Protein AF-0000000078198467 (afdb_homodimer)

Radius of gyration: 21.29 Å; Cα contacts (8 Å, |Δi|>4): 948; chains: 2; bounding box: 44×60×52 Å

Solvent-accessible surface area (backbone atoms only — not comparable to full-atom values): 23115 Å² total; per-residue (Å²): 120,88,77,57,50,67,60,78,66,50,74,60,48,67,69,56,53,51,51,35,52,56,50,33,72,65,34,78,62,33,45,62,72,46,50,35,41,56,38,36,34,56,34,20,38,34,47,38,70,85,50,61,41,67,35,28,30,43,27,22,66,78,26,64,33,30,34,46,24,44,22,19,69,40,67,47,53,85,39,48,81,24,33,37,34,39,35,29,30,51,74,58,55,71,70,50,56,75,89,51,36,32,57,23,21,57,31,30,42,26,38,40,50,24,55,41,43,42,68,81,50,57,67,78,64,44,48,65,55,41,51,57,49,14,30,22,33,35,37,34,40,36,40,37,52,51,85,78,45,46,45,54,67,59,74,72,60,34,52,37,33,54,53,74,57,87,84,64,72,57,63,67,61,51,52,50,51,25,64,76,69,71,51,53,40,70,60,39,21,62,74,32,65,81,58,62,55,43,93,81,49,83,59,76,45,30,53,37,50,80,44,6,42,39,61,43,78,40,81,42,81,114,122,89,79,58,50,68,62,77,64,49,74,60,48,66,69,56,53,51,49,33,51,56,48,33,71,63,33,78,60,32,45,65,73,46,51,34,40,56,36,36,34,56,33,20,38,35,48,40,70,85,50,60,41,68,35,29,30,43,28,22,67,80,26,64,36,30,33,46,23,43,22,19,67,41,65,47,53,84,39,49,82,26,33,38,34,40,36,30,2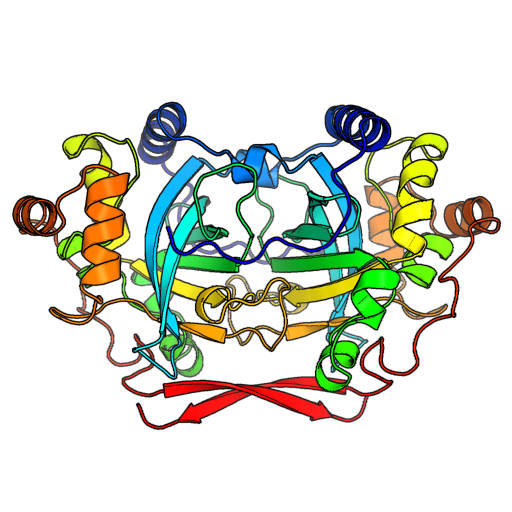9,51,74,58,55,71,70,51,56,76,90,50,36,33,56,23,20,56,31,30,44,26,36,39,51,24,55,40,44,42,69,81,50,58,67,79,65,43,48,64,56,42,50,57,48,13,29,22,34,33,37,32,40,36,41,37,51,50,84,78,46,45,46,55,65,58,73,73,61,33,50,36,34,51,50,75,59,87,85,63,71,56,63,68,60,51,53,51,50,26,64,77,69,72,50,52,40,69,58,38,20,61,74,31,64,81,56,63,55,41,93,81,49,84,58,76,46,30,54,35,49,80,44,6,42,40,61,43,79,41,81,43,80,114

pLDDT: mean 95.46, std 6.76, range [38.12, 98.94]

Secondary structure (DSSP, 8-state):
---PPPPSSPPPPHHHHHHHHHHHHHS--GGGGGEEEEEEEEEEETTEEEEEEEEEEEEEEEETTEEEEEEESSSSTT--EEEEEEEEEHHHHHHS-TTTGGG-EE-HHHHHTT-SB-TT--HHHHHHHHHHHTTEEEEEEE---GGGT-SS--S--EEEEE--STT-S-HHHHHHHHHHHT--HHHHHHHTTT----TT-S-TTSGGGGSEEEEEEEEE--/---PPPPSSPPPPHHHHHHHHHHHHHS--GGGGGEEEEEEEEEEETTEEEEEEEEEEEEEEEETTEEEEEEESSSSTT--EEEEEEEEEHHHHHHS-TTTGGG-EE-HHHHHTT-SB-TT--HHHHHHHHHHHTTEEEEEEE---GGGT-SS--S--EEEEE--STT-S-HHHHHHHHHHHT--HHHHHHHTTT----TT-S-TTSGGGGSEEEEEEEEE--

Nearest PDB structures (foldseek):
  6czg-assembly2_B  TM=5.996E-01  e=1.872E+00  synthetic construct
  6blo-assembly1_H  TM=1.787E-01  e=6.983E+00  Saccharomyces cerevisiae S288C
  6czg-assembly2_B  TM=5.997E-01  e=1.872E+00  synthetic construct
  6blo-assembly1_H  TM=1.749E-01  e=6.195E+00  Saccharomyces cerevisiae S288C

Organism: Punica granatum (NCBI:txid22663)

Foldseek 3Di:
DPPQDAQDDDPDDPVNVVVVVVVVVVDDPVVLVQFDAWKWAKKDFLQDLVQMAIWIWGWGDPDPFKIKTFTWSDDDPSTDRWKIKMKGFPVVLVVDDLVCQAQKAACQCCLLLQRMFGFPDDLVVGLVVSLRSLRMIMHMKTQARSSVSDSDRDDDITRIYHDDDPPSDDPVVQVVVCVVRVDDSNVSNVVRVPRDHHPVPDDCSHSNNPHGDGDDDDDDDD/DPPQDAQDDDPDDPVNVVVVVVVVVVDDPVVLVQFDAWKWAKKDFLQDLVQMAIWIWGWGDPDPFKIKTFTWSDDDPSTDRWKIKMKGFPVVLVPDDLVCQAQKAACQCCLLLQRMFGFPDDLVVGLVVSLRSLRMIMHMKTQARSSVSDSDRDDDITRIYHDDDPPSDDPVVQVVVCVVRVDDSNVSNVVRVVRDHHPVPDDCSHSNNPHGDGDDDDDDDD

InterPro domains:
  IPR010686 Oil body-associated protein-like [PF06884] (29-195)
  IPR010686 Oil body-associated protein-like [PTHR31360] (3-220)

Structure (mmCIF, N/CA/C/O backbone):
data_AF-0000000078198467-model_v1
#
loop_
_entity.id
_entity.type
_entity.pdbx_description
1 polymer 'Oil body-associated protein 1A-like'
#
loop_
_atom_site.group_PDB
_atom_site.id
_atom_site.type_symbol
_atom_site.label_atom_id
_atom_site.label_alt_id
_atom_site.label_comp_id
_atom_site.label_asym_id
_atom_site.label_entity_id
_atom_site.label_seq_id
_atom_site.pdbx_PDB_ins_code
_atom_site.Cartn_x
_atom_site.Cartn_y
_atom_site.Cartn_z
_atom_site.occupancy
_atom_site.B_iso_or_equiv
_atom_site.auth_seq_id
_atom_site.auth_comp_id
_atom_site.auth_asym_id
_atom_site.auth_atom_id
_atom_site.pdbx_PDB_model_num
ATOM 1 N N . MET A 1 1 ? 23.609 -7.867 -3.771 1 38.16 1 MET A N 1
ATOM 2 C CA . MET A 1 1 ? 22.281 -7.309 -3.512 1 38.16 1 MET A CA 1
ATOM 3 C C . MET A 1 1 ? 22.172 -5.887 -4.055 1 38.16 1 MET A C 1
ATOM 5 O O . MET A 1 1 ? 23.062 -5.066 -3.83 1 38.16 1 MET A O 1
ATOM 9 N N . ALA A 1 2 ? 21.625 -5.738 -5.188 1 45.41 2 ALA A N 1
ATOM 10 C CA . ALA A 1 2 ? 21.688 -4.418 -5.812 1 45.41 2 ALA A CA 1
ATOM 11 C C . ALA A 1 2 ? 21.453 -3.314 -4.785 1 45.41 2 ALA A C 1
ATOM 13 O O . ALA A 1 2 ? 20.438 -3.311 -4.094 1 45.41 2 ALA A O 1
ATOM 14 N N . THR A 1 3 ? 22.516 -2.711 -4.277 1 58.88 3 THR A N 1
ATOM 15 C CA . THR A 1 3 ? 22.531 -1.666 -3.26 1 58.88 3 THR A CA 1
ATOM 16 C C . THR A 1 3 ? 21.625 -0.508 -3.648 1 58.88 3 THR A C 1
ATOM 18 O O . THR A 1 3 ? 21.844 0.15 -4.668 1 58.88 3 THR A O 1
ATOM 21 N N . HIS A 1 4 ? 20.328 -0.622 -3.305 1 73.44 4 HIS A N 1
ATOM 22 C CA . HIS A 1 4 ? 19.531 0.572 -3.539 1 73.44 4 HIS A CA 1
ATOM 23 C C . HIS A 1 4 ? 20.062 1.759 -2.74 1 73.44 4 HIS A C 1
ATOM 25 O O . HIS A 1 4 ? 20.562 1.587 -1.631 1 73.44 4 HIS A O 1
ATOM 31 N N . PRO A 1 5 ? 20.094 2.85 -3.441 1 84.44 5 PRO A N 1
ATOM 32 C CA . PRO A 1 5 ? 20.516 4.031 -2.689 1 84.44 5 PRO A CA 1
ATOM 33 C C . PRO A 1 5 ? 19.75 4.207 -1.381 1 84.44 5 PRO A C 1
ATOM 35 O O . PRO A 1 5 ? 18.578 3.828 -1.293 1 84.44 5 PRO A O 1
ATOM 38 N N . GLU A 1 6 ? 20.469 4.68 -0.502 1 91.25 6 GLU A N 1
ATOM 39 C CA . GLU A 1 6 ? 19.875 4.918 0.809 1 91.25 6 GLU A CA 1
ATOM 40 C C . GLU A 1 6 ? 18.859 6.059 0.754 1 91.25 6 GLU A C 1
ATOM 42 O O . GLU A 1 6 ? 19.047 7.027 0.014 1 91.25 6 GLU A O 1
ATOM 47 N N . VAL A 1 7 ? 17.828 5.895 1.479 1 93.88 7 VAL A N 1
ATOM 48 C CA . VAL A 1 7 ? 16.859 6.984 1.638 1 93.88 7 VAL A CA 1
ATOM 49 C C . VAL A 1 7 ? 17.531 8.156 2.355 1 93.88 7 VAL A C 1
ATOM 51 O O . VAL A 1 7 ? 18.094 7.992 3.439 1 93.88 7 VAL A O 1
ATOM 54 N N . PRO A 1 8 ? 17.516 9.328 1.777 1 95.38 8 PRO A N 1
ATOM 55 C CA . PRO A 1 8 ? 18.172 10.469 2.432 1 95.38 8 PRO A CA 1
ATOM 56 C C . PRO A 1 8 ? 17.531 10.82 3.775 1 95.38 8 PRO A C 1
ATOM 58 O O . PRO A 1 8 ? 16.312 10.656 3.949 1 95.38 8 PRO A O 1
ATOM 61 N N . GLY A 1 9 ? 18.391 11.297 4.715 1 94.38 9 GLY A N 1
ATOM 62 C CA . GLY A 1 9 ? 17.906 11.727 6.02 1 94.38 9 GLY A CA 1
ATOM 63 C C . GLY A 1 9 ? 18.797 11.273 7.164 1 94.38 9 GLY A C 1
ATOM 64 O O . GLY A 1 9 ? 19.734 10.5 6.957 1 94.38 9 GLY A O 1
ATOM 65 N N . GLU A 1 10 ? 18.469 11.734 8.367 1 94.75 10 GLU A N 1
ATOM 66 C CA . GLU A 1 10 ? 19.188 11.344 9.57 1 94.75 10 GLU A CA 1
ATOM 67 C C . GLU A 1 10 ? 18.578 10.086 10.195 1 94.75 10 GLU A C 1
ATOM 69 O O . GLU A 1 10 ? 17.375 9.875 10.125 1 94.75 10 GLU A O 1
ATOM 74 N N . PRO A 1 11 ? 19.438 9.297 10.781 1 93.56 11 PRO A N 1
ATOM 75 C CA . PRO A 1 11 ? 18.875 8.156 11.516 1 93.56 11 PRO A CA 1
ATOM 76 C C . PRO A 1 11 ? 17.812 8.586 12.531 1 93.56 11 PRO A C 1
ATOM 78 O O . PRO A 1 11 ? 17.922 9.664 13.117 1 93.56 11 PRO A O 1
ATOM 81 N N . THR A 1 12 ? 16.891 7.746 12.734 1 91.56 12 THR A N 1
ATOM 82 C CA . THR A 1 12 ? 15.852 8.031 13.711 1 91.56 12 THR A CA 1
ATOM 83 C C . THR A 1 12 ? 16.453 8.305 15.086 1 91.56 12 THR A C 1
ATOM 85 O O . THR A 1 12 ? 17.234 7.496 15.594 1 91.56 12 THR A O 1
ATOM 88 N N . GLN A 1 13 ? 16.031 9.398 15.617 1 91.69 13 GLN A N 1
ATOM 89 C CA . GLN A 1 13 ? 16.547 9.773 16.922 1 91.69 13 GLN A CA 1
ATOM 90 C C . GLN A 1 13 ? 15.953 8.898 18.031 1 91.69 13 GLN A C 1
ATOM 92 O O . GLN A 1 13 ? 14.781 8.516 17.953 1 91.69 13 GLN A O 1
ATOM 97 N N . THR A 1 14 ? 16.719 8.75 19.062 1 88.94 14 THR A N 1
ATOM 98 C CA . THR A 1 14 ? 16.281 7.91 20.172 1 88.94 14 THR A CA 1
ATOM 99 C C . THR A 1 14 ? 15.016 8.453 20.812 1 88.94 14 THR A C 1
ATOM 101 O O . THR A 1 14 ? 14.109 7.691 21.156 1 88.94 14 THR A O 1
ATOM 104 N N . GLY A 1 15 ? 14.977 9.742 20.969 1 89.56 15 GLY A N 1
ATOM 105 C CA . GLY A 1 15 ? 13.789 10.359 21.547 1 89.56 15 GLY A CA 1
ATOM 106 C C . GLY A 1 15 ? 12.531 10.094 20.75 1 89.56 15 GLY A C 1
ATOM 107 O O . GLY A 1 15 ? 11.469 9.836 21.312 1 89.56 15 GLY A O 1
ATOM 108 N N . THR A 1 16 ? 12.695 10.156 19.5 1 90.31 16 THR A N 1
ATOM 109 C CA . THR A 1 16 ? 11.57 9.867 18.609 1 90.31 16 THR A CA 1
ATOM 110 C C . THR A 1 16 ? 11.133 8.414 18.75 1 90.31 16 THR A C 1
ATOM 112 O O . THR A 1 16 ? 9.945 8.133 18.906 1 90.31 16 THR A O 1
ATOM 115 N N . ALA A 1 17 ? 12.07 7.547 18.734 1 87.06 17 ALA A N 1
ATOM 116 C CA . ALA A 1 17 ? 11.781 6.121 18.828 1 87.06 17 ALA A CA 1
ATOM 117 C C . ALA A 1 17 ? 11.086 5.785 20.141 1 87.06 17 ALA A C 1
ATOM 119 O O . ALA A 1 17 ? 10.125 5.016 20.156 1 87.06 17 ALA A O 1
ATOM 120 N N . LEU A 1 18 ? 11.57 6.414 21.203 1 85.81 18 LEU A N 1
ATOM 121 C CA . LEU A 1 18 ? 10.984 6.164 22.516 1 85.81 18 LEU A CA 1
ATOM 122 C C . LEU A 1 18 ? 9.562 6.695 22.578 1 85.81 18 LEU A C 1
ATOM 124 O O . LEU A 1 18 ? 8.664 6.02 23.094 1 85.81 18 LEU A O 1
ATOM 128 N N . LEU A 1 19 ? 9.398 7.793 22.078 1 87.62 19 LEU A N 1
ATOM 129 C CA . LEU A 1 19 ? 8.062 8.391 22.078 1 87.62 19 LEU A CA 1
ATOM 130 C C . LEU A 1 19 ? 7.094 7.543 21.266 1 87.62 19 LEU A C 1
ATOM 132 O O . LEU A 1 19 ? 5.984 7.254 21.719 1 87.62 19 LEU A O 1
ATOM 136 N N . GLU A 1 20 ? 7.512 7.09 20.125 1 88.56 20 GLU A N 1
ATOM 137 C CA . GLU A 1 20 ? 6.648 6.312 19.234 1 88.56 20 GLU A CA 1
ATOM 138 C C . GLU A 1 20 ? 6.352 4.938 19.828 1 88.56 20 GLU A C 1
ATOM 140 O O . GLU A 1 20 ? 5.234 4.434 19.719 1 88.56 20 GLU A O 1
ATOM 145 N N . THR A 1 21 ? 7.344 4.406 20.438 1 85.06 21 THR A N 1
ATOM 146 C CA . THR A 1 21 ? 7.121 3.127 21.094 1 85.06 21 THR A CA 1
ATOM 147 C C . THR A 1 21 ? 6.102 3.275 22.234 1 85.06 21 THR A C 1
ATOM 149 O O . THR A 1 21 ? 5.207 2.441 22.375 1 85.06 21 THR A O 1
ATOM 152 N N . ALA A 1 22 ? 6.215 4.348 22.984 1 86.75 22 ALA A N 1
ATOM 153 C CA . ALA A 1 22 ? 5.289 4.598 24.078 1 86.75 22 ALA A CA 1
ATOM 154 C C . ALA A 1 22 ? 3.875 4.844 23.562 1 86.75 22 ALA A C 1
ATOM 156 O O . ALA A 1 22 ? 2.904 4.32 24.125 1 86.75 22 ALA A O 1
ATOM 157 N N . THR A 1 23 ? 3.744 5.547 22.578 1 88.31 23 THR A N 1
ATOM 158 C CA . THR A 1 23 ? 2.42 5.836 22.031 1 88.31 23 THR A CA 1
ATOM 159 C C . THR A 1 23 ? 1.823 4.598 21.375 1 88.31 23 THR A C 1
ATOM 161 O O . THR A 1 23 ? 0.612 4.375 21.438 1 88.31 23 THR A O 1
ATOM 164 N N . ALA A 1 24 ? 2.727 3.809 20.797 1 87.56 24 ALA A N 1
ATOM 165 C CA . ALA A 1 24 ? 2.277 2.576 20.156 1 87.56 24 ALA A CA 1
ATOM 166 C C . ALA A 1 24 ? 1.678 1.611 21.172 1 87.56 24 ALA A C 1
ATOM 168 O O . ALA A 1 24 ? 0.751 0.862 20.859 1 87.56 24 ALA A O 1
ATOM 169 N N . ALA A 1 25 ? 2.207 1.671 22.344 1 85.31 25 ALA A N 1
ATOM 170 C CA . ALA A 1 25 ? 1.718 0.773 23.391 1 85.31 25 ALA A CA 1
ATOM 171 C C . ALA A 1 25 ? 0.281 1.112 23.781 1 85.31 25 ALA A C 1
ATOM 173 O O . ALA A 1 25 ? -0.462 0.248 24.25 1 85.31 25 ALA A O 1
ATOM 174 N N . ILE A 1 26 ? -0.101 2.316 23.531 1 86.88 26 ILE A N 1
ATOM 175 C CA . ILE A 1 26 ? -1.439 2.746 23.906 1 86.88 26 ILE A CA 1
ATOM 176 C C . ILE A 1 26 ? -2.391 2.611 22.719 1 86.88 26 ILE A C 1
ATOM 178 O O . ILE A 1 26 ? -3.609 2.564 22.906 1 86.88 26 ILE A O 1
ATOM 182 N N . GLN A 1 27 ? -1.767 2.58 21.578 1 89.56 27 GLN A N 1
ATOM 183 C CA . GLN A 1 27 ? -2.59 2.557 20.375 1 89.56 27 GLN A CA 1
ATOM 184 C C . GLN A 1 27 ? -2.852 1.124 19.906 1 89.56 27 GLN A C 1
ATOM 186 O O . GLN A 1 27 ? -2.137 0.201 20.312 1 89.56 27 GLN A O 1
ATOM 191 N N . GLY A 1 28 ? -3.908 0.829 19.297 1 85.62 28 GLY A N 1
ATOM 192 C CA . GLY A 1 28 ? -4.188 -0.459 18.672 1 85.62 28 GLY A CA 1
ATOM 193 C C . GLY A 1 28 ? -3.693 -0.557 17.25 1 85.62 28 GLY A C 1
ATOM 194 O O . GLY A 1 28 ? -3.693 0.436 16.516 1 85.62 28 GLY A O 1
ATOM 195 N N . PHE A 1 29 ? -3.16 -1.763 16.891 1 92.75 29 PHE A N 1
ATOM 196 C CA . PHE A 1 29 ? -2.674 -2.031 15.539 1 92.75 29 PHE A CA 1
ATOM 197 C C . PHE A 1 29 ? -3.393 -3.23 14.93 1 92.75 29 PHE A C 1
ATOM 199 O O . PHE A 1 29 ? -2.76 -4.094 14.32 1 92.75 29 PHE A O 1
ATOM 206 N N . GLY A 1 30 ? -4.645 -3.232 15.148 1 90.81 30 GLY A N 1
ATOM 207 C CA . GLY A 1 30 ? -5.531 -4.32 14.758 1 90.81 30 GLY A CA 1
ATOM 208 C C . GLY A 1 30 ? -5.277 -4.824 13.352 1 90.81 30 GLY A C 1
ATOM 209 O O . GLY A 1 30 ? -5.062 -6.023 13.148 1 90.81 30 GLY A O 1
ATOM 210 N N . PRO A 1 31 ? -5.281 -3.934 12.344 1 92.88 31 PRO A N 1
ATOM 211 C CA . PRO A 1 31 ? -5.102 -4.383 10.961 1 92.88 31 PRO A CA 1
ATOM 212 C C . PRO A 1 31 ? -3.77 -5.098 10.742 1 92.88 31 PRO A C 1
ATOM 214 O O . PRO A 1 31 ? -3.693 -6.043 9.953 1 92.88 31 PRO A O 1
ATOM 217 N N . LEU A 1 32 ? -2.699 -4.734 11.453 1 94.75 32 LEU A N 1
ATOM 218 C CA . LEU A 1 32 ? -1.365 -5.293 11.258 1 94.75 32 LEU A CA 1
ATOM 219 C C . LEU A 1 32 ? -1.267 -6.684 11.883 1 94.75 32 LEU A C 1
ATOM 221 O O . LEU A 1 32 ? -0.489 -7.52 11.414 1 94.75 32 LEU A O 1
ATOM 225 N N . ASN A 1 33 ? -2.107 -6.914 12.914 1 91 33 ASN A N 1
ATOM 226 C CA . ASN A 1 33 ? -2.066 -8.188 13.625 1 91 33 ASN A CA 1
ATOM 227 C C . ASN A 1 33 ? -2.613 -9.328 12.773 1 91 33 ASN A C 1
ATOM 229 O O . ASN A 1 33 ? -2.438 -10.5 13.109 1 91 33 ASN A O 1
ATOM 233 N N . LYS A 1 34 ? -3.139 -8.984 11.641 1 92.19 34 LYS A N 1
ATOM 234 C CA . LYS A 1 34 ? -3.713 -9.984 10.758 1 92.19 34 LYS A CA 1
ATOM 235 C C . LYS A 1 34 ? -2.693 -10.453 9.719 1 92.19 34 LYS A C 1
ATOM 237 O O . LYS A 1 34 ? -2.934 -11.422 9 1 92.19 34 LYS A O 1
ATOM 242 N N . ILE A 1 35 ? -1.584 -9.797 9.633 1 94.75 35 ILE A N 1
ATOM 243 C CA . ILE A 1 35 ? -0.577 -10.156 8.641 1 94.75 35 ILE A CA 1
ATOM 244 C C . ILE A 1 35 ? 0.237 -11.344 9.133 1 94.75 35 ILE A C 1
ATOM 246 O O . ILE A 1 35 ? 0.97 -11.242 10.117 1 94.75 35 ILE A O 1
ATOM 250 N N . HIS A 1 36 ? 0.106 -12.516 8.359 1 93.06 36 HIS A N 1
ATOM 251 C CA . HIS A 1 36 ? 0.696 -13.742 8.883 1 93.06 36 HIS A CA 1
ATOM 252 C C . HIS A 1 36 ? 1.355 -14.555 7.777 1 93.06 36 HIS A C 1
ATOM 254 O O . HIS A 1 36 ? 1.625 -15.742 7.953 1 93.06 36 HIS A O 1
ATOM 260 N N . GLN A 1 37 ? 1.52 -13.969 6.719 1 95 37 GLN A N 1
ATOM 261 C CA . GLN A 1 37 ? 2.127 -14.711 5.617 1 95 37 GLN A CA 1
ATOM 262 C C . GLN A 1 37 ? 3.18 -13.867 4.902 1 95 37 GLN A C 1
ATOM 264 O O . GLN A 1 37 ? 2.938 -12.703 4.586 1 95 37 GLN A O 1
ATOM 269 N N . HIS A 1 38 ? 4.34 -14.453 4.723 1 97.19 38 HIS A N 1
ATOM 270 C CA . HIS A 1 38 ? 5.406 -13.844 3.938 1 97.19 38 HIS A CA 1
ATOM 271 C C . HIS A 1 38 ? 5.691 -14.656 2.678 1 97.19 38 HIS A C 1
ATOM 273 O O . HIS A 1 38 ? 6.129 -15.805 2.76 1 97.19 38 HIS A O 1
ATOM 279 N N . LEU A 1 39 ? 5.418 -14.102 1.511 1 97.88 39 LEU A N 1
ATOM 280 C CA . LEU A 1 39 ? 5.703 -14.688 0.206 1 97.88 39 LEU A CA 1
ATOM 281 C C . LEU A 1 39 ? 6.762 -13.875 -0.537 1 97.88 39 LEU A C 1
ATOM 283 O O . LEU A 1 39 ? 6.852 -12.656 -0.361 1 97.88 39 LEU A O 1
ATOM 287 N N . CYS A 1 40 ? 7.559 -14.539 -1.28 1 98.25 40 CYS A N 1
ATOM 288 C CA . CYS A 1 40 ? 8.492 -13.883 -2.188 1 98.25 40 CYS A CA 1
ATOM 289 C C . CYS A 1 40 ? 8.219 -14.273 -3.633 1 98.25 40 CYS A C 1
ATOM 291 O O . CYS A 1 40 ? 8.031 -15.453 -3.934 1 98.25 40 CYS A O 1
ATOM 293 N N . ALA A 1 41 ? 8.148 -13.312 -4.496 1 98.69 41 ALA A N 1
ATOM 294 C CA . ALA A 1 41 ? 7.926 -13.492 -5.926 1 98.69 41 ALA A CA 1
ATOM 295 C C . ALA A 1 41 ? 8.562 -12.359 -6.727 1 98.69 41 ALA A C 1
ATOM 297 O O . ALA A 1 41 ? 9.492 -11.703 -6.254 1 98.69 41 ALA A O 1
ATOM 298 N N . PHE A 1 42 ? 8.164 -12.305 -8.023 1 98.81 42 PHE A N 1
ATOM 299 C CA . PHE A 1 42 ? 8.75 -11.328 -8.938 1 98.81 42 PHE A CA 1
ATOM 300 C C . PHE A 1 42 ? 7.672 -10.602 -9.727 1 98.81 42 PHE A C 1
ATOM 302 O O . PHE A 1 42 ? 6.703 -11.219 -10.172 1 98.81 42 PHE A O 1
ATOM 309 N N . HIS A 1 43 ? 7.855 -9.328 -9.812 1 98.81 43 HIS A N 1
ATOM 310 C CA . HIS A 1 43 ? 6.98 -8.508 -10.641 1 98.81 43 HIS A CA 1
ATOM 311 C C . HIS A 1 43 ? 7.762 -7.801 -11.734 1 98.81 43 HIS A C 1
ATOM 313 O O . HIS A 1 43 ? 8.969 -7.582 -11.602 1 98.81 43 HIS A O 1
ATOM 319 N N . PHE A 1 44 ? 7.148 -7.523 -12.781 1 98.31 44 PHE A N 1
ATOM 320 C CA . PHE A 1 44 ? 7.676 -6.598 -13.781 1 98.31 44 PHE A CA 1
ATOM 321 C C . PHE A 1 44 ? 6.625 -5.566 -14.172 1 98.31 44 PHE A C 1
ATOM 323 O O . PHE A 1 44 ? 5.434 -5.758 -13.914 1 98.31 44 PHE A O 1
ATOM 330 N N . TYR A 1 45 ? 7.09 -4.465 -14.672 1 98.12 45 TYR A N 1
ATOM 331 C CA . TYR A 1 45 ? 6.184 -3.396 -15.078 1 98.12 45 TYR A CA 1
ATOM 332 C C . TYR A 1 45 ? 5.312 -3.834 -16.25 1 98.12 45 TYR A C 1
ATOM 334 O O . TYR A 1 45 ? 5.805 -4.426 -17.219 1 98.12 45 TYR A O 1
ATOM 342 N N . ALA A 1 46 ? 4.043 -3.535 -16.203 1 98.25 46 ALA A N 1
ATOM 343 C CA . ALA A 1 46 ? 3.1 -3.998 -17.219 1 98.25 46 ALA A CA 1
ATOM 344 C C . ALA A 1 46 ? 3.488 -3.488 -18.594 1 98.25 46 ALA A C 1
ATOM 346 O O . ALA A 1 46 ? 3.129 -4.094 -19.609 1 98.25 46 ALA A O 1
ATOM 347 N N . ASP A 1 47 ? 4.211 -2.359 -18.656 1 97.12 47 ASP A N 1
ATOM 348 C CA . ASP A 1 47 ? 4.578 -1.789 -19.953 1 97.12 47 ASP A CA 1
ATOM 349 C C . ASP A 1 47 ? 6.02 -2.129 -20.312 1 97.12 47 ASP A C 1
ATOM 351 O O . ASP A 1 47 ? 6.496 -1.779 -21.391 1 97.12 47 ASP A O 1
ATOM 355 N N . ASP A 1 48 ? 6.766 -2.795 -19.484 1 96.56 48 ASP A N 1
ATOM 356 C CA . ASP A 1 48 ? 8.172 -3.088 -19.734 1 96.56 48 ASP A CA 1
ATOM 357 C C . ASP A 1 48 ? 8.609 -4.344 -18.984 1 96.56 48 ASP A C 1
ATOM 359 O O . ASP A 1 48 ? 9.062 -4.262 -17.828 1 96.56 48 ASP A O 1
ATOM 363 N N . MET A 1 49 ? 8.648 -5.477 -19.578 1 95.06 49 MET A N 1
ATOM 364 C CA . MET A 1 49 ? 8.914 -6.77 -18.938 1 95.06 49 MET A CA 1
ATOM 365 C C . MET A 1 49 ? 10.375 -6.891 -18.547 1 95.06 49 MET A C 1
ATOM 367 O O . MET A 1 49 ? 10.742 -7.785 -17.781 1 95.06 49 MET A O 1
ATOM 371 N N . THR A 1 50 ? 11.164 -6.066 -19.109 1 95.62 50 THR A N 1
ATOM 372 C CA . THR A 1 50 ? 12.586 -6.176 -18.828 1 95.62 50 THR A CA 1
ATOM 373 C C . THR A 1 50 ? 12.914 -5.559 -17.469 1 95.62 50 THR A C 1
ATOM 375 O O . THR A 1 50 ? 13.992 -5.777 -16.922 1 95.62 50 THR A O 1
ATOM 378 N N . ARG A 1 51 ? 12.055 -4.746 -16.984 1 97.19 51 ARG A N 1
ATOM 379 C CA . ARG A 1 51 ? 12.219 -4.172 -15.648 1 97.19 51 ARG A CA 1
ATOM 380 C C . ARG A 1 51 ? 11.555 -5.043 -14.586 1 97.19 51 ARG A C 1
ATOM 382 O O . ARG A 1 51 ? 10.32 -5.059 -14.477 1 97.19 51 ARG A O 1
ATOM 389 N N . GLN A 1 52 ? 12.383 -5.758 -13.883 1 98.12 52 GLN A N 1
ATOM 390 C CA . GLN A 1 52 ? 11.875 -6.77 -12.961 1 98.12 52 GLN A CA 1
ATOM 391 C C . GLN A 1 52 ? 12.281 -6.457 -11.523 1 98.12 52 GLN A C 1
ATOM 393 O O . GLN A 1 52 ? 13.367 -5.922 -11.281 1 98.12 52 GLN A O 1
ATOM 398 N N . VAL A 1 53 ? 11.375 -6.785 -10.594 1 98.12 53 VAL A N 1
ATOM 399 C CA . VAL A 1 53 ? 11.555 -6.441 -9.188 1 98.12 53 VAL A CA 1
ATOM 400 C C . VAL A 1 53 ? 11.25 -7.66 -8.32 1 98.12 53 VAL A C 1
ATOM 402 O O . VAL A 1 53 ? 10.211 -8.297 -8.477 1 98.12 53 VAL A O 1
ATOM 405 N N . GLU A 1 54 ? 12.266 -8.055 -7.461 1 98.5 54 GLU A N 1
ATOM 406 C CA . GLU A 1 54 ? 11.969 -8.984 -6.375 1 98.5 54 GLU A CA 1
ATOM 407 C C . GLU A 1 54 ? 10.984 -8.383 -5.379 1 98.5 54 GLU A C 1
ATOM 409 O O . GLU A 1 54 ? 11.18 -7.262 -4.906 1 98.5 54 GLU A O 1
ATOM 414 N N . ALA A 1 55 ? 9.922 -9.102 -5.074 1 98.62 55 ALA A N 1
ATOM 415 C CA . ALA A 1 55 ? 8.828 -8.547 -4.285 1 98.62 55 ALA A CA 1
ATOM 416 C C . ALA A 1 55 ? 8.508 -9.438 -3.09 1 98.62 55 ALA A C 1
ATOM 418 O O . ALA A 1 55 ? 8.102 -10.594 -3.256 1 98.62 55 ALA A O 1
ATOM 419 N N . HIS A 1 56 ? 8.695 -8.898 -1.907 1 98.56 56 HIS A N 1
ATOM 420 C CA . HIS A 1 56 ? 8.336 -9.586 -0.671 1 98.56 56 HIS A CA 1
ATOM 421 C C . HIS A 1 56 ? 6.953 -9.172 -0.189 1 98.56 56 HIS A C 1
ATOM 423 O O . HIS A 1 56 ? 6.73 -8.008 0.142 1 98.56 56 HIS A O 1
ATOM 429 N N . HIS A 1 57 ? 6.043 -10.18 -0.177 1 98.56 57 HIS A N 1
ATOM 430 C CA . HIS A 1 57 ? 4.645 -9.961 0.182 1 98.56 57 HIS A CA 1
ATOM 431 C C . HIS A 1 57 ? 4.391 -10.328 1.641 1 98.56 57 HIS A C 1
ATOM 433 O O . HIS A 1 57 ? 4.688 -11.445 2.068 1 98.56 57 HIS A O 1
ATOM 439 N N . PHE A 1 58 ? 3.873 -9.406 2.35 1 98.12 58 PHE A N 1
ATOM 440 C CA . PHE A 1 58 ? 3.324 -9.672 3.674 1 98.12 58 PHE A CA 1
ATOM 441 C C . PHE A 1 58 ? 1.804 -9.562 3.664 1 98.12 58 PHE A C 1
ATOM 443 O O . PHE A 1 58 ? 1.257 -8.469 3.531 1 98.12 58 PHE A O 1
ATOM 450 N N . CYS A 1 59 ? 1.159 -10.734 3.875 1 97.25 59 CYS A N 1
ATOM 451 C CA . CYS A 1 59 ? -0.247 -10.82 3.496 1 97.25 59 CYS A CA 1
ATOM 452 C C . CYS A 1 59 ? -1.122 -11.117 4.711 1 97.25 59 CYS A C 1
ATOM 454 O O . CYS A 1 59 ? -0.716 -11.852 5.609 1 97.25 59 CYS A O 1
ATOM 456 N N . ALA A 1 60 ? -2.248 -10.523 4.664 1 96.12 60 ALA A N 1
ATOM 457 C CA . ALA A 1 60 ? -3.354 -10.836 5.57 1 96.12 60 ALA A CA 1
ATOM 458 C C . ALA A 1 60 ? -4.562 -11.359 4.805 1 96.12 60 ALA A C 1
ATOM 460 O O . ALA A 1 60 ? -4.883 -10.859 3.723 1 96.12 60 ALA A O 1
ATOM 461 N N . HIS A 1 61 ? -5.27 -12.344 5.395 1 94.94 61 HIS A N 1
ATOM 462 C CA . HIS A 1 61 ? -6.543 -12.789 4.836 1 94.94 61 HIS A CA 1
ATOM 463 C C . HIS A 1 61 ? -7.684 -11.867 5.262 1 94.94 61 HIS A C 1
ATOM 465 O O . HIS A 1 61 ? -7.957 -11.727 6.457 1 94.94 61 HIS A O 1
ATOM 471 N N . GLN A 1 62 ? -8.266 -11.219 4.285 1 95.31 62 GLN A N 1
ATOM 472 C CA . GLN A 1 62 ? -9.578 -10.656 4.582 1 95.31 62 GLN A CA 1
ATOM 473 C C . GLN A 1 62 ? -10.602 -11.758 4.863 1 95.31 62 GLN A C 1
ATOM 475 O O . GLN A 1 62 ? -11.406 -11.633 5.789 1 95.31 62 GLN A O 1
ATOM 480 N N . ASN A 1 63 ? -10.609 -12.703 4.109 1 95.88 63 ASN A N 1
ATOM 481 C CA . ASN A 1 63 ? -11.297 -13.977 4.238 1 95.88 63 ASN A CA 1
ATOM 482 C C . ASN A 1 63 ? -10.625 -15.07 3.412 1 95.88 63 ASN A C 1
ATOM 484 O O . ASN A 1 63 ? -9.484 -14.898 2.965 1 95.88 63 ASN A O 1
ATOM 488 N N . GLU A 1 64 ? -11.32 -16.203 3.188 1 96.06 64 GLU A N 1
ATOM 489 C CA . GLU A 1 64 ? -10.695 -17.328 2.502 1 96.06 64 GLU A CA 1
ATOM 490 C C . GLU A 1 64 ? -10.406 -17 1.04 1 96.06 64 GLU A C 1
ATOM 492 O O . GLU A 1 64 ? -9.547 -17.625 0.414 1 96.06 64 GLU A O 1
ATOM 497 N N . ASP A 1 65 ? -11.086 -15.977 0.519 1 97.81 65 ASP A N 1
ATOM 498 C CA . ASP A 1 65 ? -11.086 -15.789 -0.928 1 97.81 65 ASP A CA 1
ATOM 499 C C . ASP A 1 65 ? -10.359 -14.5 -1.31 1 97.81 65 ASP A C 1
ATOM 501 O O . ASP A 1 65 ? -10.227 -14.188 -2.494 1 97.81 65 ASP A O 1
ATOM 505 N N . MET A 1 66 ? -9.906 -13.789 -0.293 1 97.75 66 MET A N 1
ATOM 506 C CA . MET A 1 66 ? -9.258 -12.516 -0.583 1 97.75 66 MET A CA 1
ATOM 507 C C . MET A 1 66 ? -8.141 -12.234 0.412 1 97.75 66 MET A C 1
ATOM 509 O O . MET A 1 66 ? -8.344 -12.336 1.624 1 97.75 66 MET A O 1
ATOM 513 N N . ARG A 1 67 ? -6.992 -11.852 -0.147 1 97.81 67 ARG A N 1
ATOM 514 C CA . ARG A 1 67 ? -5.848 -11.414 0.646 1 97.81 67 ARG A CA 1
ATOM 515 C C . ARG A 1 67 ? -5.43 -10 0.259 1 97.81 67 ARG A C 1
ATOM 517 O O . ARG A 1 67 ? -5.621 -9.578 -0.884 1 97.81 67 ARG A O 1
ATOM 524 N N . GLN A 1 68 ? -4.98 -9.312 1.175 1 98.25 68 GLN A N 1
ATOM 525 C CA . GLN A 1 68 ? -4.312 -8.031 0.956 1 98.25 68 GLN A CA 1
ATOM 526 C C . GLN A 1 68 ? -2.869 -8.07 1.442 1 98.25 68 GLN A C 1
ATOM 528 O O . GLN A 1 68 ? -2.604 -8.445 2.588 1 98.25 68 GLN A O 1
ATOM 533 N N . CYS A 1 69 ? -1.961 -7.668 0.568 1 98.56 69 CYS A N 1
ATOM 534 C CA . CYS A 1 69 ? -0.536 -7.844 0.829 1 98.56 69 CYS A CA 1
ATOM 535 C C . CYS A 1 69 ? 0.208 -6.52 0.704 1 98.56 69 CYS A C 1
ATOM 537 O O . CYS A 1 69 ? -0.076 -5.723 -0.195 1 98.56 69 CYS A O 1
ATOM 539 N N . LEU A 1 70 ? 1.106 -6.336 1.618 1 98.69 70 LEU A N 1
ATOM 540 C CA . LEU A 1 70 ? 2.125 -5.297 1.515 1 98.69 70 LEU A CA 1
ATOM 541 C C . LEU A 1 70 ? 3.355 -5.816 0.778 1 98.69 70 LEU A C 1
ATOM 543 O O . LEU A 1 70 ? 3.793 -6.945 1.008 1 98.69 70 LEU A O 1
ATOM 547 N N . ILE A 1 71 ? 3.885 -4.965 -0.118 1 98.75 71 ILE A N 1
ATOM 548 C CA . ILE A 1 71 ? 5.062 -5.395 -0.866 1 98.75 71 ILE A CA 1
ATOM 549 C C . ILE A 1 71 ? 6.266 -4.547 -0.465 1 98.75 71 ILE A C 1
ATOM 551 O O . ILE A 1 71 ? 6.242 -3.322 -0.6 1 98.75 71 ILE A O 1
ATOM 555 N N . TYR A 1 72 ? 7.258 -5.219 0.024 1 98.38 72 TYR A N 1
ATOM 556 C CA . TYR A 1 72 ? 8.539 -4.602 0.345 1 98.38 72 TYR A CA 1
ATOM 557 C C . TYR A 1 72 ? 9.633 -5.098 -0.594 1 98.38 72 TYR A C 1
ATOM 559 O O . TYR A 1 72 ? 9.516 -6.176 -1.182 1 98.38 72 TYR A O 1
ATOM 567 N N . ASP A 1 73 ? 10.727 -4.324 -0.724 1 97.5 73 ASP A N 1
ATOM 568 C CA . ASP A 1 73 ? 11.828 -4.703 -1.604 1 97.5 73 ASP A CA 1
ATOM 569 C C . ASP A 1 73 ? 12.805 -5.645 -0.894 1 97.5 73 ASP A C 1
ATOM 571 O O . ASP A 1 73 ? 13.867 -5.961 -1.426 1 97.5 73 ASP A O 1
ATOM 575 N N . GLY A 1 74 ? 12.508 -6.098 0.265 1 96 74 GLY A N 1
ATOM 576 C CA . GLY A 1 74 ? 13.258 -7.062 1.052 1 96 74 GLY A CA 1
ATOM 577 C C . GLY A 1 74 ? 12.555 -7.465 2.334 1 96 74 GLY A C 1
ATOM 578 O O . GLY A 1 74 ? 11.539 -6.867 2.705 1 96 74 GLY A O 1
ATOM 579 N N . PRO A 1 75 ? 13.125 -8.469 3.004 1 95.56 75 PRO A N 1
ATOM 580 C CA . PRO A 1 75 ? 12.492 -8.969 4.227 1 95.56 75 PRO A CA 1
ATOM 581 C C . PRO A 1 75 ? 13.008 -8.273 5.484 1 95.56 75 PRO A C 1
ATOM 583 O O . PRO A 1 75 ? 12.492 -8.508 6.582 1 95.56 75 PRO A O 1
ATOM 586 N N . ASP A 1 76 ? 13.969 -7.438 5.402 1 94.62 76 ASP A N 1
ATOM 587 C CA . ASP A 1 76 ? 14.648 -6.859 6.559 1 94.62 76 ASP A CA 1
ATOM 588 C C . ASP A 1 76 ? 13.906 -5.633 7.078 1 94.62 76 ASP A C 1
ATOM 590 O O . ASP A 1 76 ? 13.117 -5.023 6.352 1 94.62 76 ASP A O 1
ATOM 594 N N . PRO A 1 77 ? 14.148 -5.203 8.305 1 93.12 77 PRO A N 1
ATOM 595 C CA . PRO A 1 77 ? 13.422 -4.102 8.938 1 93.12 77 PRO A CA 1
ATOM 596 C C . PRO A 1 77 ? 13.578 -2.783 8.18 1 93.12 77 PRO A C 1
ATOM 598 O O . PRO A 1 77 ? 12.703 -1.917 8.25 1 93.12 77 PRO A O 1
ATOM 601 N N . ASP A 1 78 ? 14.594 -2.576 7.484 1 92.5 78 ASP A N 1
ATOM 602 C CA . ASP A 1 78 ? 14.82 -1.303 6.809 1 92.5 78 ASP A CA 1
ATOM 603 C C . ASP A 1 78 ? 14.336 -1.354 5.363 1 92.5 78 ASP A C 1
ATOM 605 O O . ASP A 1 78 ? 14.664 -0.478 4.559 1 92.5 78 ASP A O 1
ATOM 609 N N . ALA A 1 79 ? 13.555 -2.449 5.078 1 96.38 79 ALA A N 1
ATOM 610 C CA . ALA A 1 79 ? 13.039 -2.596 3.721 1 96.38 79 ALA A CA 1
ATOM 611 C C . ALA A 1 79 ? 12.094 -1.451 3.367 1 96.38 79 ALA A C 1
ATOM 613 O O . ALA A 1 79 ? 11.508 -0.831 4.254 1 96.38 79 ALA A O 1
ATOM 614 N N . ARG A 1 80 ? 11.992 -1.118 2.127 1 97.75 80 ARG A N 1
ATOM 615 C CA . ARG A 1 80 ? 11.141 -0.074 1.577 1 97.75 80 ARG A CA 1
ATOM 616 C C . ARG A 1 80 ? 9.789 -0.641 1.156 1 97.75 80 ARG A C 1
ATOM 618 O O . ARG A 1 80 ? 9.719 -1.679 0.494 1 97.75 80 ARG A O 1
ATOM 625 N N . LEU A 1 81 ? 8.711 0.01 1.603 1 98.56 81 LEU A N 1
ATOM 626 C CA . LEU A 1 81 ? 7.363 -0.293 1.123 1 98.56 81 LEU A CA 1
ATOM 627 C C . LEU A 1 81 ? 7.191 0.151 -0.325 1 98.56 81 LEU A C 1
ATOM 629 O O . LEU A 1 81 ? 7.02 1.342 -0.598 1 98.56 81 LEU A O 1
ATOM 633 N N . ILE A 1 82 ? 7.156 -0.822 -1.326 1 98.56 82 ILE A N 1
ATOM 634 C CA . ILE A 1 82 ? 7.266 -0.402 -2.719 1 98.56 82 ILE A CA 1
ATOM 635 C C . ILE A 1 82 ? 5.945 -0.656 -3.441 1 98.56 82 ILE A C 1
ATOM 637 O O . ILE A 1 82 ? 5.742 -0.181 -4.559 1 98.56 82 ILE A O 1
ATOM 641 N N . GLY A 1 83 ? 5.059 -1.413 -2.779 1 98.56 83 GLY A N 1
ATOM 642 C CA . GLY A 1 83 ? 3.816 -1.726 -3.467 1 98.56 83 GLY A CA 1
ATOM 643 C C . GLY A 1 83 ? 2.807 -2.428 -2.58 1 98.56 83 GLY A C 1
ATOM 644 O O . GLY A 1 83 ? 3.031 -2.59 -1.379 1 98.56 83 GLY A O 1
ATOM 645 N N . VAL A 1 84 ? 1.671 -2.758 -3.217 1 98.81 84 VAL A N 1
ATOM 646 C CA . VAL A 1 84 ? 0.607 -3.555 -2.613 1 98.81 84 VAL A CA 1
ATOM 647 C C . VAL A 1 84 ? 0.073 -4.559 -3.631 1 98.81 84 VAL A C 1
ATOM 649 O O . VAL A 1 84 ? 0.276 -4.398 -4.836 1 98.81 84 VAL A O 1
ATOM 652 N N . GLU A 1 85 ? -0.534 -5.598 -3.064 1 98.88 85 GLU A N 1
ATOM 653 C CA . GLU A 1 85 ? -1.207 -6.559 -3.932 1 98.88 85 GLU A CA 1
ATOM 654 C C . GLU A 1 85 ? -2.459 -7.121 -3.264 1 98.88 85 GLU A C 1
ATOM 656 O O . GLU A 1 85 ? -2.438 -7.465 -2.08 1 98.88 85 GLU A O 1
ATOM 661 N N . TYR A 1 86 ? -3.49 -7.094 -4.023 1 98.88 86 TYR A N 1
ATOM 662 C CA . TYR A 1 86 ? -4.684 -7.848 -3.664 1 98.88 86 TYR A CA 1
ATOM 663 C C . TYR A 1 86 ? -4.734 -9.18 -4.402 1 98.88 86 TYR A C 1
ATOM 665 O O . TYR A 1 86 ? -4.461 -9.242 -5.605 1 98.88 86 TYR A O 1
ATOM 673 N N . ILE A 1 87 ? -5.047 -10.219 -3.686 1 98.88 87 ILE A N 1
ATOM 674 C CA . ILE A 1 87 ? -5.133 -11.555 -4.254 1 98.88 87 ILE A CA 1
ATOM 675 C C . ILE A 1 87 ? -6.539 -12.109 -4.059 1 98.88 87 ILE A C 1
ATOM 677 O O . ILE A 1 87 ? -7.082 -12.07 -2.951 1 98.88 87 ILE A O 1
ATOM 681 N N . VAL A 1 88 ? -7.164 -12.586 -5.105 1 98.81 88 VAL A N 1
ATOM 682 C CA . VAL A 1 88 ? -8.508 -13.148 -5.016 1 98.81 88 VAL A CA 1
ATOM 683 C C . VAL A 1 88 ? -8.539 -14.516 -5.695 1 98.81 88 VAL A C 1
ATOM 685 O O . VAL A 1 88 ? -7.727 -14.797 -6.574 1 98.81 88 VAL A O 1
ATOM 688 N N . THR A 1 89 ? -9.484 -15.312 -5.273 1 98.56 89 THR A N 1
ATOM 689 C CA . THR A 1 89 ? -9.703 -16.594 -5.918 1 98.56 89 THR A CA 1
ATOM 690 C C . THR A 1 89 ? -10.211 -16.406 -7.344 1 98.56 89 THR A C 1
ATOM 692 O O . THR A 1 89 ? -10.672 -15.328 -7.707 1 98.56 89 THR A O 1
ATOM 695 N N . GLU A 1 90 ? -10.117 -17.516 -8.078 1 98.69 90 GLU A N 1
ATOM 696 C CA . GLU A 1 90 ? -10.656 -17.516 -9.438 1 98.69 90 GLU A CA 1
ATOM 697 C C . GLU A 1 90 ? -12.133 -17.141 -9.445 1 98.69 90 GLU A C 1
ATOM 699 O O . GLU A 1 90 ? -12.586 -16.406 -10.32 1 98.69 90 GLU A O 1
ATOM 704 N N . GLU A 1 91 ? -12.906 -17.609 -8.469 1 98.44 91 GLU A N 1
ATOM 705 C CA . GLU A 1 91 ? -14.336 -17.344 -8.383 1 98.44 91 GLU A CA 1
ATOM 706 C C . GLU A 1 91 ? -14.602 -15.844 -8.281 1 98.44 91 GLU A C 1
ATOM 708 O O . GLU A 1 91 ? -15.484 -15.32 -8.969 1 98.44 91 GLU A O 1
ATOM 713 N N . ILE A 1 92 ? -13.859 -15.172 -7.441 1 98.69 92 ILE A N 1
ATOM 714 C CA . ILE A 1 92 ? -14.031 -13.727 -7.289 1 98.69 92 ILE A CA 1
ATOM 715 C C . ILE A 1 92 ? -13.57 -13.016 -8.555 1 98.69 92 ILE A C 1
ATOM 717 O O . ILE A 1 92 ? -14.234 -12.102 -9.039 1 98.69 92 ILE A O 1
ATOM 721 N N . PHE A 1 93 ? -12.445 -13.414 -9.102 1 98.88 93 PHE A N 1
ATOM 722 C CA . PHE A 1 93 ? -11.922 -12.797 -10.312 1 98.88 93 PHE A CA 1
ATOM 723 C C . PHE A 1 93 ? -12.969 -12.82 -11.422 1 98.88 93 PHE A C 1
ATOM 725 O O . PHE A 1 93 ? -13.148 -11.828 -12.133 1 98.88 93 PHE A O 1
ATOM 732 N N . LEU A 1 94 ? -13.625 -13.906 -11.57 1 98.69 94 LEU A N 1
ATOM 733 C CA . LEU A 1 94 ? -14.578 -14.086 -12.664 1 98.69 94 LEU A CA 1
ATOM 734 C C . LEU A 1 94 ? -15.758 -13.133 -12.516 1 98.69 94 LEU A C 1
ATOM 736 O O . LEU A 1 94 ? -16.484 -12.875 -13.477 1 98.69 94 LEU A O 1
ATOM 740 N N . THR A 1 95 ? -16.016 -12.586 -11.328 1 98.31 95 THR A N 1
ATOM 741 C CA . THR A 1 95 ? -17.109 -11.648 -11.109 1 98.31 95 THR A CA 1
ATOM 742 C C . THR A 1 95 ? -16.688 -10.234 -11.477 1 98.31 95 THR A C 1
ATOM 744 O O . THR A 1 95 ? -17.531 -9.336 -11.586 1 98.31 95 THR A O 1
ATOM 747 N N . LEU A 1 96 ? -15.414 -9.969 -11.664 1 98.38 96 LEU A N 1
ATOM 748 C CA . LEU A 1 96 ? -14.938 -8.625 -11.969 1 98.38 96 LEU A CA 1
ATOM 749 C C . LEU A 1 96 ? -15.414 -8.18 -13.352 1 98.38 96 LEU A C 1
ATOM 751 O O . LEU A 1 96 ? -15.539 -8.992 -14.266 1 98.38 96 LEU A O 1
ATOM 755 N N . PRO A 1 97 ? -15.672 -6.84 -13.492 1 97.88 97 PRO A N 1
ATOM 756 C CA . PRO A 1 97 ? -15.961 -6.352 -14.836 1 97.88 97 PRO A CA 1
ATOM 757 C C . PRO A 1 97 ? -14.812 -6.578 -15.812 1 97.88 97 PRO A C 1
ATOM 759 O O . PRO A 1 97 ? -13.648 -6.586 -15.406 1 97.88 97 PRO A O 1
ATOM 762 N N . ASP A 1 98 ? -15.102 -6.727 -17.078 1 98.19 98 ASP A N 1
ATOM 763 C CA . ASP A 1 98 ? -14.102 -7.016 -18.094 1 98.19 98 ASP A CA 1
ATOM 764 C C . ASP A 1 98 ? -13.023 -5.938 -18.125 1 98.19 98 ASP A C 1
ATOM 766 O O . ASP A 1 98 ? -11.844 -6.238 -18.344 1 98.19 98 ASP A O 1
ATOM 770 N N . GLU A 1 99 ? -13.375 -4.684 -17.891 1 97.31 99 GLU A N 1
ATOM 771 C CA . GLU A 1 99 ? -12.414 -3.582 -17.938 1 97.31 99 GLU A CA 1
ATOM 772 C C . GLU A 1 99 ? -11.414 -3.666 -16.797 1 97.31 99 GLU A C 1
ATOM 774 O O . GLU A 1 99 ? -10.336 -3.066 -16.859 1 97.31 99 GLU A O 1
ATOM 779 N N . GLU A 1 100 ? -11.758 -4.43 -15.742 1 98.5 100 GLU A N 1
ATOM 780 C CA . GLU A 1 100 ? -10.914 -4.574 -14.562 1 98.5 100 GLU A CA 1
ATOM 781 C C . GLU A 1 100 ? -9.922 -5.727 -14.734 1 98.5 100 GLU A C 1
ATOM 783 O O . GLU A 1 100 ? -8.797 -5.664 -14.242 1 98.5 100 GLU A O 1
ATOM 788 N N . LYS A 1 101 ? -10.273 -6.75 -15.453 1 98.81 101 LYS A N 1
ATOM 789 C CA . LYS A 1 101 ? -9.57 -8.031 -15.5 1 98.81 101 LYS A CA 1
ATOM 790 C C . LYS A 1 101 ? -8.148 -7.863 -16.031 1 98.81 101 LYS A C 1
ATOM 792 O O . LYS A 1 101 ? -7.219 -8.492 -15.523 1 98.81 101 LYS A O 1
ATOM 797 N N . PRO A 1 102 ? -7.914 -6.883 -16.969 1 98.62 102 PRO A N 1
ATOM 798 C CA . PRO A 1 102 ? -6.547 -6.754 -17.484 1 98.62 102 PRO A CA 1
ATOM 799 C C . PRO A 1 102 ? -5.57 -6.254 -16.422 1 98.62 102 PRO A C 1
ATOM 801 O O . PRO A 1 102 ? -4.352 -6.363 -16.594 1 98.62 102 PRO A O 1
ATOM 804 N N . LEU A 1 103 ? -6.07 -5.691 -15.352 1 98.62 103 LEU A N 1
ATOM 805 C CA . LEU A 1 103 ? -5.215 -5.176 -14.289 1 98.62 103 LEU A CA 1
ATOM 806 C C . LEU A 1 103 ? -4.738 -6.305 -13.383 1 98.62 103 LEU A C 1
ATOM 808 O O . LEU A 1 103 ? -3.938 -6.078 -12.469 1 98.62 103 LEU A O 1
ATOM 812 N N . TRP A 1 104 ? -5.203 -7.539 -13.609 1 98.88 104 TRP A N 1
ATOM 813 C CA . TRP A 1 104 ? -4.926 -8.68 -12.742 1 98.88 104 TRP A CA 1
ATOM 814 C C . TRP A 1 104 ? -4.055 -9.711 -13.461 1 98.88 104 TRP A C 1
ATOM 816 O O . TRP A 1 104 ? -4.227 -9.945 -14.656 1 98.88 104 TRP A O 1
ATOM 826 N N . HIS A 1 105 ? -3.152 -10.297 -12.758 1 98.88 105 HIS A N 1
ATOM 827 C CA . HIS A 1 105 ? -2.342 -11.367 -13.32 1 98.88 105 HIS A CA 1
ATOM 828 C C . HIS A 1 105 ? -2.611 -12.695 -12.617 1 98.88 105 HIS A C 1
ATOM 830 O O . HIS A 1 105 ? -3.025 -12.711 -11.453 1 98.88 105 HIS A O 1
ATOM 836 N N . SER A 1 106 ? -2.387 -13.773 -13.336 1 98.81 106 SER A N 1
ATOM 837 C CA . SER A 1 106 ? -2.539 -15.109 -12.773 1 98.81 106 SER A CA 1
ATOM 838 C C . SER A 1 106 ? -1.309 -15.508 -11.961 1 98.81 106 SER A C 1
ATOM 840 O O . SER A 1 106 ? -0.184 -15.141 -12.312 1 98.81 106 SER A O 1
ATOM 842 N N . HIS A 1 107 ? -1.514 -16.312 -10.898 1 98.81 107 HIS A N 1
ATOM 843 C CA . HIS A 1 107 ? -0.401 -16.797 -10.078 1 98.81 107 HIS A CA 1
ATOM 844 C C . HIS A 1 107 ? 0.016 -18.203 -10.484 1 98.81 107 HIS A C 1
ATOM 846 O O . HIS A 1 107 ? 1.016 -18.719 -9.992 1 98.81 107 HIS A O 1
ATOM 852 N N . GLU A 1 108 ? -0.704 -18.797 -11.422 1 98.62 108 GLU A N 1
ATOM 853 C CA . GLU A 1 108 ? -0.518 -20.219 -11.742 1 98.62 108 GLU A CA 1
ATOM 854 C C . GLU A 1 108 ? 0.936 -20.516 -12.094 1 98.62 108 GLU A C 1
ATOM 856 O O . GLU A 1 108 ? 1.566 -21.375 -11.477 1 98.62 108 GLU A O 1
ATOM 861 N N . TYR A 1 109 ? 1.45 -19.828 -12.992 1 98.44 109 TYR A N 1
ATOM 862 C CA . TYR A 1 109 ? 2.793 -20.156 -13.461 1 98.44 109 TYR A CA 1
ATOM 863 C C . TYR A 1 109 ? 3.836 -19.844 -12.398 1 98.44 109 TYR A C 1
ATOM 865 O O . TYR A 1 109 ? 4.797 -20.594 -12.227 1 98.44 109 TYR A O 1
ATOM 873 N N . GLU A 1 110 ? 3.705 -18.703 -11.703 1 98.5 110 GLU A N 1
ATOM 874 C CA . GLU A 1 110 ? 4.648 -18.344 -10.641 1 98.5 110 GLU A CA 1
ATOM 875 C C . GLU A 1 110 ? 4.754 -19.469 -9.609 1 98.5 110 GLU A C 1
ATOM 877 O O . GLU A 1 110 ? 5.852 -19.781 -9.148 1 98.5 110 GLU A O 1
ATOM 882 N N . VAL A 1 111 ? 3.549 -19.953 -9.297 1 98.75 111 VAL A N 1
ATOM 883 C CA . VAL A 1 111 ? 3.514 -20.984 -8.266 1 98.75 111 VAL A CA 1
ATOM 884 C C . VAL A 1 111 ? 4.062 -22.297 -8.82 1 98.75 111 VAL A C 1
ATOM 886 O O . VAL A 1 111 ? 5.023 -22.859 -8.289 1 98.75 111 VAL A O 1
ATOM 889 N N . LYS A 1 112 ? 3.539 -22.75 -9.938 1 98.44 112 LYS A N 1
ATOM 890 C CA . LYS A 1 112 ? 3.91 -24.062 -10.484 1 98.44 112 LYS A CA 1
ATOM 891 C C . LYS A 1 112 ? 5.336 -24.031 -11.023 1 98.44 112 LYS A C 1
ATOM 893 O O . LYS A 1 112 ? 6.02 -25.062 -11.023 1 98.44 112 LYS A O 1
ATOM 898 N N . GLY A 1 113 ? 5.785 -22.875 -11.438 1 97.94 113 GLY A N 1
ATOM 899 C CA . GLY A 1 113 ? 7.137 -22.734 -11.953 1 97.94 113 GLY A CA 1
ATOM 900 C C . GLY A 1 113 ? 8.18 -22.625 -10.867 1 97.94 113 GLY A C 1
ATOM 901 O O . GLY A 1 113 ? 9.383 -22.641 -11.148 1 97.94 113 GLY A O 1
ATOM 902 N N . GLY A 1 114 ? 7.691 -22.484 -9.641 1 98.06 114 GLY A N 1
ATOM 903 C CA . GLY A 1 114 ? 8.609 -22.453 -8.516 1 98.06 114 GLY A CA 1
ATOM 904 C C . GLY A 1 114 ? 9.078 -21.047 -8.156 1 98.06 114 GLY A C 1
ATOM 905 O O . GLY A 1 114 ? 9.852 -20.875 -7.215 1 98.06 114 GLY A O 1
ATOM 906 N N . PHE A 1 115 ? 8.57 -20.031 -8.828 1 98.62 115 PHE A N 1
ATOM 907 C CA . PHE A 1 115 ? 9.117 -18.688 -8.711 1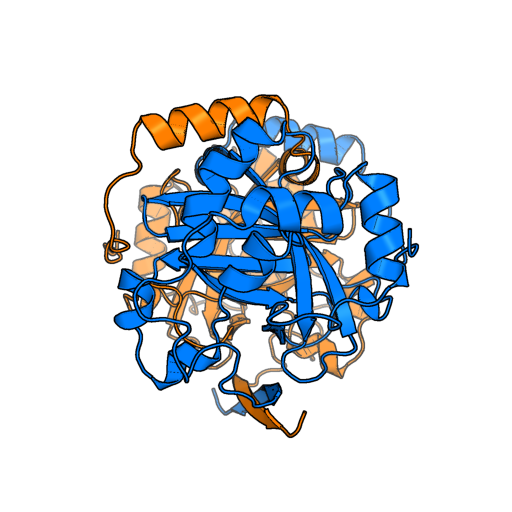 98.62 115 PHE A CA 1
ATOM 908 C C . PHE A 1 115 ? 8.438 -17.922 -7.574 1 98.62 115 PHE A C 1
ATOM 910 O O . PHE A 1 115 ? 8.898 -16.844 -7.184 1 98.62 115 PHE A O 1
ATOM 917 N N . LEU A 1 116 ? 7.344 -18.391 -7.062 1 98.69 116 LEU A N 1
ATOM 918 C CA . LEU A 1 116 ? 6.699 -17.891 -5.852 1 98.69 116 LEU A CA 1
ATOM 919 C C . LEU A 1 116 ? 6.918 -18.859 -4.688 1 98.69 116 LEU A C 1
ATOM 921 O O . LEU A 1 116 ? 6.578 -20.047 -4.781 1 98.69 116 LEU A O 1
ATOM 925 N N . PHE A 1 117 ? 7.543 -18.328 -3.604 1 97.94 117 PHE A N 1
ATOM 926 C CA . PHE A 1 117 ? 7.867 -19.219 -2.496 1 97.94 117 PHE A CA 1
ATOM 927 C C . PHE A 1 117 ? 7.719 -18.5 -1.161 1 97.94 117 PHE A C 1
ATOM 929 O O . PHE A 1 117 ? 7.445 -17.297 -1.125 1 97.94 117 PHE A O 1
ATOM 936 N N . THR A 1 118 ? 7.746 -19.266 -0.081 1 96.88 118 THR A N 1
ATOM 937 C CA . THR A 1 118 ? 7.629 -18.766 1.286 1 96.88 118 THR A CA 1
ATOM 938 C C . THR A 1 118 ? 8.961 -18.891 2.02 1 96.88 118 THR A C 1
ATOM 940 O O . THR A 1 118 ? 9.289 -19.938 2.557 1 96.88 118 THR A O 1
ATOM 943 N N . PRO A 1 119 ? 9.672 -17.75 2.125 1 96.31 119 PRO A N 1
ATOM 944 C CA . PRO A 1 119 ? 11.016 -17.797 2.715 1 96.31 119 PRO A CA 1
ATOM 945 C C . PRO A 1 119 ? 11.039 -18.5 4.07 1 96.31 119 PRO A C 1
ATOM 947 O O . PRO A 1 119 ? 10.234 -18.172 4.953 1 96.31 119 PRO A O 1
ATOM 950 N N . GLY A 1 120 ? 11.875 -19.5 4.211 1 93.88 120 GLY A N 1
ATOM 951 C CA . GLY A 1 120 ? 12.141 -20.141 5.488 1 93.88 120 GLY A CA 1
ATOM 952 C C . GLY A 1 120 ? 11.195 -21.297 5.789 1 93.88 120 GLY A C 1
ATOM 953 O O . GLY A 1 120 ? 11.43 -22.062 6.723 1 93.88 120 GLY A O 1
ATOM 954 N N . VAL A 1 121 ? 10.18 -21.453 5.078 1 95.31 121 VAL A N 1
ATOM 955 C CA . VAL A 1 121 ? 9.188 -22.484 5.344 1 95.31 121 VAL A CA 1
ATOM 956 C C . VAL A 1 121 ? 9.562 -23.766 4.613 1 95.31 121 VAL A C 1
ATOM 958 O O . VAL A 1 121 ? 9.867 -23.75 3.418 1 95.31 121 VAL A O 1
ATOM 961 N N . PRO A 1 122 ? 9.539 -24.922 5.309 1 94.38 122 PRO A N 1
ATOM 962 C CA . PRO A 1 122 ? 9.867 -26.203 4.652 1 94.38 122 PRO A CA 1
ATOM 963 C C . PRO A 1 122 ? 8.961 -26.5 3.457 1 94.38 122 PRO A C 1
ATOM 965 O O . PRO A 1 122 ? 7.77 -26.172 3.486 1 94.38 122 PRO A O 1
ATOM 968 N N . GLY A 1 123 ? 9.453 -27.141 2.449 1 94.19 123 GLY A N 1
ATOM 969 C CA . GLY A 1 123 ? 8.812 -27.391 1.171 1 94.19 123 GLY A CA 1
ATOM 970 C C . GLY A 1 123 ? 7.426 -28 1.312 1 94.19 123 GLY A C 1
ATOM 971 O O . GLY A 1 123 ? 6.457 -27.469 0.768 1 94.19 123 GLY A O 1
ATOM 972 N N . PRO A 1 124 ? 7.328 -29.062 2.096 1 93.81 124 PRO A N 1
ATOM 973 C CA . PRO A 1 124 ? 6.023 -29.719 2.209 1 93.81 124 PRO A CA 1
ATOM 974 C C . PRO A 1 124 ? 4.965 -28.828 2.844 1 93.81 124 PRO A C 1
ATOM 976 O O . PRO A 1 124 ? 3.785 -28.906 2.492 1 93.81 124 PRO A O 1
ATOM 979 N N . ILE A 1 125 ? 5.367 -27.984 3.746 1 93.62 125 ILE A N 1
ATOM 980 C CA . ILE A 1 125 ? 4.434 -27.078 4.41 1 93.62 125 ILE A CA 1
ATOM 981 C C . ILE A 1 125 ? 4.051 -25.938 3.467 1 93.62 125 ILE A C 1
ATOM 983 O O . ILE A 1 125 ? 2.871 -25.594 3.354 1 93.62 125 ILE A O 1
ATOM 987 N N . GLN A 1 126 ? 5.043 -25.375 2.799 1 94.69 126 GLN A N 1
ATOM 988 C CA . GLN A 1 126 ? 4.742 -24.25 1.912 1 94.69 126 GLN A CA 1
ATOM 989 C C . GLN A 1 126 ? 3.803 -24.672 0.788 1 94.69 126 GLN A C 1
ATOM 991 O O . GLN A 1 126 ? 2.938 -23.906 0.37 1 94.69 126 GLN A O 1
ATOM 996 N N . ARG A 1 127 ? 3.887 -25.922 0.326 1 95.62 127 ARG A N 1
ATOM 997 C CA . ARG A 1 127 ? 3.115 -26.359 -0.833 1 95.62 127 ARG A CA 1
ATOM 998 C C . ARG A 1 127 ? 1.635 -26.484 -0.489 1 95.62 127 ARG A C 1
ATOM 1000 O O . ARG A 1 127 ? 0.775 -26.344 -1.362 1 95.62 127 ARG A O 1
ATOM 1007 N N . LEU A 1 128 ? 1.307 -26.672 0.782 1 94.19 128 LEU A N 1
ATOM 1008 C CA . LEU A 1 128 ? -0.091 -26.688 1.201 1 94.19 128 LEU A CA 1
ATOM 1009 C C . LEU A 1 128 ? -0.767 -25.359 0.901 1 94.19 128 LEU A C 1
ATOM 1011 O O . LEU A 1 128 ? -1.889 -25.328 0.388 1 94.19 128 LEU A O 1
ATOM 1015 N N . GLU A 1 129 ? -0.09 -24.344 1.125 1 92.94 129 GLU A N 1
ATOM 1016 C CA . GLU A 1 129 ? -0.628 -23 0.894 1 92.94 129 GLU A CA 1
ATOM 1017 C C . GLU A 1 129 ? -0.544 -22.625 -0.582 1 92.94 129 GLU A C 1
ATOM 1019 O O . GLU A 1 129 ? -1.46 -22 -1.119 1 92.94 129 GLU A O 1
ATOM 1024 N N . LEU A 1 130 ? 0.51 -23.031 -1.191 1 97.44 130 LEU A N 1
ATOM 1025 C CA . LEU A 1 130 ? 0.768 -22.625 -2.566 1 97.44 130 LEU A CA 1
ATOM 1026 C C . LEU A 1 130 ? -0.211 -23.281 -3.527 1 97.44 130 LEU A C 1
ATOM 1028 O O . LEU A 1 130 ? -0.516 -22.734 -4.59 1 97.44 130 LEU A O 1
ATOM 1032 N N . GLU A 1 131 ? -0.757 -24.438 -3.131 1 97.25 131 GLU A N 1
ATOM 1033 C CA . GLU A 1 131 ? -1.793 -25.078 -3.934 1 97.25 131 GLU A CA 1
ATOM 1034 C C . GLU A 1 131 ? -3.018 -24.188 -4.078 1 97.25 131 GLU A C 1
ATOM 1036 O O . GLU A 1 131 ? -3.68 -24.188 -5.117 1 97.25 131 GLU A O 1
ATOM 1041 N N . LYS A 1 132 ? -3.279 -23.469 -3.037 1 96.12 132 LYS A N 1
ATOM 1042 C CA . LYS A 1 132 ? -4.395 -22.531 -3.084 1 96.12 132 LYS A CA 1
ATOM 1043 C C . LYS A 1 132 ? -4.031 -21.281 -3.889 1 96.12 132 LYS A C 1
ATOM 1045 O O . LYS A 1 132 ? -4.828 -20.812 -4.695 1 96.12 132 LYS A O 1
ATOM 1050 N N . VAL A 1 133 ? -2.814 -20.797 -3.701 1 98.19 133 VAL A N 1
ATOM 1051 C CA . VAL A 1 133 ? -2.365 -19.578 -4.363 1 98.19 133 VAL A CA 1
ATOM 1052 C C . VAL A 1 133 ? -2.307 -19.797 -5.875 1 98.19 133 VAL A C 1
ATOM 1054 O O . VAL A 1 133 ? -2.586 -18.891 -6.652 1 98.19 133 VAL A O 1
ATOM 1057 N N . ALA A 1 134 ? -2.025 -21.047 -6.324 1 98.62 134 ALA A N 1
ATOM 1058 C CA . ALA A 1 134 ? -1.92 -21.375 -7.742 1 98.62 134 ALA A CA 1
ATOM 1059 C C . ALA A 1 134 ? -3.238 -21.109 -8.469 1 98.62 134 ALA A C 1
ATOM 1061 O O . ALA A 1 134 ? -3.27 -21 -9.695 1 98.62 134 ALA A O 1
ATOM 1062 N N . LYS A 1 135 ? -4.316 -20.953 -7.734 1 98.5 135 LYS A N 1
ATOM 1063 C CA . LYS A 1 135 ? -5.652 -20.812 -8.305 1 98.5 135 LYS A CA 1
ATOM 1064 C C . LYS A 1 135 ? -6.184 -19.391 -8.109 1 98.5 135 LYS A C 1
ATOM 1066 O O . LYS A 1 135 ? -7.395 -19.188 -8.016 1 98.5 135 LYS A O 1
ATOM 1071 N N . THR A 1 136 ? -5.254 -18.469 -8.008 1 98.81 136 THR A N 1
ATOM 1072 C CA . THR A 1 136 ? -5.664 -17.094 -7.699 1 98.81 136 THR A CA 1
ATOM 1073 C C . THR A 1 136 ? -5.156 -16.125 -8.758 1 98.81 136 THR A C 1
ATOM 1075 O O . THR A 1 136 ? -4.355 -16.5 -9.617 1 98.81 136 THR A O 1
ATOM 1078 N N . TYR A 1 137 ? -5.727 -14.938 -8.742 1 98.94 137 TYR A N 1
ATOM 1079 C CA . TYR A 1 137 ? -5.277 -13.758 -9.469 1 98.94 137 TYR A CA 1
ATOM 1080 C C . TYR A 1 137 ? -4.867 -12.648 -8.508 1 98.94 137 TYR A C 1
ATOM 1082 O O . TYR A 1 137 ? -5.375 -12.57 -7.383 1 98.94 137 TYR A O 1
ATOM 1090 N N . GLY A 1 138 ? -3.953 -11.852 -8.945 1 98.88 138 GLY A N 1
ATOM 1091 C CA . GLY A 1 138 ? -3.518 -10.719 -8.148 1 98.88 138 GLY A CA 1
ATOM 1092 C C . GLY A 1 138 ? -3.547 -9.406 -8.906 1 98.88 138 GLY A C 1
ATOM 1093 O O . GLY A 1 138 ? -3.346 -9.383 -10.125 1 98.88 138 GLY A O 1
ATOM 1094 N N . LYS A 1 139 ? -3.873 -8.352 -8.258 1 98.88 139 LYS A N 1
ATOM 1095 C CA . LYS A 1 139 ? -3.682 -6.98 -8.727 1 98.88 139 LYS A CA 1
ATOM 1096 C C . LYS A 1 139 ? -2.625 -6.262 -7.891 1 98.88 139 LYS A C 1
ATOM 1098 O O . LYS A 1 139 ? -2.789 -6.094 -6.68 1 98.88 139 LYS A O 1
ATOM 1103 N N . THR A 1 140 ? -1.573 -5.91 -8.562 1 98.81 140 THR A N 1
ATOM 1104 C CA . THR A 1 140 ? -0.451 -5.34 -7.828 1 98.81 140 THR A CA 1
ATOM 1105 C C . THR A 1 140 ? -0.029 -4.004 -8.43 1 98.81 140 THR A C 1
ATOM 1107 O O . THR A 1 140 ? -0.037 -3.834 -9.648 1 98.81 140 THR A O 1
ATOM 1110 N N . ILE A 1 141 ? 0.197 -3.062 -7.551 1 98.62 141 ILE A N 1
ATOM 1111 C CA . ILE A 1 141 ? 0.614 -1.702 -7.875 1 98.62 141 ILE A CA 1
ATOM 1112 C C . ILE A 1 141 ? 1.902 -1.365 -7.129 1 98.62 141 ILE A C 1
ATOM 1114 O O . ILE A 1 141 ? 2.01 -1.6 -5.922 1 98.62 141 ILE A O 1
ATOM 1118 N N . HIS A 1 142 ? 2.889 -0.873 -7.883 1 98.62 142 HIS A N 1
ATOM 1119 C CA . HIS A 1 142 ? 4.109 -0.376 -7.258 1 98.62 142 HIS A CA 1
ATOM 1120 C C . HIS A 1 142 ? 4.191 1.145 -7.34 1 98.62 142 HIS A C 1
ATOM 1122 O O . HIS A 1 142 ? 3.695 1.746 -8.297 1 98.62 142 HIS A O 1
ATOM 1128 N N . PHE A 1 143 ? 4.863 1.73 -6.301 1 97 143 PHE A N 1
ATOM 1129 C CA . PHE A 1 143 ? 4.895 3.182 -6.164 1 97 143 PHE A CA 1
ATOM 1130 C C . PHE A 1 143 ? 6.328 3.676 -5.988 1 97 143 PHE A C 1
ATOM 1132 O O . PHE A 1 143 ? 6.559 4.867 -5.781 1 97 143 PHE A O 1
ATOM 1139 N N . TRP A 1 144 ? 7.211 2.84 -5.953 1 97.62 144 TRP A N 1
ATOM 1140 C CA . TRP A 1 144 ? 8.625 3.139 -5.762 1 97.62 144 TRP A CA 1
ATOM 1141 C C . TRP A 1 144 ? 9.492 2.33 -6.727 1 97.62 144 TRP A C 1
ATOM 1143 O O . TRP A 1 144 ? 9.531 1.101 -6.645 1 97.62 144 TRP A O 1
ATOM 1153 N N . GLN A 1 145 ? 10.164 3.043 -7.664 1 96.88 145 GLN A N 1
ATOM 1154 C CA . GLN A 1 145 ? 10.93 2.367 -8.711 1 96.88 145 GLN A CA 1
ATOM 1155 C C . GLN A 1 145 ? 12.375 2.143 -8.273 1 96.88 145 GLN A C 1
ATOM 1157 O O . GLN A 1 145 ? 13.297 2.713 -8.859 1 96.88 145 GLN A O 1
ATOM 1162 N N . VAL A 1 146 ? 12.492 1.242 -7.391 1 96.25 146 VAL A N 1
ATOM 1163 C CA . VAL A 1 146 ? 13.781 0.927 -6.789 1 96.25 146 VAL A CA 1
ATOM 1164 C C . VAL A 1 146 ? 14.695 0.284 -7.828 1 96.25 146 VAL A C 1
ATOM 1166 O O . VAL A 1 146 ? 15.922 0.384 -7.734 1 96.25 146 VAL A O 1
ATOM 1169 N N . ASP A 1 147 ? 14.109 -0.315 -8.812 1 95.12 147 ASP A N 1
ATOM 1170 C CA . ASP A 1 147 ? 14.891 -0.94 -9.875 1 95.12 147 ASP A CA 1
ATOM 1171 C C . ASP A 1 147 ? 15.672 0.104 -10.672 1 95.12 147 ASP A C 1
ATOM 1173 O O . ASP A 1 147 ? 16.703 -0.208 -11.266 1 95.12 147 ASP A O 1
ATOM 1177 N N . LYS A 1 148 ? 15.219 1.337 -10.664 1 95 148 LYS A N 1
ATOM 1178 C CA . LYS A 1 148 ? 15.906 2.434 -11.336 1 95 148 LYS A CA 1
ATOM 1179 C C . LYS A 1 148 ? 16.922 3.088 -10.414 1 95 148 LYS A C 1
ATOM 1181 O O . LYS A 1 148 ? 17.656 3.994 -10.82 1 95 148 LYS A O 1
ATOM 1186 N N . GLY A 1 149 ? 16.922 2.688 -9.188 1 94.81 149 GLY A N 1
ATOM 1187 C CA . GLY A 1 149 ? 17.844 3.264 -8.219 1 94.81 149 GLY A CA 1
ATOM 1188 C C . GLY A 1 149 ? 17.281 4.484 -7.512 1 94.81 149 GLY A C 1
ATOM 1189 O O . GLY A 1 149 ? 18.016 5.25 -6.898 1 94.81 149 GLY A O 1
ATOM 1190 N N . ASP A 1 150 ? 15.992 4.723 -7.566 1 95.75 150 ASP A N 1
ATOM 1191 C CA . ASP A 1 150 ? 15.398 5.879 -6.898 1 95.75 150 ASP A CA 1
ATOM 1192 C C . ASP A 1 150 ? 15.508 5.75 -5.379 1 95.75 150 ASP A C 1
ATOM 1194 O O . ASP A 1 150 ? 15.078 4.746 -4.805 1 95.75 150 ASP A O 1
ATOM 1198 N N . SER A 1 151 ? 16 6.758 -4.758 1 96.44 151 SER A N 1
ATOM 1199 C CA . SER A 1 151 ? 16.125 6.746 -3.307 1 96.44 151 SER A CA 1
ATOM 1200 C C . SER A 1 151 ? 14.828 7.18 -2.635 1 96.44 151 SER A C 1
ATOM 1202 O O . SER A 1 151 ? 14.664 7.004 -1.427 1 96.44 151 SER A O 1
ATOM 1204 N N . LEU A 1 152 ? 13.93 7.801 -3.406 1 97.81 152 LEU A N 1
ATOM 1205 C CA . LEU A 1 152 ? 12.617 8.25 -2.957 1 97.81 152 LEU A CA 1
ATOM 1206 C C . LEU A 1 152 ? 11.516 7.684 -3.846 1 97.81 152 LEU A C 1
ATOM 1208 O O . LEU A 1 152 ? 11.773 7.289 -4.984 1 97.81 152 LEU A O 1
ATOM 1212 N N . PRO A 1 153 ? 10.312 7.562 -3.307 1 97.81 153 PRO A N 1
ATOM 1213 C CA . PRO A 1 153 ? 9.195 7.035 -4.094 1 97.81 153 PRO A CA 1
ATOM 1214 C C . PRO A 1 153 ? 8.641 8.055 -5.086 1 97.81 153 PRO A C 1
ATOM 1216 O O . PRO A 1 153 ? 7.504 8.508 -4.941 1 97.81 153 PRO A O 1
ATOM 1219 N N . VAL A 1 154 ? 9.398 8.336 -6.129 1 98 154 VAL A N 1
ATOM 1220 C CA . VAL A 1 154 ? 8.992 9.32 -7.121 1 98 154 VAL A CA 1
ATOM 1221 C C . VAL A 1 154 ? 8.273 8.633 -8.281 1 98 154 VAL A C 1
ATOM 1223 O O . VAL A 1 154 ? 8.438 7.426 -8.492 1 98 154 VAL A O 1
ATOM 1226 N N . GLY A 1 155 ? 7.453 9.445 -9.016 1 97.06 155 GLY A N 1
ATOM 1227 C CA . GLY A 1 155 ? 6.734 8.938 -10.172 1 97.06 155 GLY A CA 1
ATOM 1228 C C . GLY A 1 155 ? 5.328 8.469 -9.844 1 97.06 155 GLY A C 1
ATOM 1229 O O . GLY A 1 155 ? 4.906 8.516 -8.688 1 97.06 155 GLY A O 1
ATOM 1230 N N . LEU A 1 156 ? 4.613 8.031 -10.875 1 97.75 156 LEU A N 1
ATOM 1231 C CA . LEU A 1 156 ? 3.232 7.578 -10.742 1 97.75 156 LEU A CA 1
ATOM 1232 C C . LEU A 1 156 ? 3.18 6.109 -10.336 1 97.75 156 LEU A C 1
ATOM 1234 O O . LEU A 1 156 ? 4.121 5.355 -10.594 1 97.75 156 LEU A O 1
ATOM 1238 N N . PRO A 1 157 ? 2.08 5.719 -9.617 1 98.06 157 PRO A N 1
ATOM 1239 C CA . PRO A 1 157 ? 1.896 4.281 -9.414 1 98.06 157 PRO A CA 1
ATOM 1240 C C . PRO A 1 157 ? 1.87 3.492 -10.719 1 98.06 157 PRO A C 1
ATOM 1242 O O . PRO A 1 157 ? 1.335 3.971 -11.719 1 98.06 157 PRO A O 1
ATOM 1245 N N . GLN A 1 158 ? 2.443 2.338 -10.688 1 97.94 158 GLN A N 1
ATOM 1246 C CA . GLN A 1 158 ? 2.543 1.485 -11.867 1 97.94 158 GLN A CA 1
ATOM 1247 C C . GLN A 1 158 ? 1.807 0.165 -11.656 1 97.94 158 GLN A C 1
ATOM 1249 O O . GLN A 1 158 ? 1.929 -0.458 -10.602 1 97.94 158 GLN A O 1
ATOM 1254 N N . ILE A 1 159 ? 1.052 -0.189 -12.703 1 98.44 159 ILE A N 1
ATOM 1255 C CA . ILE A 1 159 ? 0.507 -1.542 -12.711 1 98.44 159 ILE A CA 1
ATOM 1256 C C . ILE A 1 159 ? 1.622 -2.547 -12.992 1 98.44 159 ILE A C 1
ATOM 1258 O O . ILE A 1 159 ? 2.428 -2.35 -13.898 1 98.44 159 ILE A O 1
ATOM 1262 N N . MET A 1 160 ? 1.67 -3.6 -12.164 1 98.69 160 MET A N 1
ATOM 1263 C CA . MET A 1 160 ? 2.689 -4.633 -12.336 1 98.69 160 MET A CA 1
ATOM 1264 C C . MET A 1 160 ? 2.062 -5.941 -12.805 1 98.69 160 MET A C 1
ATOM 1266 O O . MET A 1 160 ? 0.866 -6.164 -12.625 1 98.69 160 MET A O 1
ATOM 1270 N N . MET A 1 161 ? 2.891 -6.707 -13.445 1 98.69 161 MET A N 1
ATOM 1271 C CA . MET A 1 161 ? 2.525 -8.055 -13.883 1 98.69 161 MET A CA 1
ATOM 1272 C C . MET A 1 161 ? 3.5 -9.086 -13.32 1 98.69 161 MET A C 1
ATOM 1274 O O . MET A 1 161 ? 4.445 -8.734 -12.617 1 98.69 161 MET A O 1
ATOM 1278 N N . ALA A 1 162 ? 3.186 -10.32 -13.555 1 98.25 162 ALA A N 1
ATOM 1279 C CA . ALA A 1 162 ? 3.963 -11.438 -13.023 1 98.25 162 ALA A CA 1
ATOM 1280 C C . ALA A 1 162 ? 4.344 -12.414 -14.133 1 98.25 162 ALA A C 1
ATOM 1282 O O . ALA A 1 162 ? 3.857 -12.305 -15.258 1 98.25 162 ALA A O 1
ATOM 1283 N N . LEU A 1 163 ? 5.242 -13.328 -13.75 1 98.25 163 LEU A N 1
ATOM 1284 C CA . LEU A 1 163 ? 5.738 -14.32 -14.703 1 98.25 163 LEU A CA 1
ATOM 1285 C C . LEU A 1 163 ? 4.613 -15.242 -15.156 1 98.25 163 LEU A C 1
ATOM 1287 O O . LEU A 1 163 ? 3.811 -15.703 -14.344 1 98.25 163 LEU A O 1
ATOM 1291 N N . THR A 1 164 ? 4.629 -15.523 -16.516 1 97.44 164 THR A N 1
ATOM 1292 C CA . THR A 1 164 ? 3.553 -16.359 -17.047 1 97.44 164 THR A CA 1
ATOM 1293 C C . THR A 1 164 ? 4.117 -17.5 -17.875 1 97.44 164 THR A C 1
ATOM 1295 O O . THR A 1 164 ? 3.375 -18.375 -18.328 1 97.44 164 THR A O 1
ATOM 1298 N N . ARG A 1 165 ? 5.398 -17.5 -18.062 1 95.69 165 ARG A N 1
ATOM 1299 C CA . ARG A 1 165 ? 5.988 -18.562 -18.875 1 95.69 165 ARG A CA 1
ATOM 1300 C C . ARG A 1 165 ? 7.477 -18.703 -18.594 1 95.69 165 ARG A C 1
ATOM 1302 O O . ARG A 1 165 ? 8.078 -17.859 -17.922 1 95.69 165 ARG A O 1
ATOM 1309 N N . GLU A 1 166 ? 7.988 -19.75 -19.141 1 94.25 166 GLU A N 1
ATOM 1310 C CA . GLU A 1 166 ? 9.414 -20.047 -19 1 94.25 166 GLU A CA 1
ATOM 1311 C C . GLU A 1 166 ? 10.273 -18.984 -19.656 1 94.25 166 GLU A C 1
ATOM 1313 O O . GLU A 1 166 ? 9.898 -18.438 -20.703 1 94.25 166 GLU A O 1
ATOM 1318 N N . GLY A 1 167 ? 11.391 -18.703 -19.031 1 94.75 167 GLY A N 1
ATOM 1319 C CA . GLY A 1 167 ? 12.383 -17.828 -19.641 1 94.75 167 GLY A CA 1
ATOM 1320 C C . GLY A 1 167 ? 12.148 -16.359 -19.359 1 94.75 167 GLY A C 1
ATOM 1321 O O . GLY A 1 167 ? 12.93 -15.516 -19.797 1 94.75 167 GLY A O 1
ATOM 1322 N N . GLN A 1 168 ? 11.164 -15.984 -18.688 1 96.75 168 GLN A N 1
ATOM 1323 C CA . GLN A 1 168 ? 10.844 -14.578 -18.5 1 96.75 168 GLN A CA 1
ATOM 1324 C C . GLN A 1 168 ? 11.703 -13.961 -17.406 1 96.75 168 GLN A C 1
ATOM 1326 O O . GLN A 1 168 ? 12.016 -12.766 -17.438 1 96.75 168 GLN A O 1
ATOM 1331 N N . LEU A 1 169 ? 12.102 -14.727 -16.359 1 98 169 LEU A N 1
ATOM 1332 C CA . LEU A 1 169 ? 12.867 -14.18 -15.242 1 98 169 LEU A CA 1
ATOM 1333 C C . LEU A 1 169 ? 14.336 -14.008 -15.617 1 98 169 LEU A C 1
ATOM 1335 O O . LEU A 1 169 ? 14.953 -14.938 -16.156 1 98 169 LEU A O 1
ATOM 1339 N N . GLN A 1 170 ? 14.82 -12.844 -15.352 1 97.81 170 GLN A N 1
ATOM 1340 C CA . GLN A 1 170 ? 16.234 -12.578 -15.625 1 97.81 170 GLN A CA 1
ATOM 1341 C C . GLN A 1 170 ? 17.125 -13.492 -14.789 1 97.81 170 GLN A C 1
ATOM 1343 O O . GLN A 1 170 ? 16.922 -13.641 -13.586 1 97.81 170 GLN A O 1
ATOM 1348 N N . GLU A 1 171 ? 18.141 -13.969 -15.414 1 97 171 GLU A N 1
ATOM 1349 C CA . GLU A 1 171 ? 19 -14.984 -14.812 1 97 171 GLU A CA 1
ATOM 1350 C C . GLU A 1 171 ? 19.734 -14.445 -13.594 1 97 171 GLU A C 1
ATOM 1352 O O . GLU A 1 171 ? 19.906 -15.148 -12.594 1 97 171 GLU A O 1
ATOM 1357 N N . ASP A 1 172 ? 20.203 -13.258 -13.68 1 96.75 172 ASP A N 1
ATOM 1358 C CA . ASP A 1 172 ? 20.938 -12.68 -12.562 1 96.75 172 ASP A CA 1
ATOM 1359 C C . ASP A 1 172 ? 20.047 -12.547 -11.328 1 96.75 172 ASP A C 1
ATOM 1361 O O . ASP A 1 172 ? 20.5 -12.789 -10.203 1 96.75 172 ASP A O 1
ATOM 1365 N N . ILE A 1 173 ? 18.828 -12.141 -11.516 1 97.19 173 ILE A N 1
ATOM 1366 C CA . ILE A 1 173 ? 17.875 -12.031 -10.414 1 97.19 173 ILE A CA 1
ATOM 1367 C C . ILE A 1 173 ? 17.594 -13.422 -9.852 1 97.19 173 ILE A C 1
ATOM 1369 O O . ILE A 1 173 ? 17.625 -13.625 -8.633 1 97.19 173 ILE A O 1
ATOM 1373 N N . ALA A 1 174 ? 17.344 -14.359 -10.727 1 97.81 174 ALA A N 1
ATOM 1374 C CA . ALA A 1 174 ? 17.047 -15.734 -10.312 1 97.81 174 ALA A CA 1
ATOM 1375 C C . ALA A 1 174 ? 18.188 -16.312 -9.469 1 97.81 174 ALA A C 1
ATOM 1377 O O . ALA A 1 174 ? 17.953 -16.797 -8.367 1 97.81 174 ALA A O 1
ATOM 1378 N N . THR A 1 175 ? 19.359 -16.172 -9.969 1 97.88 175 THR A N 1
ATOM 1379 C CA . THR A 1 175 ? 20.531 -16.734 -9.297 1 97.88 175 THR A CA 1
ATOM 1380 C C . THR A 1 175 ? 20.75 -16.078 -7.938 1 97.88 175 THR A C 1
ATOM 1382 O O . THR A 1 175 ? 21.031 -16.75 -6.949 1 97.88 175 THR A O 1
ATOM 1385 N N . SER A 1 176 ? 20.609 -14.781 -7.93 1 97.75 176 SER A N 1
ATOM 1386 C CA . SER A 1 176 ? 20.797 -14.039 -6.691 1 97.75 176 SER A CA 1
ATOM 1387 C C . SER A 1 176 ? 19.797 -14.461 -5.625 1 97.75 176 SER A C 1
ATOM 1389 O O . SER A 1 176 ? 20.172 -14.711 -4.477 1 97.75 176 SER A O 1
ATOM 1391 N N . VAL A 1 177 ? 18.578 -14.547 -5.984 1 98.19 177 VAL A N 1
ATOM 1392 C CA . VAL A 1 177 ? 17.531 -14.891 -5.031 1 98.19 177 VAL A CA 1
ATOM 1393 C C . VAL A 1 177 ? 17.688 -16.344 -4.578 1 98.19 177 VAL A C 1
ATOM 1395 O O . VAL A 1 177 ? 17.578 -16.641 -3.389 1 98.19 177 VAL A O 1
ATOM 1398 N N . GLU A 1 178 ? 17.969 -17.266 -5.488 1 98.31 178 GLU A N 1
ATOM 1399 C CA . GLU A 1 178 ? 18.188 -18.656 -5.117 1 98.31 178 GLU A CA 1
ATOM 1400 C C . GLU A 1 178 ? 19.312 -18.781 -4.094 1 98.31 178 GLU A C 1
ATOM 1402 O O . GLU A 1 178 ? 19.188 -19.516 -3.113 1 98.31 178 GLU A O 1
ATOM 1407 N N . LYS A 1 179 ? 20.359 -18.062 -4.348 1 98.19 179 LYS A N 1
ATOM 1408 C CA . LYS A 1 179 ? 21.516 -18.109 -3.451 1 98.19 179 LYS A CA 1
ATOM 1409 C C . LYS A 1 179 ? 21.156 -17.547 -2.078 1 98.19 179 LYS A C 1
ATOM 1411 O O . LYS A 1 179 ? 21.453 -18.172 -1.053 1 98.19 179 LYS A O 1
ATOM 1416 N N . ARG A 1 180 ? 20.484 -16.438 -2.004 1 97.56 180 ARG A N 1
ATOM 1417 C CA . ARG A 1 180 ? 20.203 -15.734 -0.755 1 97.56 180 ARG A CA 1
ATOM 1418 C C . ARG A 1 180 ? 19.219 -16.516 0.105 1 97.56 180 ARG A C 1
ATOM 1420 O O . ARG A 1 180 ? 19.312 -16.5 1.333 1 97.56 180 ARG A O 1
ATOM 1427 N N . PHE A 1 181 ? 18.328 -17.219 -0.539 1 96.88 181 PHE A N 1
ATOM 1428 C CA . PHE A 1 181 ? 17.266 -17.844 0.237 1 96.88 181 PHE A CA 1
ATOM 1429 C C . PHE A 1 181 ? 17.422 -19.359 0.262 1 96.88 181 PHE A C 1
ATOM 1431 O O . PHE A 1 181 ? 16.656 -20.062 0.919 1 96.88 181 PHE A O 1
ATOM 1438 N N . GLY A 1 182 ? 18.406 -19.875 -0.485 1 96.94 182 GLY A N 1
ATOM 1439 C CA . GLY A 1 182 ? 18.672 -21.312 -0.488 1 96.94 182 GLY A CA 1
ATOM 1440 C C . GLY A 1 182 ? 17.547 -22.109 -1.127 1 96.94 182 GLY A C 1
ATOM 1441 O O . GLY A 1 182 ? 17.156 -23.156 -0.606 1 96.94 182 GLY A O 1
ATOM 1442 N N . VAL A 1 183 ? 17.031 -21.562 -2.191 1 97.19 183 VAL A N 1
ATOM 1443 C CA . VAL A 1 183 ? 15.953 -22.266 -2.898 1 97.19 183 VAL A CA 1
ATOM 1444 C C . VAL A 1 183 ? 16.406 -22.609 -4.312 1 97.19 183 VAL A C 1
ATOM 1446 O O . VAL A 1 183 ? 17.391 -22.047 -4.812 1 97.19 183 VAL A O 1
ATOM 1449 N N . SER A 1 184 ? 15.812 -23.609 -4.859 1 97.88 184 SER A N 1
ATOM 1450 C CA . SER A 1 184 ? 15.977 -23.984 -6.262 1 97.88 184 SER A CA 1
ATOM 1451 C C . SER A 1 184 ? 14.641 -23.922 -7.008 1 97.88 184 SER A C 1
ATOM 1453 O O . SER A 1 184 ? 13.766 -24.75 -6.777 1 97.88 184 SER A O 1
ATOM 1455 N N . PHE A 1 185 ? 14.531 -22.984 -7.906 1 98.12 185 PHE A N 1
ATOM 1456 C CA . PHE A 1 185 ? 13.289 -22.859 -8.656 1 98.12 185 PHE A CA 1
ATOM 1457 C C . PHE A 1 185 ? 13.016 -24.109 -9.484 1 98.12 185 PHE A C 1
ATOM 1459 O O . PHE A 1 185 ? 11.883 -24.578 -9.547 1 98.12 185 PHE A O 1
ATOM 1466 N N . GLN A 1 186 ? 14.055 -24.625 -10.078 1 97.69 186 GLN A N 1
ATOM 1467 C CA . GLN A 1 186 ? 13.898 -25.828 -10.883 1 97.69 186 GLN A CA 1
ATOM 1468 C C . GLN A 1 186 ? 13.398 -27 -10.039 1 97.69 186 GLN A C 1
ATOM 1470 O O . GLN A 1 186 ? 12.5 -27.734 -10.453 1 97.69 186 GLN A O 1
ATOM 1475 N N . LYS A 1 187 ? 13.977 -27.203 -8.891 1 98 187 LYS A N 1
ATOM 1476 C CA . LYS A 1 187 ? 13.531 -28.281 -8.008 1 98 187 LYS A CA 1
ATOM 1477 C C . LYS A 1 187 ? 12.086 -28.062 -7.574 1 98 187 LYS A C 1
ATOM 1479 O O . LYS A 1 187 ? 11.305 -29.016 -7.52 1 98 187 LYS A O 1
ATOM 1484 N N . GLU A 1 188 ? 11.766 -26.812 -7.242 1 97.75 188 GLU A N 1
ATOM 1485 C CA . GLU A 1 188 ? 10.398 -26.516 -6.828 1 97.75 188 GLU A CA 1
ATOM 1486 C C . GLU A 1 188 ? 9.414 -26.75 -7.973 1 97.75 188 GLU A C 1
ATOM 1488 O O . GLU A 1 188 ? 8.297 -27.234 -7.758 1 97.75 188 GLU A O 1
ATOM 1493 N N . LYS A 1 189 ? 9.805 -26.406 -9.164 1 98.12 189 LYS A N 1
ATOM 1494 C CA . LYS A 1 189 ? 8.977 -26.672 -10.336 1 98.12 189 LYS A CA 1
ATOM 1495 C C . LYS A 1 189 ? 8.648 -28.172 -10.438 1 98.12 189 LYS A C 1
ATOM 1497 O O . LYS A 1 189 ? 7.496 -28.531 -10.656 1 98.12 189 LYS A O 1
ATOM 1502 N N . GLU A 1 190 ? 9.617 -28.938 -10.258 1 98.38 190 GLU A N 1
ATOM 1503 C CA . GLU A 1 190 ? 9.422 -30.375 -10.32 1 98.38 190 GLU A CA 1
ATOM 1504 C C . GLU A 1 190 ? 8.531 -30.859 -9.18 1 98.38 190 GLU A C 1
ATOM 1506 O O . GLU A 1 190 ? 7.617 -31.672 -9.398 1 98.38 190 GLU A O 1
ATOM 1511 N N . ASN A 1 191 ? 8.781 -30.375 -7.996 1 98.06 191 ASN A N 1
ATOM 1512 C CA . ASN A 1 191 ? 8.031 -30.781 -6.812 1 98.06 191 ASN A CA 1
ATOM 1513 C C . ASN A 1 191 ? 6.57 -30.375 -6.906 1 98.06 191 ASN A C 1
ATOM 1515 O O . ASN A 1 191 ? 5.707 -30.984 -6.273 1 98.06 191 ASN A O 1
ATOM 1519 N N . ARG A 1 192 ? 6.309 -29.359 -7.746 1 98.44 192 ARG A N 1
ATOM 1520 C CA . ARG A 1 192 ? 4.961 -28.797 -7.781 1 98.44 192 ARG A CA 1
ATOM 1521 C C . ARG A 1 192 ? 4.234 -29.203 -9.062 1 98.44 192 ARG A C 1
ATOM 1523 O O . ARG A 1 192 ? 3.154 -28.688 -9.359 1 98.44 192 ARG A O 1
ATOM 1530 N N . ALA A 1 193 ? 4.793 -30.062 -9.867 1 97.69 193 ALA A N 1
ATOM 1531 C CA . ALA A 1 193 ? 4.227 -30.484 -11.141 1 97.69 193 ALA A CA 1
ATOM 1532 C C . ALA A 1 193 ? 2.828 -31.062 -10.961 1 97.69 193 ALA A C 1
ATOM 1534 O O . ALA A 1 193 ? 1.995 -31 -11.867 1 97.69 193 ALA A O 1
ATOM 1535 N N . TYR A 1 194 ? 2.498 -31.547 -9.797 1 97.69 194 TYR A N 1
ATOM 1536 C CA . TYR A 1 194 ? 1.219 -32.188 -9.539 1 97.69 194 TYR A CA 1
ATOM 1537 C C . TYR A 1 194 ? 0.117 -31.172 -9.32 1 97.69 194 TYR A C 1
ATOM 1539 O O . TYR A 1 194 ? -1.07 -31.5 -9.375 1 97.69 194 TYR A O 1
ATOM 1547 N N . MET A 1 195 ? 0.448 -29.938 -8.992 1 97.81 195 MET A N 1
ATOM 1548 C CA . MET A 1 195 ? -0.521 -28.906 -8.609 1 97.81 195 MET A CA 1
ATOM 1549 C C . MET A 1 195 ? -1.477 -28.609 -9.758 1 97.81 195 MET A C 1
ATOM 1551 O O . MET A 1 195 ? -1.052 -28.484 -10.906 1 97.81 195 MET A O 1
ATOM 1555 N N . ALA A 1 196 ? -2.715 -28.547 -9.383 1 97.06 196 ALA A N 1
ATOM 1556 C CA . ALA A 1 196 ? -3.703 -28.062 -10.344 1 97.06 196 ALA A CA 1
ATOM 1557 C C . ALA A 1 196 ? -3.66 -26.547 -10.461 1 97.06 196 ALA A C 1
ATOM 1559 O O . ALA A 1 196 ? -3.398 -25.844 -9.477 1 97.06 196 ALA A O 1
ATOM 1560 N N . GLY A 1 197 ? -3.83 -26.062 -11.672 1 96.44 197 GLY A N 1
ATOM 1561 C CA . GLY A 1 197 ? -3.973 -24.625 -11.898 1 96.44 197 GLY A CA 1
ATOM 1562 C C . GLY A 1 197 ? -5.41 -24.156 -11.805 1 96.44 197 GLY A C 1
ATOM 1563 O O . GLY A 1 197 ? -6.215 -24.734 -11.07 1 96.44 197 GLY A O 1
ATOM 1564 N N . LEU A 1 198 ? -5.668 -23.094 -12.383 1 98.38 198 LEU A N 1
ATOM 1565 C CA . LEU A 1 198 ? -7.004 -22.5 -12.438 1 98.38 198 LEU A CA 1
ATOM 1566 C C . LEU A 1 198 ? -7.992 -23.453 -13.102 1 98.38 198 LEU A C 1
ATOM 1568 O O . LEU A 1 198 ? -7.684 -24.047 -14.133 1 98.38 198 LEU A O 1
ATOM 1572 N N . ALA A 1 199 ? -9.172 -23.578 -12.523 1 98.06 199 ALA A N 1
ATOM 1573 C CA . ALA A 1 199 ? -10.18 -24.531 -12.977 1 98.06 199 ALA A CA 1
ATOM 1574 C C . ALA A 1 199 ? -10.617 -24.234 -14.406 1 98.06 199 ALA A C 1
ATOM 1576 O O . ALA A 1 199 ? -10.898 -25.141 -15.18 1 98.06 199 ALA A O 1
ATOM 1577 N N . HIS A 1 200 ? -10.648 -23 -14.836 1 98 200 HIS A N 1
ATOM 1578 C CA . HIS A 1 200 ? -11.109 -22.594 -16.156 1 98 200 HIS A CA 1
ATOM 1579 C C . HIS A 1 200 ? -9.945 -22.156 -17.047 1 98 200 HIS A C 1
ATOM 1581 O O . HIS A 1 200 ? -10.148 -21.5 -18.062 1 98 200 HIS A O 1
ATOM 1587 N N . GLY A 1 201 ? -8.766 -22.5 -16.609 1 97.81 201 GLY A N 1
ATOM 1588 C CA . GLY A 1 201 ? -7.605 -21.969 -17.297 1 97.81 201 GLY A CA 1
ATOM 1589 C C . GLY A 1 201 ? -7.395 -20.484 -17.062 1 97.81 201 GLY A C 1
ATOM 1590 O O . GLY A 1 201 ? -8.234 -19.828 -16.438 1 97.81 201 GLY A O 1
ATOM 1591 N N . ILE A 1 202 ? -6.316 -19.984 -17.5 1 98.31 202 ILE A N 1
ATOM 1592 C CA . ILE A 1 202 ? -6.035 -18.562 -17.359 1 98.31 202 ILE A CA 1
ATOM 1593 C C . ILE A 1 202 ? -6.973 -17.75 -18.25 1 98.31 202 ILE A C 1
ATOM 1595 O O . ILE A 1 202 ? -7.031 -17.969 -19.453 1 98.31 202 ILE A O 1
ATOM 1599 N N . HIS A 1 203 ? -7.734 -16.891 -17.672 1 98.56 203 HIS A N 1
ATOM 1600 C CA . HIS A 1 203 ? -8.688 -16.062 -18.406 1 98.56 203 HIS A CA 1
ATOM 1601 C C . HIS A 1 203 ? -7.996 -15.227 -19.469 1 98.56 203 HIS A C 1
ATOM 1603 O O . HIS A 1 203 ? -6.945 -14.633 -19.203 1 98.56 203 HIS A O 1
ATOM 1609 N N . PRO A 1 204 ? -8.562 -15.055 -20.625 1 98.06 204 PRO A N 1
ATOM 1610 C CA . PRO A 1 204 ? -7.879 -14.367 -21.719 1 98.06 204 PRO A CA 1
ATOM 1611 C C . PRO A 1 204 ? -7.648 -12.891 -21.438 1 98.06 204 PRO A C 1
ATOM 1613 O O . PRO A 1 204 ? -6.738 -12.281 -22 1 98.06 204 PRO A O 1
ATOM 1616 N N . LEU A 1 205 ? -8.438 -12.297 -20.578 1 98.38 205 LEU A N 1
ATOM 1617 C CA . LEU A 1 205 ? -8.305 -10.875 -20.281 1 98.38 205 LEU A CA 1
ATOM 1618 C C . LEU A 1 205 ? -7.297 -10.641 -19.156 1 98.38 205 LEU A C 1
ATOM 1620 O O . LEU A 1 205 ? -6.902 -9.5 -18.906 1 98.38 205 LEU A O 1
ATOM 1624 N N . ALA A 1 206 ? -6.887 -11.664 -18.422 1 98.69 206 ALA A N 1
ATOM 1625 C CA . ALA A 1 206 ? -5.891 -11.492 -17.359 1 98.69 206 ALA A CA 1
ATOM 1626 C C . ALA A 1 206 ? -4.52 -11.18 -17.953 1 98.69 206 ALA A C 1
ATOM 1628 O O . ALA A 1 206 ? -4.344 -11.195 -19.172 1 98.69 206 ALA A O 1
ATOM 1629 N N . ASN A 1 207 ? -3.586 -10.898 -17.156 1 98.25 207 ASN A N 1
ATOM 1630 C CA . ASN A 1 207 ? -2.205 -10.672 -17.56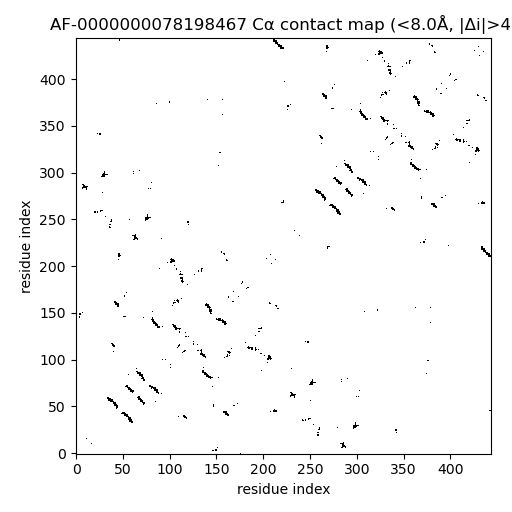2 1 98.25 207 ASN A CA 1
ATOM 1631 C C . ASN A 1 207 ? -2.109 -9.586 -18.625 1 98.25 207 ASN A C 1
ATOM 1633 O O . ASN A 1 207 ? -1.442 -9.766 -19.656 1 98.25 207 ASN A O 1
ATOM 1637 N N . ALA A 1 208 ? -2.869 -8.539 -18.438 1 97.62 208 ALA A N 1
ATOM 1638 C CA . ALA A 1 208 ? -2.887 -7.344 -19.281 1 97.62 208 ALA A CA 1
ATOM 1639 C C . ALA A 1 208 ? -3.449 -7.656 -20.656 1 97.62 208 ALA A C 1
ATOM 1641 O O . ALA A 1 208 ? -3.289 -6.871 -21.594 1 97.62 208 ALA A O 1
ATOM 1642 N N . ALA A 1 209 ? -3.973 -8.844 -20.828 1 96 209 ALA A N 1
ATOM 1643 C CA . ALA A 1 209 ? -4.551 -9.289 -22.094 1 96 209 ALA A CA 1
ATOM 1644 C C . ALA A 1 209 ? -3.525 -9.227 -23.219 1 96 209 ALA A C 1
ATOM 1646 O O . ALA A 1 209 ? -3.865 -8.898 -24.359 1 96 209 ALA A O 1
ATOM 1647 N N . GLY A 1 210 ? -2.326 -9.367 -22.812 1 92.31 210 GLY A N 1
ATOM 1648 C CA . GLY A 1 210 ? -1.256 -9.398 -23.797 1 92.31 210 GLY A CA 1
ATOM 1649 C C . GLY A 1 210 ? -0.8 -8.023 -24.234 1 92.31 210 GLY A C 1
ATOM 1650 O O . GLY A 1 210 ? -0.032 -7.887 -25.188 1 92.31 210 GLY A O 1
ATOM 1651 N N . LYS A 1 211 ? -1.187 -6.996 -23.578 1 94.88 211 LYS A N 1
ATOM 1652 C CA . LYS A 1 211 ? -0.821 -5.625 -23.922 1 94.88 211 LYS A CA 1
ATOM 1653 C C . LYS A 1 211 ? 0.085 -5.02 -22.844 1 94.88 211 LYS A C 1
ATOM 1655 O O . LYS A 1 211 ? 0.276 -5.613 -21.781 1 94.88 211 LYS A O 1
ATOM 1660 N N . GLY A 1 212 ? 0.731 -3.885 -23.25 1 97.31 212 GLY A N 1
ATOM 1661 C CA . GLY A 1 212 ? 1.386 -3.053 -22.25 1 97.31 212 GLY A CA 1
ATOM 1662 C C . GLY A 1 212 ? 0.455 -2.033 -21.625 1 97.31 212 GLY A C 1
ATOM 1663 O O . GLY A 1 212 ? -0.383 -1.443 -22.312 1 97.31 212 GLY A O 1
ATOM 1664 N N . LEU A 1 213 ? 0.509 -1.889 -20.344 1 98.06 213 LEU A N 1
ATOM 1665 C CA . LEU A 1 213 ? -0.312 -0.924 -19.609 1 98.06 213 LEU A CA 1
ATOM 1666 C C . LEU A 1 213 ? 0.558 0.105 -18.906 1 98.06 213 LEU A C 1
ATOM 1668 O O . LEU A 1 213 ? 1.483 -0.257 -18.172 1 98.06 213 LEU A O 1
ATOM 1672 N N . GLN A 1 214 ? 0.281 1.3 -19.156 1 96.69 214 GLN A N 1
ATOM 1673 C CA . GLN A 1 214 ? 1.02 2.389 -18.516 1 96.69 214 GLN A CA 1
ATOM 1674 C C . GLN A 1 214 ? 0.072 3.385 -17.859 1 96.69 214 GLN A C 1
ATOM 1676 O O . GLN A 1 214 ? -0.919 3.803 -18.469 1 96.69 214 GLN A O 1
ATOM 1681 N N . THR A 1 215 ? 0.401 3.721 -16.578 1 97.19 215 THR A N 1
ATOM 1682 C CA . THR A 1 215 ? -0.39 4.742 -15.906 1 97.19 215 THR A CA 1
ATOM 1683 C C . THR A 1 215 ? 0.08 6.141 -16.312 1 97.19 215 THR A C 1
ATOM 1685 O O . THR A 1 215 ? 1.282 6.387 -16.422 1 97.19 215 THR A O 1
ATOM 1688 N N . GLU A 1 216 ? -0.841 6.973 -16.516 1 97.25 216 GLU A N 1
ATOM 1689 C CA . GLU A 1 216 ? -0.578 8.375 -16.828 1 97.25 216 GLU A CA 1
ATOM 1690 C C . GLU A 1 216 ? -1.409 9.305 -15.953 1 97.25 216 GLU A C 1
ATOM 1692 O O . GLU A 1 216 ? -2.318 8.859 -15.25 1 97.25 216 GLU A O 1
ATOM 1697 N N . LEU A 1 217 ? -0.963 10.492 -15.953 1 97 217 LEU A N 1
ATOM 1698 C CA . LEU A 1 217 ? -1.652 11.516 -15.18 1 97 217 LEU A CA 1
ATOM 1699 C C . LEU A 1 217 ? -2.287 12.555 -16.094 1 97 217 LEU A C 1
ATOM 1701 O O . LEU A 1 217 ? -1.65 13.031 -17.031 1 97 217 LEU A O 1
ATOM 1705 N N . ARG A 1 218 ? -3.496 12.828 -15.836 1 96.75 218 ARG A N 1
ATOM 1706 C CA . ARG A 1 218 ? -4.207 13.883 -16.562 1 96.75 218 ARG A CA 1
ATOM 1707 C C . ARG A 1 218 ? -4.668 14.984 -15.617 1 96.75 218 ARG A C 1
ATOM 1709 O O . ARG A 1 218 ? -5.234 14.703 -14.555 1 96.75 218 ARG A O 1
ATOM 1716 N N . GLU A 1 219 ? -4.43 16.203 -16.047 1 96.44 219 GLU A N 1
ATOM 1717 C CA . GLU A 1 219 ? -4.957 17.344 -15.305 1 96.44 219 GLU A CA 1
ATOM 1718 C C . GLU A 1 219 ? -6.398 17.641 -15.703 1 96.44 219 GLU A C 1
ATOM 1720 O O . GLU A 1 219 ? -6.742 17.578 -16.891 1 96.44 219 GLU A O 1
ATOM 1725 N N . VAL A 1 220 ? -7.148 17.812 -14.633 1 94.69 220 VAL A N 1
ATOM 1726 C CA . VAL A 1 220 ? -8.547 18.141 -14.898 1 94.69 220 VAL A CA 1
ATOM 1727 C C . VAL A 1 220 ? -8.969 19.344 -14.062 1 94.69 220 VAL A C 1
ATOM 1729 O O . VAL A 1 220 ? -8.234 19.781 -13.172 1 94.69 220 VAL A O 1
ATOM 1732 N N . GLY A 1 221 ? -10.086 20.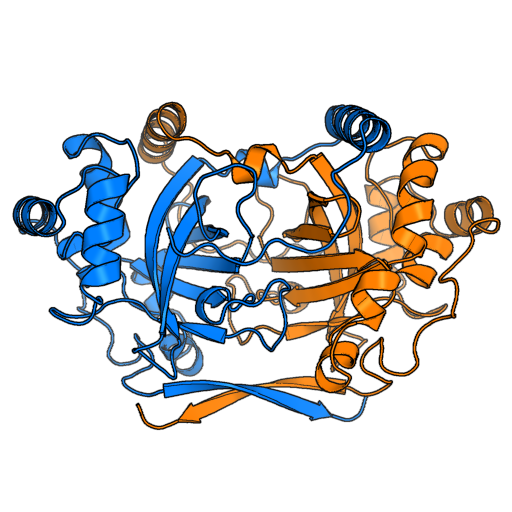016 -14.422 1 87.06 221 GLY A N 1
ATOM 1733 C CA . GLY A 1 221 ? -10.617 21.109 -13.625 1 87.06 221 GLY A CA 1
ATOM 1734 C C . GLY A 1 221 ? -11.234 20.641 -12.312 1 87.06 221 GLY A C 1
ATOM 1735 O O . GLY A 1 221 ? -11.828 19.562 -12.25 1 87.06 221 GLY A O 1
ATOM 1736 N N . LEU A 1 222 ? -11.055 21.422 -11.219 1 82.81 222 LEU A N 1
ATOM 1737 C CA . LEU A 1 222 ? -11.672 21.094 -9.938 1 82.81 222 LEU A CA 1
ATOM 1738 C C . LEU A 1 222 ? -13.07 21.688 -9.836 1 82.81 222 LEU A C 1
ATOM 1740 O O . LEU A 1 222 ? -13.328 22.766 -10.383 1 82.81 222 LEU A O 1
ATOM 1744 N N . MET B 1 1 ? -21.594 4.383 11.055 1 38.12 1 MET B N 1
ATOM 1745 C CA . MET B 1 1 ? -20.359 4.027 10.352 1 38.12 1 MET B CA 1
ATOM 1746 C C . MET B 1 1 ? -20.656 3.506 8.953 1 38.12 1 MET B C 1
ATOM 1748 O O . MET B 1 1 ? -21.531 2.645 8.773 1 38.12 1 MET B O 1
ATOM 1752 N N . ALA B 1 2 ? -20.562 4.328 7.996 1 45.28 2 ALA B N 1
ATOM 1753 C CA . ALA B 1 2 ? -21.031 3.914 6.676 1 45.28 2 ALA B CA 1
ATOM 1754 C C . ALA B 1 2 ? -20.625 2.475 6.379 1 45.28 2 ALA B C 1
ATOM 1756 O O . ALA B 1 2 ? -19.438 2.131 6.449 1 45.28 2 ALA B O 1
ATOM 1757 N N . THR B 1 3 ? -21.516 1.517 6.562 1 59.41 3 THR B N 1
ATOM 1758 C CA . THR B 1 3 ? -21.359 0.076 6.398 1 59.41 3 THR B CA 1
ATOM 1759 C C . THR B 1 3 ? -20.797 -0.252 5.023 1 59.41 3 THR B C 1
ATOM 1761 O O . THR B 1 3 ? -21.422 0.029 3.998 1 59.41 3 THR B O 1
ATOM 1764 N N . HIS B 1 4 ? -19.453 -0.227 4.898 1 73.69 4 HIS B N 1
ATOM 1765 C CA . HIS B 1 4 ? -18.922 -0.704 3.621 1 73.69 4 HIS B CA 1
ATOM 1766 C C . HIS B 1 4 ? -19.344 -2.148 3.365 1 73.69 4 HIS B C 1
ATOM 1768 O O . HIS B 1 4 ? -19.438 -2.945 4.301 1 73.69 4 HIS B O 1
ATOM 1774 N N . PRO B 1 5 ? -19.75 -2.33 2.152 1 84.62 5 PRO B N 1
ATOM 1775 C CA . PRO B 1 5 ? -20.078 -3.721 1.838 1 84.62 5 PRO B CA 1
ATOM 1776 C C . PRO B 1 5 ? -18.984 -4.699 2.234 1 84.62 5 PRO B C 1
ATOM 1778 O O . PRO B 1 5 ? -17.797 -4.344 2.197 1 84.62 5 PRO B O 1
ATOM 1781 N N . GLU B 1 6 ? -19.453 -5.762 2.621 1 91.31 6 GLU B N 1
ATOM 1782 C CA . GLU B 1 6 ? -18.516 -6.809 3.023 1 91.31 6 GLU B CA 1
ATOM 1783 C C . GLU B 1 6 ? -17.75 -7.355 1.821 1 91.31 6 GLU B C 1
ATOM 1785 O O . GLU B 1 6 ? -18.312 -7.461 0.724 1 91.31 6 GLU B O 1
ATOM 1790 N N . VAL B 1 7 ? -16.531 -7.641 2.043 1 94 7 VAL B N 1
ATOM 1791 C CA . VAL B 1 7 ? -15.742 -8.32 1.02 1 94 7 VAL B CA 1
ATOM 1792 C C . VAL B 1 7 ? -16.312 -9.719 0.774 1 94 7 VAL B C 1
ATOM 1794 O O . VAL B 1 7 ? -16.469 -10.5 1.712 1 94 7 VAL B O 1
ATOM 1797 N N . PRO B 1 8 ? -16.656 -10.039 -0.446 1 95.44 8 PRO B N 1
ATOM 1798 C CA . PRO B 1 8 ? -17.219 -11.367 -0.708 1 95.44 8 PRO B CA 1
ATOM 1799 C C . PRO B 1 8 ? -16.234 -12.492 -0.384 1 95.44 8 PRO B C 1
ATOM 1801 O O . PRO B 1 8 ? -15.031 -12.328 -0.544 1 95.44 8 PRO B O 1
ATOM 1804 N N . GLY B 1 9 ? -16.812 -13.648 0.081 1 94.38 9 GLY B N 1
ATOM 1805 C CA . GLY B 1 9 ? -16 -14.82 0.371 1 94.38 9 GLY B CA 1
ATOM 1806 C C . GLY B 1 9 ? -16.406 -15.523 1.656 1 94.38 9 GLY B C 1
ATOM 1807 O O . GLY B 1 9 ? -17.234 -15.008 2.414 1 94.38 9 GLY B O 1
ATOM 1808 N N . GLU B 1 10 ? -15.797 -16.672 1.91 1 94.81 10 GLU B N 1
ATOM 1809 C CA . GLU B 1 10 ? -16.031 -17.422 3.137 1 94.81 10 GLU B CA 1
ATOM 1810 C C . GLU B 1 10 ? -15.086 -16.984 4.246 1 94.81 10 GLU B C 1
ATOM 1812 O O . GLU B 1 10 ? -13.938 -16.609 3.98 1 94.81 10 GLU B O 1
ATOM 1817 N N . PRO B 1 11 ? -15.586 -17.047 5.453 1 93.44 11 PRO B N 1
ATOM 1818 C CA . PRO B 1 11 ? -14.656 -16.766 6.547 1 93.44 11 PRO B CA 1
ATOM 1819 C C . PRO B 1 11 ? -13.406 -17.641 6.5 1 93.44 11 PRO B C 1
ATOM 1821 O O . PRO B 1 11 ? -13.469 -18.797 6.074 1 93.44 11 PRO B O 1
ATOM 1824 N N . THR B 1 12 ? -12.352 -17.094 6.953 1 91.56 12 THR B N 1
ATOM 1825 C CA . THR B 1 12 ? -11.109 -17.859 6.984 1 91.56 12 THR B CA 1
ATOM 1826 C C . THR B 1 12 ? -11.273 -19.141 7.789 1 91.56 12 THR B C 1
ATOM 1828 O O . THR B 1 12 ? -11.734 -19.109 8.938 1 91.56 12 THR B O 1
ATOM 1831 N N . GLN B 1 13 ? -10.875 -20.188 7.16 1 91.75 13 GLN B N 1
ATOM 1832 C CA . GLN B 1 13 ? -10.992 -21.484 7.812 1 91.75 13 GLN B CA 1
ATOM 1833 C C . GLN B 1 13 ? -9.953 -21.641 8.922 1 91.75 13 GLN B C 1
ATOM 1835 O O . GLN B 1 13 ? -8.828 -21.156 8.789 1 91.75 13 GLN B O 1
ATOM 1840 N N . THR B 1 14 ? -10.312 -22.438 9.875 1 89.12 14 THR B N 1
ATOM 1841 C CA . THR B 1 14 ? -9.43 -22.641 11.016 1 89.12 14 THR B CA 1
ATOM 1842 C C . THR B 1 14 ? -8.117 -23.281 10.578 1 89.12 14 THR B C 1
ATOM 1844 O O . THR B 1 14 ? -7.047 -22.922 11.062 1 89.12 14 THR B O 1
ATOM 1847 N N . GLY B 1 15 ? -8.227 -24.234 9.703 1 89.56 15 GLY B N 1
ATOM 1848 C CA . GLY B 1 15 ? -7.027 -24.891 9.195 1 89.56 15 GLY B CA 1
ATOM 1849 C C . GLY B 1 15 ? -6.07 -23.938 8.523 1 89.56 15 GLY B C 1
ATOM 1850 O O . GLY B 1 15 ? -4.855 -24.031 8.711 1 89.56 15 GLY B O 1
ATOM 1851 N N . THR B 1 16 ? -6.637 -23.062 7.789 1 90.19 16 THR B N 1
ATOM 1852 C CA . THR B 1 16 ? -5.828 -22.047 7.125 1 90.19 16 THR B CA 1
ATOM 1853 C C . THR B 1 16 ? -5.156 -21.141 8.148 1 90.19 16 THR B C 1
ATOM 1855 O O . THR B 1 16 ? -3.949 -20.906 8.078 1 90.19 16 THR B O 1
ATOM 1858 N N . ALA B 1 17 ? -5.895 -20.703 9.086 1 87 17 ALA B N 1
ATOM 1859 C CA . ALA B 1 17 ? -5.383 -19.797 10.109 1 87 17 ALA B CA 1
ATOM 1860 C C . ALA B 1 17 ? -4.258 -20.453 10.906 1 87 17 ALA B C 1
ATOM 1862 O O . ALA B 1 17 ? -3.238 -19.828 11.195 1 87 17 ALA B O 1
ATOM 1863 N N . LEU B 1 18 ? -4.477 -21.734 11.219 1 85.75 18 LEU B N 1
ATOM 1864 C CA . LEU B 1 18 ? -3.473 -22.469 11.984 1 85.75 18 LEU B CA 1
ATOM 1865 C C . LEU B 1 18 ? -2.193 -22.641 11.18 1 85.75 18 LEU B C 1
ATOM 1867 O O . LEU B 1 18 ? -1.092 -22.453 11.695 1 85.75 18 LEU B O 1
ATOM 1871 N N . LEU B 1 19 ? -2.359 -22.969 10.016 1 87.75 19 LEU B N 1
ATOM 1872 C CA . LEU B 1 19 ? -1.204 -23.141 9.141 1 87.75 19 LEU B CA 1
ATOM 1873 C C . LEU B 1 19 ? -0.429 -21.844 8.984 1 87.75 19 LEU B C 1
ATOM 1875 O O . LEU B 1 19 ? 0.797 -21.828 9.109 1 87.75 19 LEU B O 1
ATOM 1879 N N . GLU B 1 20 ? -1.129 -20.766 8.781 1 88.5 20 GLU B N 1
ATOM 1880 C CA . GLU B 1 20 ? -0.488 -19.469 8.57 1 88.5 20 GLU B CA 1
ATOM 1881 C C . GLU B 1 20 ? 0.184 -18.969 9.852 1 88.5 20 GLU B C 1
ATOM 1883 O O . GLU B 1 20 ? 1.267 -18.375 9.797 1 88.5 20 GLU B O 1
ATOM 1888 N N . THR B 1 21 ? -0.461 -19.219 10.922 1 85.06 21 THR B N 1
ATOM 1889 C CA . THR B 1 21 ? 0.154 -18.844 12.195 1 85.06 21 THR B CA 1
ATOM 1890 C C . THR B 1 21 ? 1.444 -19.625 12.422 1 85.06 21 THR B C 1
ATOM 1892 O O . THR B 1 21 ? 2.455 -19.062 12.836 1 85.06 21 THR B O 1
ATOM 1895 N N . ALA B 1 22 ? 1.422 -20.906 12.086 1 86.81 22 ALA B N 1
ATOM 1896 C CA . ALA B 1 22 ? 2.604 -21.75 12.25 1 86.81 22 ALA B CA 1
ATOM 1897 C C . ALA B 1 22 ? 3.725 -21.312 11.312 1 86.81 22 ALA B C 1
ATOM 1899 O O . ALA B 1 22 ? 4.887 -21.234 11.711 1 86.81 22 ALA B O 1
ATOM 1900 N N . THR B 1 23 ? 3.412 -21 10.172 1 88.25 23 THR B N 1
ATOM 1901 C CA . THR B 1 23 ? 4.434 -20.594 9.219 1 88.25 23 THR B CA 1
ATOM 1902 C C . THR B 1 23 ? 4.965 -19.203 9.562 1 88.25 23 THR B C 1
ATOM 1904 O O . THR B 1 23 ? 6.152 -18.922 9.375 1 88.25 23 THR B O 1
ATOM 1907 N N . ALA B 1 24 ? 4.062 -18.406 10.094 1 87.69 24 ALA B N 1
ATOM 1908 C CA . ALA B 1 24 ? 4.461 -17.062 10.492 1 87.69 24 ALA B CA 1
ATOM 1909 C C . ALA B 1 24 ? 5.492 -17.094 11.617 1 87.69 24 ALA B C 1
ATOM 1911 O O . ALA B 1 24 ? 6.367 -16.234 11.695 1 87.69 24 ALA B O 1
ATOM 1912 N N . ALA B 1 25 ? 5.363 -18.078 12.43 1 85.25 25 ALA B N 1
ATOM 1913 C CA . ALA B 1 25 ? 6.285 -18.203 13.555 1 85.25 25 ALA B CA 1
ATOM 1914 C C . ALA B 1 25 ? 7.703 -18.5 13.07 1 85.25 25 ALA B C 1
ATOM 1916 O O . ALA B 1 25 ? 8.68 -18.172 13.758 1 85.25 25 ALA B O 1
ATOM 1917 N N . ILE B 1 26 ? 7.797 -19.031 11.898 1 86.88 26 ILE B N 1
ATOM 1918 C CA . ILE B 1 26 ? 9.109 -19.406 11.383 1 86.88 26 ILE B CA 1
ATOM 1919 C C . ILE B 1 26 ? 9.641 -18.297 10.484 1 86.88 26 ILE B C 1
ATOM 1921 O O . ILE B 1 26 ? 10.852 -18.203 10.242 1 86.88 26 ILE B O 1
ATOM 1925 N N . GLN B 1 27 ? 8.695 -17.516 10.039 1 89.56 27 GLN B N 1
ATOM 1926 C CA . GLN B 1 27 ? 9.086 -16.484 9.086 1 89.56 27 GLN B CA 1
ATOM 1927 C C . GLN B 1 27 ? 9.398 -15.172 9.805 1 89.56 27 GLN B C 1
ATOM 1929 O O . GLN B 1 27 ? 9.008 -14.977 10.953 1 89.56 27 GLN B O 1
ATOM 1934 N N . GLY B 1 28 ? 10.242 -14.344 9.32 1 85.69 28 GLY B N 1
ATOM 1935 C CA . GLY B 1 28 ? 10.5 -13.008 9.836 1 85.69 28 GLY B CA 1
ATOM 1936 C C . GLY B 1 28 ? 9.602 -11.953 9.219 1 85.69 28 GLY B C 1
ATOM 1937 O O . GLY B 1 28 ? 9.219 -12.055 8.047 1 85.69 28 GLY B O 1
ATOM 1938 N N . PHE B 1 29 ? 9.164 -10.984 10.078 1 92.88 29 PHE B N 1
ATOM 1939 C CA . PHE B 1 29 ? 8.328 -9.883 9.633 1 92.88 29 PHE B CA 1
ATOM 1940 C C . PHE B 1 29 ? 8.984 -8.539 9.945 1 92.88 29 PHE B C 1
ATOM 1942 O O . PHE B 1 29 ? 8.328 -7.617 10.43 1 92.88 29 PHE B O 1
ATOM 1949 N N . GLY B 1 30 ? 10.227 -8.5 9.672 1 90.75 30 GLY B N 1
ATOM 1950 C CA . GLY B 1 30 ? 11.102 -7.379 9.977 1 90.75 30 GLY B CA 1
ATOM 1951 C C . GLY B 1 30 ? 10.492 -6.039 9.617 1 90.75 30 GLY B C 1
ATOM 1952 O O . GLY B 1 30 ? 10.406 -5.141 10.453 1 90.75 30 GLY B O 1
ATOM 1953 N N . PRO B 1 31 ? 10.031 -5.867 8.352 1 92.94 31 PRO B N 1
ATOM 1954 C CA . PRO B 1 31 ? 9.484 -4.57 7.938 1 92.94 31 PRO B CA 1
ATOM 1955 C C . PRO B 1 31 ? 8.273 -4.145 8.766 1 92.94 31 PRO B C 1
ATOM 1957 O O . PRO B 1 31 ? 8.094 -2.955 9.031 1 92.94 31 PRO B O 1
ATOM 1960 N N . LEU B 1 32 ? 7.445 -5.074 9.242 1 94.75 32 LEU B N 1
ATOM 1961 C CA . LEU B 1 32 ? 6.223 -4.77 9.977 1 94.75 32 LEU B CA 1
ATOM 1962 C C . LEU B 1 32 ? 6.535 -4.348 11.406 1 94.75 32 LEU B C 1
ATOM 1964 O O . LEU B 1 32 ? 5.785 -3.572 12.008 1 94.75 32 LEU B O 1
ATOM 1968 N N . ASN B 1 33 ? 7.688 -4.836 11.914 1 91 33 ASN B N 1
ATOM 1969 C CA . ASN B 1 33 ? 8.07 -4.551 13.297 1 91 33 ASN B CA 1
ATOM 1970 C C . ASN B 1 33 ? 8.484 -3.094 13.469 1 91 33 ASN B C 1
ATOM 1972 O O . ASN B 1 33 ? 8.617 -2.611 14.594 1 91 33 ASN B O 1
ATOM 1976 N N . LYS B 1 34 ? 8.555 -2.4 12.383 1 92.31 34 LYS B N 1
ATOM 1977 C CA . LYS B 1 34 ? 8.969 -1 12.43 1 92.31 34 LYS B CA 1
ATOM 1978 C C . LYS B 1 34 ? 7.754 -0.073 12.5 1 92.31 34 LYS B C 1
ATOM 1980 O O . LYS B 1 34 ? 7.898 1.133 12.703 1 92.31 34 LYS B O 1
ATOM 1985 N N . ILE B 1 35 ? 6.59 -0.604 12.32 1 94.75 35 ILE B N 1
ATOM 1986 C CA . ILE B 1 35 ? 5.383 0.22 12.32 1 94.75 35 ILE B CA 1
ATOM 1987 C C . ILE B 1 35 ? 4.957 0.507 13.758 1 94.75 35 ILE B C 1
ATOM 1989 O O . ILE B 1 35 ? 4.562 -0.404 14.492 1 94.75 35 ILE B O 1
ATOM 1993 N N . HIS B 1 36 ? 5.016 1.872 14.133 1 93.06 36 HIS B N 1
ATOM 1994 C CA . HIS B 1 36 ? 4.816 2.189 15.539 1 93.06 36 HIS B CA 1
ATOM 1995 C C . HIS B 1 36 ? 3.959 3.439 15.711 1 93.06 36 HIS B C 1
ATOM 1997 O O . HIS B 1 36 ? 3.928 4.035 16.781 1 93.06 36 HIS B O 1
ATOM 2003 N N . GLN B 1 37 ? 3.377 3.82 14.703 1 95 37 GLN B N 1
ATOM 2004 C CA . GLN B 1 37 ? 2.566 5.031 14.805 1 95 37 GLN B CA 1
ATOM 2005 C C . GLN B 1 37 ? 1.228 4.859 14.094 1 95 37 GLN B C 1
ATOM 2007 O O . GLN B 1 37 ? 1.178 4.375 12.961 1 95 37 GLN B O 1
ATOM 2012 N N . HIS B 1 38 ? 0.178 5.195 14.789 1 97.19 38 HIS B N 1
ATOM 2013 C CA . HIS B 1 38 ? -1.164 5.227 14.219 1 97.19 38 HIS B CA 1
ATOM 2014 C C . HIS B 1 38 ? -1.708 6.648 14.172 1 97.19 38 HIS B C 1
ATOM 2016 O O . HIS B 1 38 ? -1.911 7.277 15.219 1 97.19 38 HIS B O 1
ATOM 2022 N N . LEU B 1 39 ? -1.916 7.199 12.992 1 97.88 39 LEU B N 1
ATOM 2023 C CA . LEU B 1 39 ? -2.512 8.508 12.758 1 97.88 39 LEU B CA 1
ATOM 2024 C C . LEU B 1 39 ? -3.855 8.375 12.047 1 97.88 39 LEU B C 1
ATOM 2026 O O . LEU B 1 39 ? -4.062 7.438 11.273 1 97.88 39 LEU B O 1
ATOM 2030 N N . CYS B 1 40 ? -4.746 9.234 12.359 1 98.25 40 CYS B N 1
ATOM 2031 C CA . CYS B 1 40 ? -6.004 9.344 11.625 1 98.25 40 CYS B CA 1
ATOM 2032 C C . CYS B 1 40 ? -6.145 10.719 10.984 1 98.25 40 CYS B C 1
ATOM 2034 O O . CYS B 1 40 ? -5.887 11.742 11.625 1 98.25 40 CYS B O 1
ATOM 2036 N N . ALA B 1 41 ? -6.5 10.75 9.75 1 98.69 41 ALA B N 1
ATOM 2037 C CA . ALA B 1 41 ? -6.715 11.969 8.969 1 98.69 41 ALA B CA 1
ATOM 2038 C C . ALA B 1 41 ? -7.738 11.734 7.859 1 98.69 41 ALA B C 1
ATOM 2040 O O . ALA B 1 41 ? -8.555 10.82 7.945 1 98.69 41 ALA B O 1
ATOM 2041 N N . PHE B 1 42 ? -7.793 12.719 6.922 1 98.81 42 PHE B N 1
ATOM 2042 C CA . PHE B 1 42 ? -8.781 12.672 5.852 1 98.81 42 PHE B CA 1
ATOM 2043 C C . PHE B 1 42 ? -8.125 12.961 4.504 1 98.81 42 PHE B C 1
ATOM 2045 O O . PHE B 1 42 ? -7.273 13.844 4.395 1 98.81 42 PHE B O 1
ATOM 2052 N N . HIS B 1 43 ? -8.516 12.164 3.562 1 98.81 43 HIS B N 1
ATOM 2053 C CA . HIS B 1 43 ? -8.078 12.375 2.188 1 98.81 43 HIS B CA 1
ATOM 2054 C C . HIS B 1 43 ? -9.266 12.617 1.263 1 98.81 43 HIS B C 1
ATOM 2056 O O . HIS B 1 43 ? -10.383 12.195 1.559 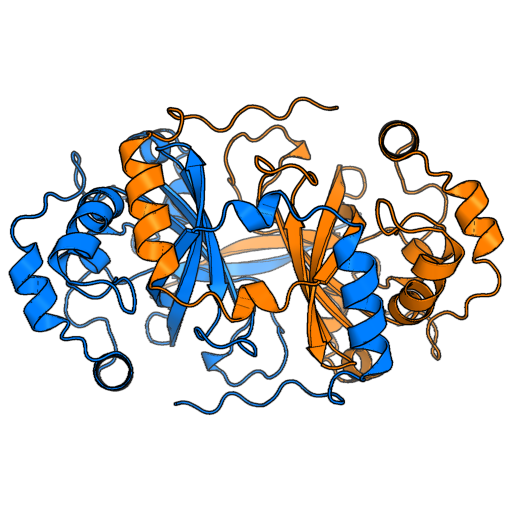1 98.81 43 HIS B O 1
ATOM 2062 N N . PHE B 1 44 ? -9.062 13.312 0.261 1 98.31 44 PHE B N 1
ATOM 2063 C CA . PHE B 1 44 ? -10.008 13.367 -0.848 1 98.31 44 PHE B CA 1
ATOM 2064 C C . PHE B 1 44 ? -9.297 13.141 -2.178 1 98.31 44 PHE B C 1
ATOM 2066 O O . PHE B 1 44 ? -8.07 13.242 -2.256 1 98.31 44 PHE B O 1
ATOM 2073 N N . TYR B 1 45 ? -10.055 12.734 -3.158 1 98.12 45 TYR B N 1
ATOM 2074 C CA . TYR B 1 45 ? -9.5 12.469 -4.48 1 98.12 45 TYR B CA 1
ATOM 2075 C C . TYR B 1 45 ? -8.992 13.758 -5.121 1 98.12 45 TYR B C 1
ATOM 2077 O O . TYR B 1 45 ? -9.672 14.789 -5.086 1 98.12 45 TYR B O 1
ATOM 2085 N N . ALA B 1 46 ? -7.832 13.703 -5.719 1 98.19 46 ALA B N 1
ATOM 2086 C CA . ALA B 1 46 ? -7.203 14.898 -6.273 1 98.19 46 ALA B CA 1
ATOM 2087 C C . ALA B 1 46 ? -8.086 15.539 -7.34 1 98.19 46 ALA B C 1
ATOM 2089 O O . ALA B 1 46 ? -7.984 16.734 -7.605 1 98.19 46 ALA B O 1
ATOM 2090 N N . ASP B 1 47 ? -8.945 14.75 -7.98 1 97.12 47 ASP B N 1
ATOM 2091 C CA . ASP B 1 47 ? -9.781 15.273 -9.047 1 97.12 47 ASP B CA 1
ATOM 2092 C C . ASP B 1 47 ? -11.203 15.555 -8.547 1 97.12 47 ASP B C 1
ATOM 2094 O O . ASP B 1 47 ? -12.039 16.062 -9.297 1 97.12 47 ASP B O 1
ATOM 2098 N N . ASP B 1 48 ? -11.547 15.266 -7.336 1 96.56 48 ASP B N 1
ATOM 2099 C CA . ASP B 1 48 ? -12.898 15.43 -6.812 1 96.56 48 ASP B CA 1
ATOM 2100 C C . ASP B 1 48 ? -12.883 15.617 -5.297 1 96.56 48 ASP B C 1
ATOM 2102 O O . ASP B 1 48 ? -12.961 14.648 -4.543 1 96.56 48 ASP B O 1
ATOM 2106 N N . MET B 1 49 ? -12.922 16.797 -4.793 1 94.94 49 MET B N 1
ATOM 2107 C CA . MET B 1 49 ? -12.773 17.125 -3.377 1 94.94 49 MET B CA 1
ATOM 2108 C C . MET B 1 49 ? -14 16.688 -2.586 1 94.94 49 MET B C 1
ATOM 2110 O O . MET B 1 49 ? -13.969 16.656 -1.354 1 94.94 49 MET B O 1
ATOM 2114 N N . THR B 1 50 ? -15.047 16.469 -3.283 1 95.62 50 THR B N 1
ATOM 2115 C CA . THR B 1 50 ? -16.266 16.109 -2.576 1 95.62 50 THR B CA 1
ATOM 2116 C C . THR B 1 50 ? -16.234 14.656 -2.129 1 95.62 50 THR B C 1
ATOM 2118 O O . THR B 1 50 ? -17.047 14.234 -1.298 1 95.62 50 THR B O 1
ATOM 2121 N N . ARG B 1 51 ? -15.414 13.883 -2.721 1 97.12 51 ARG B N 1
ATOM 2122 C CA . ARG B 1 51 ? -15.227 12.492 -2.309 1 97.12 51 ARG B CA 1
ATOM 2123 C C . ARG B 1 51 ? -14.141 12.375 -1.25 1 97.12 51 ARG B C 1
ATOM 2125 O O . ARG B 1 51 ? -12.953 12.492 -1.559 1 97.12 51 ARG B O 1
ATOM 2132 N N . GLN B 1 52 ? -14.586 12.188 -0.046 1 98.12 52 GLN B N 1
ATOM 2133 C CA . GLN B 1 52 ? -13.68 12.234 1.091 1 98.12 52 GLN B CA 1
ATOM 2134 C C . GLN B 1 52 ? -13.641 10.906 1.834 1 98.12 52 GLN B C 1
ATOM 2136 O O . GLN B 1 52 ? -14.664 10.219 1.93 1 98.12 52 GLN B O 1
ATOM 2141 N N . VAL B 1 53 ? -12.445 10.562 2.33 1 98.06 53 VAL B N 1
ATOM 2142 C CA . VAL B 1 53 ? -12.219 9.266 2.959 1 98.06 53 VAL B CA 1
ATOM 2143 C C . VAL B 1 53 ? -11.477 9.453 4.281 1 98.06 53 VAL B C 1
ATOM 2145 O O . VAL B 1 53 ? -10.445 10.141 4.328 1 98.06 53 VAL B O 1
ATOM 2148 N N . GLU B 1 54 ? -12.086 8.922 5.395 1 98.44 54 GLU B N 1
ATOM 2149 C CA . GLU B 1 54 ? -11.32 8.766 6.629 1 98.44 54 GLU B CA 1
ATOM 2150 C C . GLU B 1 54 ? -10.172 7.777 6.449 1 98.44 54 GLU B C 1
ATOM 2152 O O . GLU B 1 54 ? -10.375 6.668 5.949 1 98.44 54 GLU B O 1
ATOM 2157 N N . ALA B 1 55 ? -8.984 8.172 6.832 1 98.62 55 ALA B N 1
ATOM 2158 C CA . ALA B 1 55 ? -7.785 7.383 6.535 1 98.62 55 ALA B CA 1
ATOM 2159 C C . ALA B 1 55 ? -6.973 7.121 7.797 1 98.62 55 ALA B C 1
ATOM 2161 O O . ALA B 1 55 ? -6.477 8.055 8.43 1 98.62 55 ALA B O 1
ATOM 2162 N N . HIS B 1 56 ? -6.848 5.867 8.156 1 98.56 56 HIS B N 1
ATOM 2163 C CA . HIS B 1 56 ? -6.02 5.445 9.281 1 98.56 56 HIS B CA 1
ATOM 2164 C C . HIS B 1 56 ? -4.629 5.02 8.812 1 98.56 56 HIS B C 1
ATOM 2166 O O . HIS B 1 56 ? -4.492 4.043 8.07 1 98.56 56 HIS B O 1
ATOM 2172 N N . HIS B 1 57 ? -3.627 5.801 9.281 1 98.56 57 HIS B N 1
ATOM 2173 C CA . HIS B 1 57 ? -2.236 5.602 8.883 1 98.56 57 HIS B CA 1
ATOM 2174 C C . HIS B 1 57 ? -1.479 4.789 9.93 1 98.56 57 HIS B C 1
ATOM 2176 O O . HIS B 1 57 ? -1.458 5.152 11.109 1 98.56 57 HIS B O 1
ATOM 2182 N N . PHE B 1 58 ? -0.896 3.752 9.508 1 98.12 58 PHE B N 1
ATOM 2183 C CA . PHE B 1 58 ? 0.079 3.02 10.305 1 98.12 58 PHE B CA 1
ATOM 2184 C C . PHE B 1 58 ? 1.481 3.182 9.734 1 98.12 58 PHE B C 1
ATOM 2186 O O . PHE B 1 58 ? 1.788 2.646 8.664 1 98.12 58 PHE B O 1
ATOM 2193 N N . CYS B 1 59 ? 2.326 3.881 10.523 1 97.25 59 CYS B N 1
ATOM 2194 C CA . CYS B 1 59 ? 3.533 4.426 9.906 1 97.25 59 CYS B CA 1
ATOM 2195 C C . CYS B 1 59 ? 4.785 3.844 10.555 1 97.25 59 CYS B C 1
ATOM 2197 O O . CYS B 1 59 ? 4.805 3.598 11.766 1 97.25 59 CYS B O 1
ATOM 2199 N N . ALA B 1 60 ? 5.738 3.664 9.734 1 96.19 60 ALA B N 1
ATOM 2200 C CA . ALA B 1 60 ? 7.105 3.357 10.141 1 96.19 60 ALA B CA 1
ATOM 2201 C C . ALA B 1 60 ? 8.07 4.453 9.695 1 96.19 60 ALA B C 1
ATOM 2203 O O . ALA B 1 60 ? 7.949 4.984 8.586 1 96.19 60 ALA B O 1
ATOM 2204 N N . HIS B 1 61 ? 9.07 4.758 10.547 1 94.88 61 HIS B N 1
ATOM 2205 C CA . HIS B 1 61 ? 10.148 5.652 10.148 1 94.88 61 HIS B CA 1
ATOM 2206 C C . HIS B 1 61 ? 11.219 4.906 9.344 1 94.88 61 HIS B C 1
ATOM 2208 O O . HIS B 1 61 ? 11.836 3.971 9.859 1 94.88 61 HIS B O 1
ATOM 2214 N N . GLN B 1 62 ? 11.352 5.305 8.102 1 95.25 62 GLN B N 1
ATOM 2215 C CA . GLN B 1 62 ? 12.594 4.914 7.438 1 95.25 62 GLN B CA 1
ATOM 2216 C C . GLN B 1 62 ? 13.797 5.574 8.094 1 95.25 62 GLN B C 1
ATOM 2218 O O . GLN B 1 62 ? 14.828 4.93 8.297 1 95.25 62 GLN B O 1
ATOM 2223 N N . ASN B 1 63 ? 13.703 6.754 8.352 1 95.88 63 ASN B N 1
ATOM 2224 C CA . ASN B 1 63 ? 14.578 7.594 9.156 1 95.88 63 ASN B CA 1
ATOM 2225 C C . ASN B 1 63 ? 13.844 8.812 9.703 1 95.88 63 ASN B C 1
ATOM 2227 O O . ASN B 1 63 ? 12.609 8.859 9.68 1 95.88 63 ASN B O 1
ATOM 2231 N N . GLU B 1 64 ? 14.602 9.828 10.195 1 96 64 GLU B N 1
ATOM 2232 C CA . GLU B 1 64 ? 13.961 10.977 10.836 1 96 64 GLU B CA 1
ATOM 2233 C C . GLU B 1 64 ? 13.18 11.805 9.82 1 96 64 GLU B C 1
ATOM 2235 O O . GLU B 1 64 ? 12.273 12.555 10.188 1 96 64 GLU B O 1
ATOM 2240 N N . ASP B 1 65 ? 13.5 11.633 8.539 1 97.75 65 ASP B N 1
ATOM 2241 C CA . ASP B 1 65 ? 13.008 12.578 7.547 1 97.75 65 ASP B CA 1
ATOM 2242 C C . ASP B 1 65 ? 12.008 11.922 6.598 1 97.75 65 ASP B C 1
ATOM 2244 O O . ASP B 1 65 ? 11.461 12.578 5.711 1 97.75 65 ASP B O 1
ATOM 2248 N N . MET B 1 66 ? 11.812 10.625 6.812 1 97.69 66 MET B N 1
ATOM 2249 C CA . MET B 1 66 ? 10.914 9.922 5.898 1 97.69 66 MET B CA 1
ATOM 2250 C C . MET B 1 66 ? 10.141 8.828 6.633 1 97.69 66 MET B C 1
ATOM 2252 O O . MET B 1 66 ? 10.734 8.023 7.355 1 97.69 66 MET B O 1
ATOM 2256 N N . ARG B 1 67 ? 8.836 8.836 6.395 1 97.81 67 ARG B N 1
ATOM 2257 C CA . ARG B 1 67 ? 7.957 7.785 6.891 1 97.81 67 ARG B CA 1
ATOM 2258 C C . ARG B 1 67 ? 7.23 7.09 5.746 1 97.81 67 ARG B C 1
ATOM 2260 O O . ARG B 1 67 ? 6.984 7.695 4.699 1 97.81 67 ARG B O 1
ATOM 2267 N N . GLN B 1 68 ? 6.992 5.883 5.914 1 98.25 68 GLN B N 1
ATOM 2268 C CA . GLN B 1 68 ? 6.109 5.109 5.047 1 98.25 68 GLN B CA 1
ATOM 2269 C C . GLN B 1 68 ? 4.918 4.562 5.824 1 98.25 68 GLN B C 1
ATOM 2271 O O . GLN B 1 68 ? 5.086 3.916 6.859 1 98.25 68 GLN B O 1
ATOM 2276 N N . CYS B 1 69 ? 3.73 4.82 5.293 1 98.56 69 CYS B N 1
ATOM 2277 C CA . CYS B 1 69 ? 2.508 4.523 6.031 1 98.56 69 CYS B CA 1
ATOM 2278 C C . CYS B 1 69 ? 1.575 3.641 5.207 1 98.56 69 CYS B C 1
ATOM 2280 O O . CYS B 1 69 ? 1.435 3.834 4 1 98.56 69 CYS B O 1
ATOM 2282 N N . LEU B 1 70 ? 1 2.709 5.895 1 98.69 70 LEU B N 1
ATOM 2283 C CA . LEU B 1 70 ? -0.144 1.958 5.387 1 98.69 70 LEU B CA 1
ATOM 2284 C C . LEU B 1 70 ? -1.453 2.658 5.738 1 98.69 70 LEU B C 1
ATOM 2286 O O . LEU B 1 70 ? -1.616 3.156 6.855 1 98.69 70 LEU B O 1
ATOM 2290 N N . ILE B 1 71 ? -2.361 2.695 4.75 1 98.75 71 ILE B N 1
ATOM 2291 C CA . ILE B 1 71 ? -3.635 3.359 5.012 1 98.75 71 ILE B CA 1
ATOM 2292 C C . ILE B 1 71 ? -4.766 2.332 4.996 1 98.75 71 ILE B C 1
ATOM 2294 O O . ILE B 1 71 ? -4.969 1.64 3.994 1 98.75 71 ILE B O 1
ATOM 2298 N N . TYR B 1 72 ? -5.441 2.252 6.094 1 98.38 72 TYR B N 1
ATOM 2299 C CA . TYR B 1 72 ? -6.629 1.42 6.23 1 98.38 72 TYR B CA 1
ATOM 2300 C C . TYR B 1 72 ? -7.879 2.277 6.398 1 98.38 72 TYR B C 1
ATOM 2302 O O . TYR B 1 72 ? -7.793 3.434 6.816 1 98.38 72 TYR B O 1
ATOM 2310 N N . ASP B 1 73 ? -9.062 1.707 6.094 1 97.5 73 ASP B N 1
ATOM 2311 C CA . ASP B 1 73 ? -10.32 2.443 6.211 1 97.5 73 ASP B CA 1
ATOM 2312 C C . ASP B 1 73 ? -10.859 2.379 7.637 1 97.5 73 ASP B C 1
ATOM 2314 O O . ASP B 1 73 ? -11.984 2.82 7.898 1 97.5 73 ASP B O 1
ATOM 2318 N N . GLY B 1 74 ? -10.148 1.857 8.555 1 95.94 74 GLY B N 1
ATOM 2319 C CA . GLY B 1 74 ? -10.453 1.783 9.977 1 95.94 74 GLY B CA 1
ATOM 2320 C C . GLY B 1 74 ? -9.328 1.191 10.805 1 95.94 74 GLY B C 1
ATOM 2321 O O . GLY B 1 74 ? -8.352 0.675 10.25 1 95.94 74 GLY B O 1
ATOM 2322 N N . PRO B 1 75 ? -9.492 1.256 12.125 1 95.5 75 PRO B N 1
ATOM 2323 C CA . PRO B 1 75 ? -8.438 0.762 13.008 1 95.5 75 PRO B CA 1
ATOM 2324 C C . PRO B 1 75 ? -8.625 -0.704 13.391 1 95.5 75 PRO B C 1
ATOM 2326 O O . PRO B 1 75 ? -7.754 -1.291 14.039 1 95.5 75 PRO B O 1
ATOM 2329 N N . ASP B 1 76 ? -9.672 -1.321 13.023 1 94.62 76 ASP B N 1
ATOM 2330 C CA . ASP B 1 76 ? -10.023 -2.66 13.484 1 94.62 76 ASP B CA 1
ATOM 2331 C C . ASP B 1 76 ? -9.344 -3.732 12.641 1 94.62 76 ASP B C 1
ATOM 2333 O O . ASP B 1 76 ? -8.922 -3.469 11.508 1 94.62 76 ASP B O 1
ATOM 2337 N N . PRO B 1 77 ? -9.242 -4.965 13.117 1 93.12 77 PRO B N 1
ATOM 2338 C CA . PRO B 1 77 ? -8.516 -6.039 12.43 1 93.12 77 PRO B CA 1
ATOM 2339 C C . PRO B 1 77 ? -9.102 -6.355 11.055 1 93.12 77 PRO B C 1
ATOM 2341 O O . PRO B 1 77 ? -8.383 -6.836 10.172 1 93.12 77 PRO B O 1
ATOM 2344 N N . ASP B 1 78 ? -10.305 -6.137 10.812 1 92.5 78 ASP B N 1
ATOM 2345 C CA . ASP B 1 78 ? -10.922 -6.492 9.539 1 92.5 78 ASP B CA 1
ATOM 2346 C C . ASP B 1 78 ? -10.93 -5.305 8.578 1 92.5 78 ASP B C 1
ATOM 2348 O O . ASP B 1 78 ? -11.625 -5.328 7.562 1 92.5 78 ASP B O 1
ATOM 2352 N N . ALA B 1 79 ? -10.125 -4.273 8.984 1 96.44 79 ALA B N 1
ATOM 2353 C CA . ALA B 1 79 ? -10.062 -3.088 8.133 1 96.44 79 ALA B CA 1
ATOM 2354 C C . ALA B 1 79 ? -9.469 -3.422 6.77 1 96.44 79 ALA B C 1
ATOM 2356 O O . ALA B 1 79 ? -8.719 -4.395 6.633 1 96.44 79 ALA B O 1
ATOM 2357 N N . ARG B 1 80 ? -9.828 -2.689 5.762 1 97.75 80 ARG B N 1
ATOM 2358 C CA . ARG B 1 80 ? -9.352 -2.822 4.391 1 97.75 80 ARG B CA 1
ATOM 2359 C C . ARG B 1 80 ? -8.133 -1.938 4.141 1 97.75 80 ARG B C 1
ATOM 2361 O O . ARG B 1 80 ? -8.133 -0.762 4.512 1 97.75 80 ARG B O 1
ATOM 2368 N N . LEU B 1 81 ? -7.086 -2.541 3.568 1 98.5 81 LEU B N 1
ATOM 2369 C CA . LEU B 1 81 ? -5.934 -1.782 3.09 1 98.5 81 LEU B CA 1
ATOM 2370 C C . LEU B 1 81 ? -6.301 -0.96 1.858 1 98.5 81 LEU B C 1
ATOM 2372 O O . LEU B 1 81 ? -6.41 -1.501 0.756 1 98.5 81 LEU B O 1
ATOM 2376 N N . ILE B 1 82 ? -6.43 0.427 1.998 1 98.56 82 ILE B N 1
ATOM 2377 C CA . ILE B 1 82 ? -7.039 1.182 0.908 1 98.56 82 ILE B CA 1
ATOM 2378 C C . ILE B 1 82 ? -5.988 2.08 0.255 1 98.56 82 ILE B C 1
ATOM 2380 O O . ILE B 1 82 ? -6.223 2.637 -0.821 1 98.56 82 ILE B O 1
ATOM 2384 N N . GLY B 1 83 ? -4.84 2.205 0.923 1 98.56 83 GLY B N 1
ATOM 2385 C CA . GLY B 1 83 ? -3.848 3.104 0.356 1 98.56 83 GLY B CA 1
ATOM 2386 C C . GLY B 1 83 ? -2.512 3.047 1.074 1 98.56 83 GLY B C 1
ATOM 2387 O O . GLY B 1 83 ? -2.318 2.223 1.971 1 98.56 83 GLY B O 1
ATOM 2388 N N . VAL B 1 84 ? -1.605 3.904 0.584 1 98.81 84 VAL B N 1
ATOM 2389 C CA . VAL B 1 84 ? -0.297 4.133 1.188 1 98.81 84 VAL B CA 1
ATOM 2390 C C . VAL B 1 84 ? 0.032 5.621 1.166 1 98.81 84 VAL B C 1
ATOM 2392 O O . VAL B 1 84 ? -0.565 6.383 0.403 1 98.81 84 VAL B O 1
ATOM 2395 N N . GLU B 1 85 ? 0.938 5.965 2.07 1 98.88 85 GLU B N 1
ATOM 2396 C CA . GLU B 1 85 ? 1.436 7.34 2.062 1 98.88 85 GLU B CA 1
ATOM 2397 C C . GLU B 1 85 ? 2.904 7.395 2.471 1 98.88 85 GLU B C 1
ATOM 2399 O O . GLU B 1 85 ? 3.314 6.734 3.428 1 98.88 85 GLU B O 1
ATOM 2404 N N . TYR B 1 86 ? 3.625 8.094 1.673 1 98.88 86 TYR B N 1
ATOM 2405 C CA . TYR B 1 86 ? 4.973 8.492 2.062 1 98.88 86 TYR B CA 1
ATOM 2406 C C . TYR B 1 86 ? 4.98 9.914 2.605 1 98.88 86 TYR B C 1
ATOM 2408 O O . TYR B 1 86 ? 4.359 10.812 2.029 1 98.88 86 TYR B O 1
ATOM 2416 N N . ILE B 1 87 ? 5.656 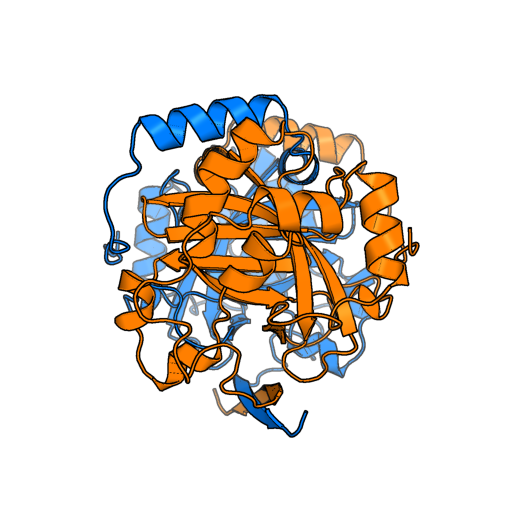10.109 3.699 1 98.81 87 ILE B N 1
ATOM 2417 C CA . ILE B 1 87 ? 5.754 11.414 4.34 1 98.81 87 ILE B CA 1
ATOM 2418 C C . ILE B 1 87 ? 7.219 11.844 4.418 1 98.81 87 ILE B C 1
ATOM 2420 O O . ILE B 1 87 ? 8.07 11.07 4.863 1 98.81 87 ILE B O 1
ATOM 2424 N N . VAL B 1 88 ? 7.535 13.031 3.961 1 98.81 88 VAL B N 1
ATOM 2425 C CA . VAL B 1 88 ? 8.906 13.531 4.004 1 98.81 88 VAL B CA 1
ATOM 2426 C C . VAL B 1 88 ? 8.922 14.93 4.613 1 98.81 88 VAL B C 1
ATOM 2428 O O . VAL B 1 88 ? 7.922 15.648 4.566 1 98.81 88 VAL B O 1
ATOM 2431 N N . THR B 1 89 ? 10.055 15.266 5.16 1 98.56 89 THR B N 1
ATOM 2432 C CA . THR B 1 89 ? 10.25 16.625 5.672 1 98.56 89 THR B CA 1
ATOM 2433 C C . THR B 1 89 ? 10.242 17.641 4.531 1 98.56 89 THR B C 1
ATOM 2435 O O . THR B 1 89 ? 10.391 17.266 3.365 1 98.56 89 THR B O 1
ATOM 2438 N N . GLU B 1 90 ? 10.07 18.875 4.941 1 98.69 90 GLU B N 1
ATOM 2439 C CA . GLU B 1 90 ? 10.148 19.984 3.98 1 98.69 90 GLU B CA 1
ATOM 2440 C C . GLU B 1 90 ? 11.469 19.953 3.223 1 98.69 90 GLU B C 1
ATOM 2442 O O . GLU B 1 90 ? 11.5 20.203 2.014 1 98.69 90 GLU B O 1
ATOM 2447 N N . GLU B 1 91 ? 12.578 19.656 3.902 1 98.44 91 GLU B N 1
ATOM 2448 C CA . GLU B 1 91 ? 13.906 19.625 3.291 1 98.44 91 GLU B CA 1
ATOM 2449 C C . GLU B 1 91 ? 13.969 18.625 2.148 1 98.44 91 GLU B C 1
ATOM 2451 O O . GLU B 1 91 ? 14.492 18.922 1.073 1 98.44 91 GLU B O 1
ATOM 2456 N N . ILE B 1 92 ? 13.438 17.453 2.375 1 98.62 92 ILE B N 1
ATOM 2457 C CA . ILE B 1 92 ? 13.43 16.422 1.337 1 98.62 92 ILE B CA 1
ATOM 2458 C C . ILE B 1 92 ? 12.484 16.828 0.212 1 98.62 92 ILE B C 1
ATOM 2460 O O . ILE B 1 92 ? 12.812 16.703 -0.968 1 98.62 92 ILE B O 1
ATOM 2464 N N . PHE B 1 93 ? 11.328 17.328 0.54 1 98.88 93 PHE B N 1
ATOM 2465 C CA . PHE B 1 93 ? 10.359 17.766 -0.462 1 98.88 93 PHE B CA 1
ATOM 2466 C C . PHE B 1 93 ? 10.984 18.766 -1.427 1 98.88 93 PHE B C 1
ATOM 2468 O O . PHE B 1 93 ? 10.781 18.672 -2.639 1 98.88 93 PHE B O 1
ATOM 2475 N N . LEU B 1 94 ? 11.719 19.672 -0.9 1 98.69 94 LEU B N 1
ATOM 2476 C CA . LEU B 1 94 ? 12.281 20.75 -1.714 1 98.69 94 LEU B CA 1
ATOM 2477 C C . LEU B 1 94 ? 13.297 20.188 -2.711 1 98.69 94 LEU B C 1
ATOM 2479 O O . LEU B 1 94 ? 13.617 20.859 -3.701 1 98.69 94 LEU B O 1
ATOM 2483 N N . THR B 1 95 ? 13.828 19 -2.502 1 98.25 95 THR B N 1
ATOM 2484 C CA . THR B 1 95 ? 14.789 18.391 -3.422 1 98.25 95 THR B CA 1
ATOM 2485 C C . THR B 1 95 ? 14.062 17.672 -4.562 1 98.25 95 THR B C 1
ATOM 2487 O O . THR B 1 95 ? 14.688 17.297 -5.559 1 98.25 95 THR B O 1
ATOM 2490 N N . LEU B 1 96 ? 12.773 17.453 -4.461 1 98.38 96 LEU B N 1
ATOM 2491 C CA . LEU B 1 96 ? 12.031 16.734 -5.492 1 98.38 96 LEU B CA 1
ATOM 2492 C C . LEU B 1 96 ? 11.977 17.547 -6.785 1 98.38 96 LEU B C 1
ATOM 2494 O O . LEU B 1 96 ? 11.922 18.781 -6.75 1 98.38 96 LEU B O 1
ATOM 2498 N N . PRO B 1 97 ? 11.969 16.812 -7.941 1 97.88 97 PRO B N 1
ATOM 2499 C CA . PRO B 1 97 ? 11.742 17.547 -9.188 1 97.88 97 PRO B CA 1
ATOM 2500 C C . PRO B 1 97 ? 10.383 18.25 -9.227 1 97.88 97 PRO B C 1
ATOM 2502 O O . PRO B 1 97 ? 9.422 17.766 -8.617 1 97.88 97 PRO B O 1
ATOM 2505 N N . ASP B 1 98 ? 10.266 19.328 -9.945 1 98.19 98 ASP B N 1
ATOM 2506 C CA . ASP B 1 98 ? 9.047 20.125 -10.016 1 98.19 98 ASP B CA 1
ATOM 2507 C C . ASP B 1 98 ? 7.867 19.281 -10.484 1 98.19 98 ASP B C 1
ATOM 2509 O O . ASP B 1 98 ? 6.742 19.453 -10.016 1 98.19 98 ASP B O 1
ATOM 2513 N N . GLU B 1 99 ? 8.086 18.344 -11.398 1 97.31 99 GLU B N 1
ATOM 2514 C CA . GLU B 1 99 ? 7.016 17.516 -11.953 1 97.31 99 GLU B CA 1
ATOM 2515 C C . GLU B 1 99 ? 6.453 16.578 -10.898 1 97.31 99 GLU B C 1
ATOM 2517 O O . GLU B 1 99 ? 5.34 16.062 -11.039 1 97.31 99 GLU B O 1
ATOM 2522 N N . GLU B 1 100 ? 7.223 16.328 -9.828 1 98.5 100 GLU B N 1
ATOM 2523 C CA . GLU B 1 100 ? 6.828 15.422 -8.75 1 98.5 100 GLU B CA 1
ATOM 2524 C C . GLU B 1 100 ? 6.02 16.141 -7.68 1 98.5 100 GLU B C 1
ATOM 2526 O O . GLU B 1 100 ? 5.113 15.57 -7.078 1 98.5 100 GLU B O 1
ATOM 2531 N N . LYS B 1 101 ? 6.27 17.406 -7.445 1 98.81 101 LYS B N 1
ATOM 2532 C CA . LYS B 1 101 ? 5.793 18.156 -6.297 1 98.81 101 LYS B CA 1
ATOM 2533 C C . LYS B 1 101 ? 4.27 18.234 -6.277 1 98.81 101 LYS B C 1
ATOM 2535 O O . LYS B 1 101 ? 3.65 18.125 -5.215 1 98.81 101 LYS B O 1
ATOM 2540 N N . PRO B 1 102 ? 3.6 18.25 -7.488 1 98.62 102 PRO B N 1
ATOM 2541 C CA . PRO B 1 102 ? 2.139 18.344 -7.445 1 98.62 102 PRO B CA 1
ATOM 2542 C C . PRO B 1 102 ? 1.489 17.078 -6.883 1 98.62 102 PRO B C 1
ATOM 2544 O O . PRO B 1 102 ? 0.312 17.094 -6.516 1 98.62 102 PRO B O 1
ATOM 2547 N N . LEU B 1 103 ? 2.211 16 -6.836 1 98.62 103 LEU B N 1
ATOM 2548 C CA . LEU B 1 103 ? 1.673 14.742 -6.324 1 98.62 103 LEU B CA 1
ATOM 2549 C C . LEU B 1 103 ? 1.687 14.727 -4.801 1 98.62 103 LEU B C 1
ATOM 2551 O O . LEU B 1 103 ? 1.195 13.781 -4.18 1 98.62 103 LEU B O 1
ATOM 2555 N N . TRP B 1 104 ? 2.225 15.766 -4.156 1 98.88 104 TRP B N 1
ATOM 2556 C CA . TRP B 1 104 ? 2.41 15.828 -2.711 1 98.88 104 TRP B CA 1
ATOM 2557 C C . TRP B 1 104 ? 1.519 16.906 -2.092 1 98.88 104 TRP B C 1
ATOM 2559 O O . TRP B 1 104 ? 1.333 17.969 -2.672 1 98.88 104 TRP B O 1
ATOM 2569 N N . HIS B 1 105 ? 0.995 16.625 -0.953 1 98.88 105 HIS B N 1
ATOM 2570 C CA . HIS B 1 105 ? 0.215 17.625 -0.229 1 98.88 105 HIS B CA 1
ATOM 2571 C C . HIS B 1 105 ? 0.89 18 1.085 1 98.88 105 HIS B C 1
ATOM 2573 O O . HIS B 1 105 ? 1.651 17.203 1.647 1 98.88 105 HIS B O 1
ATOM 2579 N N . SER B 1 106 ? 0.608 19.203 1.536 1 98.81 106 SER B N 1
ATOM 2580 C CA . SER B 1 106 ? 1.129 19.672 2.814 1 98.81 106 SER B CA 1
ATOM 2581 C C . SER B 1 106 ? 0.297 19.156 3.979 1 98.81 106 SER B C 1
ATOM 2583 O O . SER B 1 106 ? -0.922 19 3.861 1 98.81 106 SER B O 1
ATOM 2585 N N . HIS B 1 107 ? 0.953 18.906 5.137 1 98.81 107 HIS B N 1
ATOM 2586 C CA . HIS B 1 107 ? 0.244 18.453 6.324 1 98.81 107 HIS B CA 1
ATOM 2587 C C . HIS B 1 107 ? -0.067 19.609 7.27 1 98.81 107 HIS B C 1
ATOM 2589 O O . HIS B 1 107 ? -0.766 19.422 8.266 1 98.81 107 HIS B O 1
ATOM 2595 N N . GLU B 1 108 ? 0.398 20.797 6.941 1 98.62 108 GLU B N 1
ATOM 2596 C CA . GLU B 1 108 ? 0.332 21.922 7.863 1 98.62 108 GLU B CA 1
ATOM 2597 C C . GLU B 1 108 ? -1.098 22.156 8.344 1 98.62 108 GLU B C 1
ATOM 2599 O O . GLU B 1 108 ? -1.363 22.172 9.547 1 98.62 108 GLU B O 1
ATOM 2604 N N . TYR B 1 109 ? -1.968 22.312 7.477 1 98.38 109 TYR B N 1
ATOM 2605 C CA . TYR B 1 109 ? -3.328 22.672 7.859 1 98.38 109 TYR B CA 1
ATOM 2606 C C . TYR B 1 109 ? -4.012 21.516 8.586 1 98.38 109 TYR B C 1
ATOM 2608 O O . TYR B 1 109 ? -4.742 21.734 9.555 1 98.38 109 TYR B O 1
ATOM 2616 N N . GLU B 1 110 ? -3.834 20.266 8.109 1 98.44 110 GLU B N 1
ATOM 2617 C CA . GLU B 1 110 ? -4.434 19.125 8.773 1 98.44 110 GLU B CA 1
ATOM 2618 C C . GLU B 1 110 ? -4.035 19.062 10.242 1 98.44 110 GLU B C 1
ATOM 2620 O O . GLU B 1 110 ? -4.863 18.75 11.109 1 98.44 110 GLU B O 1
ATOM 2625 N N . VAL B 1 111 ? -2.729 19.328 10.406 1 98.69 111 VAL B N 1
ATOM 2626 C CA . VAL B 1 111 ? -2.211 19.234 11.766 1 98.69 111 VAL B CA 1
ATOM 2627 C C . VAL B 1 111 ? -2.703 20.422 12.586 1 98.69 111 VAL B C 1
ATOM 2629 O O . VAL B 1 111 ? -3.352 20.25 13.625 1 98.69 111 VAL B O 1
ATOM 2632 N N . LYS B 1 112 ? -2.506 21.625 12.109 1 98.44 112 LYS B N 1
ATOM 2633 C CA . LYS B 1 112 ? -2.834 22.828 12.875 1 98.44 112 LYS B CA 1
ATOM 2634 C C . LYS B 1 112 ? -4.344 23 13.008 1 98.44 112 LYS B C 1
ATOM 2636 O O . LYS B 1 112 ? -4.828 23.562 13.992 1 98.44 112 LYS B O 1
ATOM 2641 N N . GLY B 1 113 ? -5.066 22.484 12.023 1 97.88 113 GLY B N 1
ATOM 2642 C CA . GLY B 1 113 ? -6.516 22.578 12.055 1 97.88 113 GLY B CA 1
ATOM 2643 C C . GLY B 1 113 ? -7.164 21.531 12.945 1 97.88 113 GLY B C 1
ATOM 2644 O O . GLY B 1 113 ? -8.375 21.562 13.164 1 97.88 113 GLY B O 1
ATOM 2645 N N . GLY B 1 114 ? -6.348 20.594 13.398 1 98.06 114 GLY B N 1
ATOM 2646 C CA . GLY B 1 114 ? -6.852 19.609 14.336 1 98.06 114 GLY B CA 1
ATOM 2647 C C . GLY B 1 114 ? -7.379 18.359 13.656 1 98.06 114 GLY B C 1
ATOM 2648 O O . GLY B 1 114 ? -7.824 17.422 14.32 1 98.06 114 GLY B O 1
ATOM 2649 N N . PHE B 1 115 ? -7.273 18.281 12.344 1 98.62 115 PHE B N 1
ATOM 2650 C CA . PHE B 1 115 ? -7.945 17.234 11.578 1 98.62 115 PHE B CA 1
ATOM 2651 C C . PHE B 1 115 ? -7.066 16 11.469 1 98.62 115 PHE B C 1
ATOM 2653 O O . PHE B 1 115 ? -7.531 14.938 11.047 1 98.62 115 PHE B O 1
ATOM 2660 N N . LEU B 1 116 ? -5.805 16.078 11.75 1 98.69 116 LEU B N 1
ATOM 2661 C CA . LEU B 1 116 ? -4.891 14.953 11.891 1 98.69 116 LEU B CA 1
ATOM 2662 C C . LEU B 1 116 ? -4.578 14.68 13.359 1 98.69 116 LEU B C 1
ATOM 2664 O O . LEU B 1 116 ? -4.113 15.57 14.07 1 98.69 116 LEU B O 1
ATOM 2668 N N . PHE B 1 117 ? -4.891 13.445 13.805 1 97.88 117 PHE B N 1
ATOM 2669 C CA . PHE B 1 117 ? -4.711 13.156 15.219 1 97.88 117 PHE B CA 1
ATOM 2670 C C . PHE B 1 117 ? -4.25 11.711 15.422 1 97.88 117 PHE B C 1
ATOM 2672 O O . PHE B 1 117 ? -4.164 10.945 14.461 1 97.88 117 PHE B O 1
ATOM 2679 N N . THR B 1 118 ? -3.828 11.398 16.641 1 96.88 118 THR B N 1
ATOM 2680 C CA . THR B 1 118 ? -3.357 10.078 17.031 1 96.88 118 THR B CA 1
ATOM 2681 C C . THR B 1 118 ? -4.355 9.406 17.969 1 96.88 118 THR B C 1
ATOM 2683 O O . THR B 1 118 ? -4.344 9.648 19.172 1 96.88 118 THR B O 1
ATOM 2686 N N . PRO B 1 119 ? -5.148 8.484 17.422 1 96.31 119 PRO B N 1
ATOM 2687 C CA . PRO B 1 119 ? -6.207 7.875 18.234 1 96.31 119 PRO B CA 1
ATOM 2688 C C . PRO B 1 119 ? -5.691 7.328 19.562 1 96.31 119 PRO B C 1
ATOM 2690 O O . PRO B 1 119 ? -4.715 6.578 19.594 1 96.31 119 PRO B O 1
ATOM 2693 N N . GLY B 1 120 ? -6.297 7.75 20.641 1 93.88 120 GLY B N 1
ATOM 2694 C CA . GLY B 1 120 ? -6.047 7.18 21.969 1 93.88 120 GLY B CA 1
ATOM 2695 C C . GLY B 1 120 ? -4.895 7.844 22.688 1 93.88 120 GLY B C 1
ATOM 2696 O O . GLY B 1 120 ? -4.695 7.613 23.891 1 93.88 120 GLY B O 1
ATOM 2697 N N . VAL B 1 121 ? -4.141 8.625 22.078 1 95.31 121 VAL B N 1
ATOM 2698 C CA . VAL B 1 121 ? -2.967 9.242 22.688 1 95.31 121 VAL B CA 1
ATOM 2699 C C . VAL B 1 121 ? -3.361 10.562 23.328 1 95.31 121 VAL B C 1
ATOM 2701 O O . VAL B 1 121 ? -4.023 11.398 22.719 1 95.31 121 VAL B O 1
ATOM 2704 N N . PRO B 1 122 ? -2.938 10.812 24.594 1 94.38 122 PRO B N 1
ATOM 2705 C CA . PRO B 1 122 ? -3.256 12.078 25.266 1 94.38 122 PRO B CA 1
ATOM 2706 C C . PRO B 1 122 ? -2.75 13.289 24.484 1 94.38 122 PRO B C 1
ATOM 2708 O O . PRO B 1 122 ? -1.674 13.242 23.891 1 94.38 122 PRO B O 1
ATOM 2711 N N . GLY B 1 123 ? -3.447 14.383 24.531 1 94.12 123 GLY B N 1
ATOM 2712 C CA . GLY B 1 123 ? -3.215 15.594 23.766 1 94.12 123 GLY B CA 1
ATOM 2713 C C . GLY B 1 123 ? -1.783 16.094 23.859 1 94.12 123 GLY B C 1
ATOM 2714 O O . GLY B 1 123 ? -1.129 16.297 22.828 1 94.12 123 GLY B O 1
ATOM 2715 N N . PRO B 1 124 ? -1.276 16.219 25.078 1 93.81 124 PRO B N 1
ATOM 2716 C CA . PRO B 1 124 ? 0.079 16.766 25.219 1 93.81 124 PRO B CA 1
ATOM 2717 C C . PRO B 1 124 ? 1.138 15.859 24.594 1 93.81 124 PRO B C 1
ATOM 2719 O O . PRO B 1 124 ? 2.141 16.359 24.062 1 93.81 124 PRO B O 1
ATOM 2722 N N . ILE B 1 125 ? 0.921 14.578 24.609 1 93.62 125 ILE B N 1
ATOM 2723 C CA . ILE B 1 125 ? 1.873 13.633 24.047 1 93.62 125 ILE B CA 1
ATOM 2724 C C . ILE B 1 125 ? 1.767 13.656 22.516 1 93.62 125 ILE B C 1
ATOM 2726 O O . ILE B 1 125 ? 2.783 13.688 21.828 1 93.62 125 ILE B O 1
ATOM 2730 N N . GLN B 1 126 ? 0.546 13.633 22.016 1 94.69 126 GLN B N 1
ATOM 2731 C CA . GLN B 1 126 ? 0.383 13.609 20.562 1 94.69 126 GLN B CA 1
ATOM 2732 C C . GLN B 1 126 ? 0.964 14.859 19.922 1 94.69 126 GLN B C 1
ATOM 2734 O O . GLN B 1 126 ? 1.527 14.797 18.828 1 94.69 126 GLN B O 1
ATOM 2739 N N . ARG B 1 127 ? 0.912 16 20.609 1 95.56 127 ARG B N 1
ATOM 2740 C CA . ARG B 1 127 ? 1.33 17.266 20 1 95.56 127 ARG B CA 1
ATOM 2741 C C . ARG B 1 127 ? 2.844 17.312 19.828 1 95.56 127 ARG B C 1
ATOM 2743 O O . ARG B 1 127 ? 3.352 18 18.938 1 95.56 127 ARG B O 1
ATOM 2750 N N . LEU B 1 128 ? 3.586 16.547 20.609 1 94.12 128 LEU B N 1
ATOM 2751 C CA . LEU B 1 128 ? 5.031 16.453 20.422 1 94.12 128 LEU B CA 1
ATOM 2752 C C . LEU B 1 128 ? 5.371 15.914 19.047 1 94.12 128 LEU B C 1
ATOM 2754 O O . LEU B 1 128 ? 6.25 16.438 18.359 1 94.12 128 LEU B O 1
ATOM 2758 N N . GLU B 1 129 ? 4.656 14.977 18.625 1 92.81 129 GLU B N 1
ATOM 2759 C CA . GLU B 1 129 ? 4.887 14.359 17.328 1 92.81 129 GLU B CA 1
ATOM 2760 C C . GLU B 1 129 ? 4.277 15.195 16.203 1 92.81 129 GLU B C 1
ATOM 2762 O O . GLU B 1 129 ? 4.871 15.328 15.133 1 92.81 129 GLU B O 1
ATOM 2767 N N . LEU B 1 130 ? 3.162 15.758 16.484 1 97.38 130 LEU B N 1
ATOM 2768 C CA . LEU B 1 130 ? 2.42 16.469 15.453 1 97.38 130 LEU B CA 1
ATOM 2769 C C . LEU B 1 130 ? 3.127 17.766 15.07 1 97.38 130 LEU B C 1
ATOM 2771 O O . LEU B 1 130 ? 2.99 18.25 13.938 1 97.38 130 LEU B O 1
ATOM 2775 N N . GLU B 1 131 ? 3.941 18.297 15.992 1 97.19 131 GLU B N 1
ATOM 2776 C CA . GLU B 1 131 ? 4.75 19.469 15.672 1 97.19 131 GLU B CA 1
ATOM 2777 C C . GLU B 1 131 ? 5.715 19.188 14.523 1 97.19 131 GLU B C 1
ATOM 2779 O O . GLU B 1 131 ? 6.004 20.062 13.711 1 97.19 131 GLU B O 1
ATOM 2784 N N . LYS B 1 132 ? 6.176 17.984 14.523 1 96.06 132 LYS B N 1
ATOM 2785 C CA . LYS B 1 132 ? 7.066 17.578 13.438 1 96.06 132 LYS B CA 1
ATOM 2786 C C . LYS B 1 132 ? 6.281 17.297 12.156 1 96.06 132 LYS B C 1
ATOM 2788 O O . LYS B 1 132 ? 6.695 17.719 11.07 1 96.06 132 LYS B O 1
ATOM 2793 N N . VAL B 1 133 ? 5.133 16.672 12.297 1 98.19 133 VAL B N 1
ATOM 2794 C CA . VAL B 1 133 ? 4.32 16.297 11.141 1 98.19 133 VAL B CA 1
ATOM 2795 C C . VAL B 1 133 ? 3.814 17.562 10.438 1 98.19 133 VAL B C 1
ATOM 2797 O O . VAL B 1 133 ? 3.691 17.594 9.211 1 98.19 133 VAL B O 1
ATOM 2800 N N . ALA B 1 134 ? 3.598 18.656 11.18 1 98.62 134 ALA B N 1
ATOM 2801 C CA . ALA B 1 134 ? 3.094 19.922 10.625 1 98.62 134 ALA B CA 1
ATOM 2802 C C . ALA B 1 134 ? 4.059 20.484 9.586 1 98.62 134 ALA B C 1
ATOM 2804 O O . ALA B 1 134 ? 3.68 21.328 8.781 1 98.62 134 ALA B O 1
ATOM 2805 N N . LYS B 1 135 ? 5.277 20 9.555 1 98.5 135 LYS B N 1
ATOM 2806 C CA . LYS B 1 135 ? 6.324 20.531 8.688 1 98.5 135 LYS B CA 1
ATOM 2807 C C . LYS B 1 135 ? 6.676 19.547 7.578 1 98.5 135 LYS B C 1
ATOM 2809 O O . LYS B 1 135 ? 7.805 19.531 7.09 1 98.5 135 LYS B O 1
ATOM 2814 N N . THR B 1 136 ? 5.695 18.719 7.234 1 98.81 136 THR B N 1
ATOM 2815 C CA . THR B 1 136 ? 5.973 17.656 6.27 1 98.81 136 THR B CA 1
ATOM 2816 C C . THR B 1 136 ? 5.016 17.734 5.086 1 98.81 136 THR B C 1
ATOM 2818 O O . THR B 1 136 ? 4.047 18.5 5.113 1 98.81 136 THR B O 1
ATOM 2821 N N . TYR B 1 137 ? 5.379 17.047 4.039 1 98.94 137 TYR B N 1
ATOM 2822 C CA . TYR B 1 137 ? 4.551 16.75 2.877 1 98.94 137 TYR B CA 1
ATOM 2823 C C . TYR B 1 137 ? 4.309 15.25 2.748 1 98.94 137 TYR B C 1
ATOM 2825 O O . TYR B 1 137 ? 5.133 14.445 3.184 1 98.94 137 TYR B O 1
ATOM 2833 N N . GLY B 1 138 ? 3.191 14.914 2.182 1 98.88 138 GLY B N 1
ATOM 2834 C CA . GLY B 1 138 ? 2.869 13.516 1.943 1 98.88 138 GLY B CA 1
ATOM 2835 C C . GLY B 1 138 ? 2.459 13.234 0.51 1 98.88 138 GLY B C 1
ATOM 2836 O O . GLY B 1 138 ? 1.874 14.094 -0.153 1 98.88 138 GLY B O 1
ATOM 2837 N N . LYS B 1 139 ? 2.818 12.125 0.009 1 98.88 139 LYS B N 1
ATOM 2838 C CA . LYS B 1 139 ? 2.285 11.547 -1.224 1 98.88 139 LYS B CA 1
ATOM 2839 C C . LYS B 1 139 ? 1.455 10.305 -0.935 1 98.88 139 LYS B C 1
ATOM 2841 O O . LYS B 1 139 ? 1.971 9.312 -0.409 1 98.88 139 LYS B O 1
ATOM 2846 N 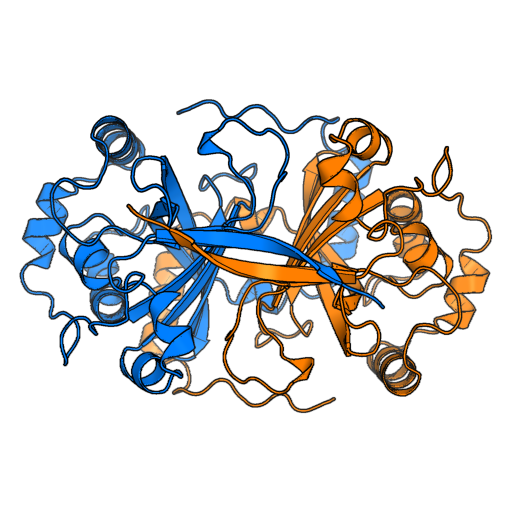N . THR B 1 140 ? 0.201 10.422 -1.26 1 98.81 140 THR B N 1
ATOM 2847 C CA . THR B 1 140 ? -0.699 9.336 -0.889 1 98.81 140 THR B CA 1
ATOM 2848 C C . THR B 1 140 ? -1.484 8.844 -2.104 1 98.81 140 THR B C 1
ATOM 2850 O O . THR B 1 140 ? -1.891 9.648 -2.949 1 98.81 140 THR B O 1
ATOM 2853 N N . ILE B 1 141 ? -1.56 7.543 -2.211 1 98.62 141 ILE B N 1
ATOM 2854 C CA . ILE B 1 141 ? -2.254 6.836 -3.281 1 98.62 141 ILE B CA 1
ATOM 2855 C C . ILE B 1 141 ? -3.275 5.871 -2.686 1 98.62 141 ILE B C 1
ATOM 2857 O O . ILE B 1 141 ? -2.959 5.113 -1.764 1 98.62 141 ILE B O 1
ATOM 2861 N N . HIS B 1 142 ? -4.512 5.961 -3.182 1 98.62 142 HIS B N 1
ATOM 2862 C CA . HIS B 1 142 ? -5.531 4.988 -2.795 1 98.62 142 HIS B CA 1
ATOM 2863 C C . HIS B 1 142 ? -5.859 4.047 -3.947 1 98.62 142 HIS B C 1
ATOM 2865 O O . HIS B 1 142 ? -5.789 4.438 -5.113 1 98.62 142 HIS B O 1
ATOM 2871 N N . PHE B 1 143 ? -6.246 2.789 -3.559 1 97 143 PHE B N 1
ATOM 2872 C CA . PHE B 1 143 ? -6.449 1.733 -4.543 1 97 143 PHE B CA 1
ATOM 2873 C C . PHE B 1 143 ? -7.812 1.075 -4.355 1 97 143 PHE B C 1
ATOM 2875 O O . PHE B 1 143 ? -8.141 0.11 -5.047 1 97 143 PHE B O 1
ATOM 2882 N N . TRP B 1 144 ? -8.492 1.463 -3.422 1 97.62 144 TRP B N 1
ATOM 2883 C CA . TRP B 1 144 ? -9.797 0.915 -3.078 1 97.62 144 TRP B CA 1
ATOM 2884 C C . TRP B 1 144 ? -10.789 2.029 -2.77 1 97.62 144 TRP B C 1
ATOM 2886 O O . TRP B 1 144 ? -10.625 2.762 -1.791 1 97.62 144 TRP B O 1
ATOM 2896 N N . GLN B 1 145 ? -11.836 2.17 -3.629 1 96.88 145 GLN B N 1
ATOM 2897 C CA . GLN B 1 145 ? -12.773 3.275 -3.5 1 96.88 145 GLN B CA 1
ATOM 2898 C C . GLN B 1 145 ? -13.961 2.885 -2.621 1 96.88 145 GLN B C 1
ATOM 2900 O O . GLN B 1 145 ? -15.094 2.807 -3.102 1 96.88 145 GLN B O 1
ATOM 2905 N N . VAL B 1 146 ? -13.656 2.795 -1.396 1 96.19 146 VAL B N 1
ATOM 2906 C CA . VAL B 1 146 ? -14.633 2.361 -0.4 1 96.19 146 VAL B CA 1
ATOM 2907 C C . VAL B 1 146 ? -15.719 3.42 -0.245 1 96.19 146 VAL B C 1
ATOM 2909 O O . VAL B 1 146 ? -16.859 3.104 0.127 1 96.19 146 VAL B O 1
ATOM 2912 N N . ASP B 1 147 ? -15.391 4.633 -0.554 1 95.06 147 ASP B N 1
ATOM 2913 C CA . ASP B 1 147 ? -16.375 5.715 -0.47 1 95.06 147 ASP B CA 1
ATOM 2914 C C . ASP B 1 147 ? -17.516 5.504 -1.468 1 95.06 147 ASP B C 1
ATOM 2916 O O . ASP B 1 147 ? -18.625 6 -1.262 1 95.06 147 ASP B O 1
ATOM 2920 N N . LYS B 1 148 ? -17.266 4.762 -2.539 1 94.94 148 LYS B N 1
ATOM 2921 C CA . LYS B 1 148 ? -18.281 4.445 -3.531 1 94.94 148 LYS B CA 1
ATOM 2922 C C . LYS B 1 148 ? -19.047 3.178 -3.15 1 94.94 148 LYS B C 1
ATOM 2924 O O . LYS B 1 148 ? -19.984 2.787 -3.836 1 94.94 148 LYS B O 1
ATOM 2929 N N . GLY B 1 149 ? -18.578 2.535 -2.137 1 94.88 149 GLY B N 1
ATOM 2930 C CA . GLY B 1 149 ? -19.219 1.305 -1.706 1 94.88 149 GLY B CA 1
ATOM 2931 C C . GLY B 1 149 ? -18.656 0.069 -2.377 1 94.88 149 GLY B C 1
ATOM 2932 O O . GLY B 1 149 ? -19.281 -0.997 -2.354 1 94.88 149 GLY B O 1
ATOM 2933 N N . ASP B 1 150 ? -17.5 0.137 -2.99 1 95.75 150 ASP B N 1
ATOM 2934 C CA . ASP B 1 150 ? -16.906 -1.024 -3.645 1 95.75 150 ASP B CA 1
ATOM 2935 C C . ASP B 1 150 ? -16.5 -2.086 -2.623 1 95.75 150 ASP B C 1
ATOM 2937 O O . ASP B 1 150 ? -15.773 -1.797 -1.675 1 95.75 150 ASP B O 1
ATOM 2941 N N . SER B 1 151 ? -16.922 -3.273 -2.855 1 96.44 151 SER B N 1
ATOM 2942 C CA . SER B 1 151 ? -16.578 -4.367 -1.951 1 96.44 151 SER B CA 1
ATOM 2943 C C . SER B 1 151 ? -15.219 -4.961 -2.293 1 96.44 151 SER B C 1
ATOM 2945 O O . SER B 1 151 ? -14.648 -5.719 -1.506 1 96.44 151 SER B O 1
ATOM 2947 N N . LEU B 1 152 ? -14.703 -4.66 -3.49 1 97.88 152 LEU B N 1
ATOM 2948 C CA . LEU B 1 152 ? -13.398 -5.09 -3.98 1 97.88 152 LEU B CA 1
ATOM 2949 C C . LEU B 1 152 ? -12.562 -3.896 -4.43 1 97.88 152 LEU B C 1
ATOM 2951 O O . LEU B 1 152 ? -13.109 -2.828 -4.719 1 97.88 152 LEU B O 1
ATOM 2955 N N . PRO B 1 153 ? -11.258 -4.039 -4.402 1 97.81 153 PRO B N 1
ATOM 2956 C CA . PRO B 1 153 ? -10.383 -2.945 -4.828 1 97.81 153 PRO B CA 1
ATOM 2957 C C . PRO B 1 153 ? -10.336 -2.787 -6.348 1 97.81 153 PRO B C 1
ATOM 2959 O O . PRO B 1 153 ? -9.289 -3.023 -6.961 1 97.81 153 PRO B O 1
ATOM 2962 N N . VAL B 1 154 ? -11.406 -2.305 -6.93 1 98 154 VAL B N 1
ATOM 2963 C CA . VAL B 1 154 ? -11.492 -2.15 -8.375 1 98 154 VAL B CA 1
ATOM 2964 C C . VAL B 1 154 ? -11.086 -0.73 -8.773 1 98 154 VAL B C 1
ATOM 2966 O O . VAL B 1 154 ? -11.125 0.184 -7.941 1 98 154 VAL B O 1
ATOM 2969 N N . GLY B 1 155 ? -10.68 -0.592 -10.07 1 97.12 155 GLY B N 1
ATOM 2970 C CA . GLY B 1 155 ? -10.297 0.704 -10.609 1 97.12 155 GLY B CA 1
ATOM 2971 C C . GLY B 1 155 ? -8.805 0.977 -10.508 1 97.12 155 GLY B C 1
ATOM 2972 O O . GLY B 1 155 ? -8.055 0.15 -9.992 1 97.12 155 GLY B O 1
ATOM 2973 N N . LEU B 1 156 ? -8.391 2.133 -11.023 1 97.75 156 LEU B N 1
ATOM 2974 C CA . LEU B 1 156 ? -6.992 2.537 -11.047 1 97.75 156 LEU B CA 1
ATOM 2975 C C . LEU B 1 156 ? -6.598 3.199 -9.727 1 97.75 156 LEU B C 1
ATOM 2977 O O . LEU B 1 156 ? -7.449 3.738 -9.016 1 97.75 156 LEU B O 1
ATOM 2981 N N . PRO B 1 157 ? -5.289 3.086 -9.359 1 98.06 157 PRO B N 1
ATOM 2982 C CA . PRO B 1 157 ? -4.84 3.895 -8.227 1 98.06 157 PRO B CA 1
ATOM 2983 C C . PRO B 1 157 ? -5.117 5.383 -8.414 1 98.06 157 PRO B C 1
ATOM 2985 O O . PRO B 1 157 ? -5.012 5.902 -9.523 1 98.06 157 PRO B O 1
ATOM 2988 N N . GLN B 1 158 ? -5.465 6.027 -7.352 1 98 158 GLN B N 1
ATOM 2989 C CA . GLN B 1 158 ? -5.812 7.445 -7.375 1 98 158 GLN B CA 1
ATOM 2990 C C . GLN B 1 158 ? -4.852 8.258 -6.512 1 98 158 GLN B C 1
ATOM 2992 O O . GLN B 1 158 ? -4.527 7.859 -5.391 1 98 158 GLN B O 1
ATOM 2997 N N . ILE B 1 159 ? -4.441 9.375 -7.102 1 98.44 159 ILE B N 1
ATOM 2998 C CA . ILE B 1 159 ? -3.727 10.344 -6.273 1 98.44 159 ILE B CA 1
ATOM 2999 C C . ILE B 1 159 ? -4.707 11.039 -5.336 1 98.44 159 ILE B C 1
ATOM 3001 O O . ILE B 1 159 ? -5.781 11.469 -5.758 1 98.44 159 ILE B O 1
ATOM 3005 N N . MET B 1 160 ? -4.32 11.109 -4.051 1 98.69 160 MET B N 1
ATOM 3006 C CA . MET B 1 160 ? -5.172 11.75 -3.059 1 98.69 160 MET B CA 1
ATOM 3007 C C . MET B 1 160 ? -4.547 13.047 -2.562 1 98.69 160 MET B C 1
ATOM 3009 O O . MET B 1 160 ? -3.332 13.234 -2.67 1 98.69 160 MET B O 1
ATOM 3013 N N . MET B 1 161 ? -5.406 13.906 -2.104 1 98.69 161 MET B N 1
ATOM 3014 C CA . MET B 1 161 ? -5.004 15.156 -1.471 1 98.69 161 MET B CA 1
ATOM 3015 C C . MET B 1 161 ? -5.582 15.266 -0.065 1 98.69 161 MET B C 1
ATOM 3017 O O . MET B 1 161 ? -6.281 14.367 0.395 1 98.69 161 MET B O 1
ATOM 3021 N N . ALA B 1 162 ? -5.195 16.297 0.614 1 98.25 162 ALA B N 1
ATOM 3022 C CA . ALA B 1 162 ? -5.586 16.5 2.0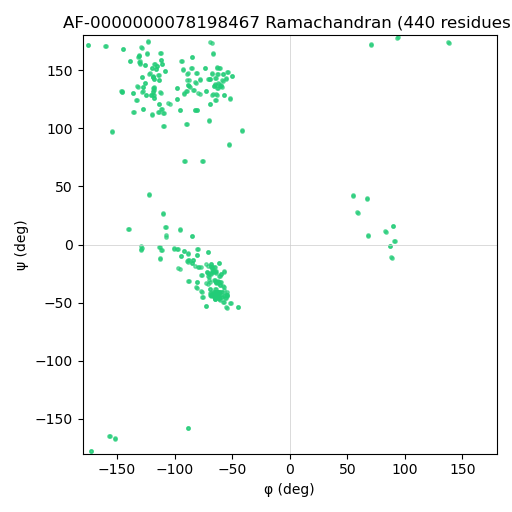04 1 98.25 162 ALA B CA 1
ATOM 3023 C C . ALA B 1 162 ? -6.152 17.906 2.207 1 98.25 162 ALA B C 1
ATOM 3025 O O . ALA B 1 162 ? -6.082 18.75 1.307 1 98.25 162 ALA B O 1
ATOM 3026 N N . LEU B 1 163 ? -6.719 18.094 3.391 1 98.19 163 LEU B N 1
ATOM 3027 C CA . LEU B 1 163 ? -7.336 19.375 3.736 1 98.19 163 LEU B CA 1
ATOM 3028 C C . LEU B 1 163 ? -6.289 20.484 3.791 1 98.19 163 LEU B C 1
ATOM 3030 O O . LEU B 1 163 ? -5.211 20.297 4.359 1 98.19 163 LEU B O 1
ATOM 3034 N N . THR B 1 164 ? -6.699 21.656 3.203 1 97.38 164 THR B N 1
ATOM 3035 C CA . THR B 1 164 ? -5.742 22.766 3.166 1 97.38 164 THR B CA 1
ATOM 3036 C C . THR B 1 164 ? -6.367 24.047 3.707 1 97.38 164 THR B C 1
ATOM 3038 O O . THR B 1 164 ? -5.684 25.047 3.865 1 97.38 164 THR B O 1
ATOM 3041 N N . ARG B 1 165 ? -7.613 23.984 4.023 1 95.5 165 ARG B N 1
ATOM 3042 C CA . ARG B 1 165 ? -8.266 25.188 4.523 1 95.5 165 ARG B CA 1
ATOM 3043 C C . ARG B 1 165 ? -9.547 24.844 5.273 1 95.5 165 ARG B C 1
ATOM 3045 O O . ARG B 1 165 ? -10.016 23.703 5.223 1 95.5 165 ARG B O 1
ATOM 3052 N N . GLU B 1 166 ? -10.047 25.859 5.883 1 94.06 166 GLU B N 1
ATOM 3053 C CA . GLU B 1 166 ? -11.289 25.734 6.645 1 94.06 166 GLU B CA 1
ATOM 3054 C C . GLU B 1 166 ? -12.469 25.406 5.734 1 94.06 166 GLU B C 1
ATOM 3056 O O . GLU B 1 166 ? -12.531 25.875 4.598 1 94.06 166 GLU B O 1
ATOM 3061 N N . GLY B 1 167 ? -13.359 24.578 6.258 1 94.62 167 GLY B N 1
ATOM 3062 C CA . GLY B 1 167 ? -14.617 24.328 5.57 1 94.62 167 GLY B CA 1
ATOM 3063 C C . GLY B 1 167 ? -14.531 23.203 4.559 1 94.62 167 GLY B C 1
ATOM 3064 O O . GLY B 1 167 ? -15.523 22.859 3.918 1 94.62 167 GLY B O 1
ATOM 3065 N N . GLN B 1 168 ? -13.453 22.609 4.363 1 96.69 168 GLN B N 1
ATOM 3066 C CA . GLN B 1 168 ? -13.289 21.594 3.326 1 96.69 168 GLN B CA 1
ATOM 3067 C C . GLN B 1 168 ? -13.844 20.234 3.783 1 96.69 168 GLN B C 1
ATOM 3069 O O . GLN B 1 168 ? -14.328 19.453 2.969 1 96.69 168 GLN B O 1
ATOM 3074 N N . LEU B 1 169 ? -13.773 19.906 5.09 1 97.94 169 LEU B N 1
ATOM 3075 C CA . LEU B 1 169 ? -14.211 18.594 5.578 1 97.94 169 LEU B CA 1
ATOM 3076 C C . LEU B 1 169 ? -15.727 18.547 5.707 1 97.94 169 LEU B C 1
ATOM 3078 O O . LEU B 1 169 ? -16.328 19.453 6.285 1 97.94 169 LEU B O 1
ATOM 3082 N N . GLN B 1 170 ? -16.266 17.531 5.156 1 97.81 170 GLN B N 1
ATOM 3083 C CA . GLN B 1 170 ? -17.719 17.344 5.246 1 97.81 170 GLN B CA 1
ATOM 3084 C C . GLN B 1 170 ? -18.156 17.188 6.699 1 97.81 170 GLN B C 1
ATOM 3086 O O . GLN B 1 170 ? -17.562 16.422 7.453 1 97.81 170 GLN B O 1
ATOM 3091 N N . GLU B 1 171 ? -19.234 17.812 7.008 1 97.06 171 GLU B N 1
ATOM 3092 C CA . GLU B 1 171 ? -19.688 17.906 8.391 1 97.06 171 GLU B CA 1
ATOM 3093 C C . GLU B 1 171 ? -20.078 16.531 8.938 1 97.06 171 GLU B C 1
ATOM 3095 O O . GLU B 1 171 ? -19.812 16.219 10.102 1 97.06 171 GLU B O 1
ATOM 3100 N N . ASP B 1 172 ? -20.719 15.758 8.156 1 96.75 172 ASP B N 1
ATOM 3101 C CA . ASP B 1 172 ? -21.141 14.438 8.617 1 96.75 172 ASP B CA 1
ATOM 3102 C C . ASP B 1 172 ? -19.938 13.562 8.961 1 96.75 172 ASP B C 1
ATOM 3104 O O . ASP B 1 172 ? -19.953 12.812 9.938 1 96.75 172 ASP B O 1
ATOM 3108 N N . ILE B 1 173 ? -18.906 13.617 8.148 1 97.12 173 ILE B N 1
ATOM 3109 C CA . ILE B 1 173 ? -17.688 12.867 8.414 1 97.12 173 ILE B CA 1
ATOM 3110 C C . ILE B 1 173 ? -17.031 13.398 9.688 1 97.12 173 ILE B C 1
ATOM 3112 O O . ILE B 1 173 ? -16.641 12.617 10.57 1 97.12 173 ILE B O 1
ATOM 3116 N N . ALA B 1 174 ? -16.938 14.703 9.805 1 97.81 174 ALA B N 1
ATOM 3117 C CA . ALA B 1 174 ? -16.328 15.328 10.977 1 97.81 174 ALA B CA 1
ATOM 3118 C C . ALA B 1 174 ? -17.031 14.906 12.258 1 97.81 174 ALA B C 1
ATOM 3120 O O . ALA B 1 174 ? -16.391 14.445 13.203 1 97.81 174 ALA B O 1
ATOM 3121 N N . THR B 1 175 ? -18.312 15.008 12.25 1 97.81 175 THR B N 1
ATOM 3122 C CA . THR B 1 175 ? -19.109 14.703 13.43 1 97.81 175 THR B CA 1
ATOM 3123 C C . THR B 1 175 ? -18.969 13.227 13.805 1 97.81 175 THR B C 1
ATOM 3125 O O . THR B 1 175 ? -18.828 12.891 14.977 1 97.81 175 THR B O 1
ATOM 3128 N N . SER B 1 176 ? -19.047 12.406 12.805 1 97.75 176 SER B N 1
ATOM 3129 C CA . SER B 1 176 ? -18.938 10.969 13.031 1 97.75 176 SER B CA 1
ATOM 3130 C C . SER B 1 176 ? -17.594 10.602 13.656 1 97.75 176 SER B C 1
ATOM 3132 O O . SER B 1 176 ? -17.547 9.852 14.633 1 97.75 176 SER B O 1
ATOM 3134 N N . VAL B 1 177 ? -16.562 11.109 13.117 1 98.19 177 VAL B N 1
ATOM 3135 C CA . VAL B 1 177 ? -15.219 10.781 13.594 1 98.19 177 VAL B CA 1
ATOM 3136 C C . VAL B 1 177 ? -15.008 11.359 14.984 1 98.19 177 VAL B C 1
ATOM 3138 O O . VAL B 1 177 ? -14.477 10.68 15.875 1 98.19 177 VAL B O 1
ATOM 3141 N N . GLU B 1 178 ? -15.414 12.594 15.234 1 98.31 178 GLU B N 1
ATOM 3142 C CA . GLU B 1 178 ? -15.297 13.195 16.562 1 98.31 178 GLU B CA 1
ATOM 3143 C C . GLU B 1 178 ? -16.016 12.344 17.609 1 98.31 178 GLU B C 1
ATOM 3145 O O . GLU B 1 178 ? -15.469 12.102 18.688 1 98.31 178 GLU B O 1
ATOM 3150 N N . LYS B 1 179 ? -17.172 11.906 17.266 1 98.19 179 LYS B N 1
ATOM 3151 C CA . LYS B 1 179 ? -17.953 11.102 18.188 1 98.19 179 LYS B CA 1
ATOM 3152 C C . LYS B 1 179 ? -17.266 9.758 18.469 1 98.19 179 LYS B C 1
ATOM 3154 O O . LYS B 1 179 ? -17.125 9.352 19.625 1 98.19 179 LYS B O 1
ATOM 3159 N N . ARG B 1 180 ? -16.781 9.086 17.469 1 97.56 180 ARG B N 1
ATOM 3160 C CA . ARG B 1 180 ? -16.234 7.738 17.594 1 97.56 180 ARG B CA 1
ATOM 3161 C C . ARG B 1 180 ? -14.914 7.754 18.359 1 97.56 180 ARG B C 1
ATOM 3163 O O . ARG B 1 180 ? -14.617 6.816 19.109 1 97.56 180 ARG B O 1
ATOM 3170 N N . PHE B 1 181 ? -14.18 8.836 18.234 1 96.88 181 PHE B N 1
ATOM 3171 C CA . PHE B 1 181 ? -12.844 8.82 18.812 1 96.88 181 PHE B CA 1
ATOM 3172 C C . PHE B 1 181 ? -12.766 9.766 20 1 96.88 181 PHE B C 1
ATOM 3174 O O . PHE B 1 181 ? -11.727 9.844 20.672 1 96.88 181 PHE B O 1
ATOM 3181 N N . GLY B 1 182 ? -13.852 10.508 20.266 1 96.94 182 GLY B N 1
ATOM 3182 C CA . GLY B 1 182 ? -13.875 11.406 21.406 1 96.94 182 GLY B CA 1
ATOM 3183 C C . GLY B 1 182 ? -12.906 12.57 21.266 1 96.94 182 GLY B C 1
ATOM 3184 O O . GLY B 1 182 ? -12.219 12.93 22.234 1 96.94 182 GLY B O 1
ATOM 3185 N N . VAL B 1 183 ? -12.836 13.078 20.062 1 97.19 183 VAL B N 1
ATOM 3186 C CA . VAL B 1 183 ? -11.953 14.211 19.828 1 97.19 183 VAL B CA 1
ATOM 3187 C C . VAL B 1 183 ? -12.781 15.422 19.406 1 97.19 183 VAL B C 1
ATOM 3189 O O . VAL B 1 183 ? -13.938 15.289 19 1 97.19 183 VAL B O 1
ATOM 3192 N N . SER B 1 184 ? -12.242 16.578 19.641 1 97.88 184 SER B N 1
ATOM 3193 C CA . SER B 1 184 ? -12.789 17.828 19.141 1 97.88 184 SER B CA 1
ATOM 3194 C C . SER B 1 184 ? -11.789 18.547 18.25 1 97.88 184 SER B C 1
ATOM 3196 O O . SER B 1 184 ? -10.773 19.062 18.719 1 97.88 184 SER B O 1
ATOM 3198 N N . PHE B 1 185 ? -12.117 18.625 16.984 1 98.06 185 PHE B N 1
ATOM 3199 C CA . PHE B 1 185 ? -11.211 19.281 16.047 1 98.06 185 PHE B CA 1
ATOM 3200 C C . PHE B 1 185 ? -11.039 20.75 16.406 1 98.06 185 PHE B C 1
ATOM 3202 O O . PHE B 1 185 ? -9.93 21.281 16.359 1 98.06 185 PHE B O 1
ATOM 3209 N N . GLN B 1 186 ? -12.117 21.375 16.766 1 97.69 186 GLN B N 1
ATOM 3210 C CA . GLN B 1 186 ? -12.055 22.797 17.141 1 97.69 186 GLN B CA 1
ATOM 3211 C C . GLN B 1 186 ? -11.148 23 18.344 1 97.69 186 GLN B C 1
ATOM 3213 O O . GLN B 1 186 ? -10.32 23.922 18.359 1 97.69 186 GLN B O 1
ATOM 3218 N N . LYS B 1 187 ? -11.289 22.188 19.359 1 98 187 LYS B N 1
ATOM 3219 C CA . LYS B 1 187 ? -10.438 22.297 20.531 1 98 187 LYS B CA 1
ATOM 3220 C C . LYS B 1 187 ? -8.977 22.062 20.172 1 98 187 LYS B C 1
ATOM 3222 O O . LYS B 1 187 ? -8.086 22.75 20.672 1 98 187 LYS B O 1
ATOM 3227 N N . GLU B 1 188 ? -8.758 21.031 19.328 1 97.75 188 GLU B N 1
ATOM 3228 C CA . GLU B 1 188 ? -7.383 20.75 18.922 1 97.75 188 GLU B CA 1
ATOM 3229 C C . GLU B 1 188 ? -6.793 21.906 18.109 1 97.75 188 GLU B C 1
ATOM 3231 O O . GLU B 1 188 ? -5.609 22.219 18.25 1 97.75 188 GLU B O 1
ATOM 3236 N N . LYS B 1 189 ? -7.578 22.5 17.281 1 98.12 189 LYS B N 1
ATOM 3237 C CA . LYS B 1 189 ? -7.141 23.672 16.531 1 98.12 189 LYS B CA 1
ATOM 3238 C C . LYS B 1 189 ? -6.641 24.766 17.484 1 98.12 189 LYS B C 1
ATOM 3240 O O . LYS B 1 189 ? -5.574 25.344 17.25 1 98.12 189 LYS B O 1
ATOM 3245 N N . GLU B 1 190 ? -7.371 24.984 18.453 1 98.31 190 GLU B N 1
ATOM 3246 C CA . GLU B 1 190 ? -6.992 26 19.422 1 98.31 190 GLU B CA 1
ATOM 3247 C C . GLU B 1 190 ? -5.723 25.609 20.188 1 98.31 190 GLU B C 1
ATOM 3249 O O . GLU B 1 190 ? -4.82 26.422 20.359 1 98.31 190 GLU B O 1
ATOM 3254 N N . ASN B 1 191 ? -5.66 24.359 20.594 1 98.06 191 ASN B N 1
ATOM 3255 C CA . ASN B 1 191 ? -4.52 23.859 21.359 1 98.06 191 ASN B CA 1
ATOM 3256 C C . ASN B 1 191 ? -3.238 23.891 20.531 1 98.06 191 ASN B C 1
ATOM 3258 O O . ASN B 1 191 ? -2.139 23.938 21.078 1 98.06 191 ASN B O 1
ATOM 3262 N N . ARG B 1 192 ? -3.42 23.891 19.188 1 98.44 192 ARG B N 1
ATOM 3263 C CA . ARG B 1 192 ? -2.252 23.75 18.328 1 98.44 192 ARG B CA 1
ATOM 3264 C C . ARG B 1 192 ? -1.926 25.078 17.641 1 98.44 192 ARG B C 1
ATOM 3266 O O . ARG B 1 192 ? -1.091 25.125 16.734 1 98.44 192 ARG B O 1
ATOM 3273 N N . ALA B 1 193 ? -2.57 26.156 18 1 97.75 193 ALA B N 1
ATOM 3274 C CA . ALA B 1 193 ? -2.387 27.469 17.391 1 97.75 193 ALA B CA 1
ATOM 3275 C C . ALA B 1 193 ? -0.933 27.922 17.484 1 97.75 193 ALA B C 1
ATOM 3277 O O . ALA B 1 193 ? -0.453 28.672 16.625 1 97.75 193 ALA B O 1
ATOM 3278 N N . TYR B 1 194 ? -0.175 27.406 18.406 1 97.69 194 TYR B N 1
ATOM 3279 C CA . TYR B 1 194 ? 1.202 27.844 18.641 1 97.69 194 TYR B CA 1
ATOM 3280 C C . TYR B 1 194 ? 2.15 27.172 17.656 1 97.69 194 TYR B C 1
ATOM 3282 O O . TYR B 1 194 ? 3.293 27.609 17.484 1 97.69 194 TYR B O 1
ATOM 3290 N N . MET B 1 195 ? 1.747 26.078 17.031 1 97.81 195 MET B N 1
ATOM 3291 C CA . MET B 1 195 ? 2.623 25.266 16.188 1 97.81 195 MET B CA 1
ATOM 3292 C C . MET B 1 195 ? 3.102 26.062 14.977 1 97.81 195 MET B C 1
ATOM 3294 O O . MET B 1 195 ? 2.314 26.766 14.336 1 97.81 195 MET B O 1
ATOM 3298 N N . ALA B 1 196 ? 4.375 25.922 14.758 1 97 196 ALA B N 1
ATOM 3299 C CA . ALA B 1 196 ? 4.922 26.484 13.523 1 97 196 ALA B CA 1
ATOM 3300 C C . ALA B 1 196 ? 4.613 25.578 12.336 1 97 196 ALA B C 1
ATOM 3302 O O . ALA B 1 196 ? 4.57 24.344 12.477 1 97 196 ALA B O 1
ATOM 3303 N N . GLY B 1 197 ? 4.324 26.188 11.219 1 96.5 197 GLY B N 1
ATOM 3304 C CA . GLY B 1 197 ? 4.168 25.453 9.977 1 96.5 197 GLY B CA 1
ATOM 3305 C C . GLY B 1 197 ? 5.473 25.281 9.211 1 96.5 197 GLY B C 1
ATOM 3306 O O . GLY B 1 197 ? 6.547 25.234 9.812 1 96.5 197 GLY B O 1
ATOM 3307 N N . LEU B 1 198 ? 5.363 25.062 7.996 1 98.38 198 LEU B N 1
ATOM 3308 C CA . LEU B 1 198 ? 6.508 24.922 7.105 1 98.38 198 LEU B CA 1
ATOM 3309 C C . LEU B 1 198 ? 7.363 26.172 7.105 1 98.38 198 LEU B C 1
ATOM 3311 O O . LEU B 1 198 ? 6.836 27.297 7.039 1 98.38 198 LEU B O 1
ATOM 3315 N N . ALA B 1 199 ? 8.672 26 7.145 1 98.06 199 ALA B N 1
ATOM 3316 C CA . ALA B 1 199 ? 9.617 27.109 7.27 1 98.06 199 ALA B CA 1
ATOM 3317 C C . ALA B 1 199 ? 9.523 28.047 6.07 1 98.06 199 ALA B C 1
ATOM 3319 O O . ALA B 1 199 ? 9.672 29.266 6.211 1 98.06 199 ALA B O 1
ATOM 3320 N N . HIS B 1 200 ? 9.227 27.562 4.891 1 98 200 HIS B N 1
ATOM 3321 C CA . HIS B 1 200 ? 9.18 28.359 3.67 1 98 200 HIS B CA 1
ATOM 3322 C C . HIS B 1 200 ? 7.746 28.562 3.195 1 98 200 HIS B C 1
ATOM 3324 O O . HIS B 1 200 ? 7.512 28.906 2.037 1 98 200 HIS B O 1
ATOM 3330 N N . GLY B 1 201 ? 6.824 28.281 4.082 1 97.81 201 GLY B N 1
ATOM 3331 C CA . GLY B 1 201 ? 5.438 28.266 3.65 1 97.81 201 GLY B CA 1
ATOM 3332 C C . GLY B 1 201 ? 5.102 27.094 2.754 1 97.81 201 GLY B C 1
ATOM 3333 O O . GLY B 1 201 ? 5.984 26.312 2.371 1 97.81 201 GLY B O 1
ATOM 3334 N N . ILE B 1 202 ? 3.873 26.938 2.463 1 98.31 202 ILE B N 1
ATOM 3335 C CA . ILE B 1 202 ? 3.443 25.859 1.579 1 98.31 202 ILE B CA 1
ATOM 3336 C C . ILE B 1 202 ? 3.922 26.141 0.156 1 98.31 202 ILE B C 1
ATOM 3338 O O . ILE B 1 202 ? 3.619 27.188 -0.412 1 98.31 202 ILE B O 1
ATOM 3342 N N . HIS B 1 203 ? 4.691 25.266 -0.383 1 98.56 203 HIS B N 1
ATOM 3343 C CA . HIS B 1 203 ? 5.234 25.422 -1.728 1 98.56 203 HIS B CA 1
ATOM 3344 C C . HIS B 1 203 ? 4.121 25.562 -2.758 1 98.56 203 HIS B C 1
ATOM 3346 O O . HIS B 1 203 ? 3.135 24.812 -2.717 1 98.56 203 HIS B O 1
ATOM 3352 N N . PRO B 1 204 ? 4.258 26.391 -3.746 1 98.06 204 PRO B N 1
ATOM 3353 C CA . PRO B 1 204 ? 3.166 26.656 -4.688 1 98.06 204 PRO B CA 1
ATOM 3354 C C . PRO B 1 204 ? 2.824 25.453 -5.551 1 98.06 204 PRO B C 1
ATOM 3356 O O . PRO B 1 204 ? 1.701 25.344 -6.047 1 98.06 204 PRO B O 1
ATOM 3359 N N . LEU B 1 205 ? 3.754 24.531 -5.727 1 98.38 205 LEU B N 1
ATOM 3360 C CA . LEU B 1 205 ? 3.508 23.375 -6.574 1 98.38 205 LEU B CA 1
ATOM 3361 C C . LEU B 1 205 ? 2.889 22.234 -5.77 1 98.38 205 LEU B C 1
ATOM 3363 O O . LEU B 1 205 ? 2.438 21.234 -6.34 1 98.38 205 LEU B O 1
ATOM 3367 N N . ALA B 1 206 ? 2.898 22.281 -4.441 1 98.69 206 ALA B N 1
ATOM 3368 C CA . ALA B 1 206 ? 2.273 21.25 -3.629 1 98.69 206 ALA B CA 1
ATOM 3369 C C . ALA B 1 206 ? 0.755 21.266 -3.779 1 98.69 206 ALA B C 1
ATOM 3371 O O . ALA B 1 206 ? 0.204 22.172 -4.426 1 98.69 206 ALA B O 1
ATOM 3372 N N . ASN B 1 207 ? 0.092 20.344 -3.227 1 98.25 207 ASN B N 1
ATOM 3373 C CA . ASN B 1 207 ? -1.366 20.297 -3.201 1 98.25 207 ASN B CA 1
ATOM 3374 C C . ASN B 1 207 ? -1.955 20.375 -4.605 1 98.25 207 ASN B C 1
ATOM 3376 O O . ASN B 1 207 ? -2.875 21.156 -4.859 1 98.25 207 ASN B O 1
ATOM 3380 N N . ALA B 1 208 ? -1.336 19.656 -5.512 1 97.62 208 ALA B N 1
ATOM 3381 C CA . ALA B 1 208 ? -1.768 19.516 -6.898 1 97.62 208 ALA B CA 1
ATOM 3382 C C . ALA B 1 208 ? -1.631 20.828 -7.66 1 97.62 208 ALA B C 1
ATOM 3384 O O . ALA B 1 208 ? -2.191 20.984 -8.75 1 97.62 208 ALA B O 1
ATOM 3385 N N . ALA B 1 209 ? -1.026 21.812 -7.039 1 96 209 ALA B N 1
ATOM 3386 C CA . ALA B 1 209 ? -0.815 23.125 -7.637 1 96 209 ALA B CA 1
ATOM 3387 C C . ALA B 1 209 ? -2.141 23.781 -8.023 1 96 209 ALA B C 1
ATOM 3389 O O . ALA B 1 209 ? -2.229 24.469 -9.047 1 96 209 ALA B O 1
ATOM 3390 N N . GLY B 1 210 ? -3.111 23.375 -7.297 1 92.44 210 GLY B N 1
ATOM 3391 C CA . GLY B 1 210 ? -4.418 23.969 -7.516 1 92.44 210 GLY B CA 1
ATOM 3392 C C . GLY B 1 210 ? -5.188 23.328 -8.648 1 92.44 210 GLY B C 1
ATOM 3393 O O . GLY B 1 210 ? -6.234 23.828 -9.062 1 92.44 210 GLY B O 1
ATOM 3394 N N . LYS B 1 211 ? -4.777 22.25 -9.164 1 94.94 211 LYS B N 1
ATOM 3395 C CA . LYS B 1 211 ? -5.434 21.547 -10.258 1 94.94 211 LYS B CA 1
ATOM 3396 C C . LYS B 1 211 ? -6.027 20.219 -9.789 1 94.94 211 LYS B C 1
ATOM 3398 O O . LYS B 1 211 ? -5.781 19.781 -8.656 1 94.94 211 LYS B O 1
ATOM 3403 N N . GLY B 1 212 ? -6.922 19.672 -10.664 1 97.38 212 GLY B N 1
ATOM 3404 C CA . GLY B 1 212 ? -7.34 18.281 -10.484 1 97.38 212 GLY B CA 1
ATOM 3405 C C . GLY B 1 212 ? -6.422 17.297 -11.172 1 97.38 212 GLY B C 1
ATOM 3406 O O . GLY B 1 212 ? -5.941 17.547 -12.281 1 97.38 212 GLY B O 1
ATOM 3407 N N . LEU B 1 213 ? -6.09 16.234 -10.516 1 98.12 213 LEU B N 1
ATOM 3408 C CA . LEU B 1 213 ? -5.23 15.188 -11.062 1 98.12 213 LEU B CA 1
ATOM 3409 C C . LEU B 1 213 ? -5.973 13.859 -11.141 1 98.12 213 LEU B C 1
ATOM 3411 O O . LEU B 1 213 ? -6.555 13.406 -10.148 1 98.12 213 LEU B O 1
ATOM 3415 N N . GLN B 1 214 ? -5.969 13.312 -12.258 1 96.75 214 GLN B N 1
ATOM 3416 C CA . GLN B 1 214 ? -6.625 12.031 -12.469 1 96.75 214 GLN B CA 1
ATOM 3417 C C . GLN B 1 214 ? -5.68 11.031 -13.133 1 96.75 214 GLN B C 1
ATOM 3419 O O . GLN B 1 214 ? -5.008 11.359 -14.109 1 96.75 214 GLN B O 1
ATOM 3424 N N . THR B 1 215 ? -5.629 9.797 -12.531 1 97.19 215 THR B N 1
ATOM 3425 C CA . THR B 1 215 ? -4.832 8.75 -13.164 1 97.19 215 THR B CA 1
ATOM 3426 C C . THR B 1 215 ? -5.609 8.078 -14.289 1 97.19 215 THR B C 1
ATOM 3428 O O . THR B 1 215 ? -6.816 7.848 -14.164 1 97.19 215 THR B O 1
ATOM 3431 N N . GLU B 1 216 ? -4.93 7.824 -15.305 1 97.31 216 GLU B N 1
ATOM 3432 C CA . GLU B 1 216 ? -5.484 7.113 -16.453 1 97.31 216 GLU B CA 1
ATOM 3433 C C . GLU B 1 216 ? -4.566 5.977 -16.891 1 97.31 216 GLU B C 1
ATOM 3435 O O . GLU B 1 216 ? -3.42 5.891 -16.453 1 97.31 216 GLU B O 1
ATOM 3440 N N . LEU B 1 217 ? -5.168 5.121 -17.625 1 97 217 LEU B N 1
ATOM 3441 C CA . LEU B 1 217 ? -4.426 3.979 -18.156 1 97 217 LEU B CA 1
ATOM 3442 C C . LEU B 1 217 ? -4.277 4.082 -19.656 1 97 217 LEU B C 1
ATOM 3444 O O . LEU B 1 217 ? -5.242 4.379 -20.375 1 97 217 LEU B O 1
ATOM 3448 N N . ARG B 1 218 ? -3.088 3.906 -20.094 1 96.69 218 ARG B N 1
ATOM 3449 C CA . ARG B 1 218 ? -2.807 3.873 -21.531 1 96.69 218 ARG B CA 1
ATOM 3450 C C . ARG B 1 218 ? -2.238 2.521 -21.953 1 96.69 218 ARG B C 1
ATOM 3452 O O . ARG B 1 218 ? -1.333 1.995 -21.297 1 96.69 218 ARG B O 1
ATOM 3459 N N . GLU B 1 219 ? -2.797 2.002 -23.031 1 96.5 219 GLU B N 1
ATOM 3460 C CA . GLU B 1 219 ? -2.242 0.788 -23.609 1 96.5 219 GLU B CA 1
ATOM 3461 C C . GLU B 1 219 ? -1.066 1.107 -24.531 1 96.5 219 GLU B C 1
ATOM 3463 O O . GLU B 1 219 ? -1.116 2.07 -25.297 1 96.5 219 GLU B O 1
ATOM 3468 N N . VAL B 1 220 ? -0.045 0.312 -24.281 1 94.69 220 VAL B N 1
ATOM 3469 C CA . VAL B 1 220 ? 1.13 0.509 -25.125 1 94.69 220 VAL B CA 1
ATOM 3470 C C . VAL B 1 220 ? 1.609 -0.836 -25.656 1 94.69 220 VAL B C 1
ATOM 3472 O O . VAL B 1 220 ? 1.153 -1.891 -25.203 1 94.69 220 VAL B O 1
ATOM 3475 N N . GLY B 1 221 ? 2.432 -0.845 -26.734 1 87.12 221 GLY B N 1
ATOM 3476 C CA . GLY B 1 221 ? 3.02 -2.072 -27.25 1 87.12 221 GLY B CA 1
ATOM 3477 C C . GLY B 1 221 ? 4.086 -2.65 -26.328 1 87.12 221 GLY B C 1
ATOM 3478 O O . GLY B 1 221 ? 4.82 -1.909 -25.672 1 87.12 221 GLY B O 1
ATOM 3479 N N . LEU B 1 222 ? 4.156 -3.998 -26.203 1 82.75 222 LEU B N 1
ATOM 3480 C CA . LEU B 1 222 ? 5.188 -4.656 -25.406 1 82.75 222 LEU B CA 1
ATOM 3481 C C . LEU B 1 222 ? 6.445 -4.898 -26.234 1 82.75 222 LEU B C 1
ATOM 3483 O O . LEU B 1 222 ? 6.363 -5.137 -27.438 1 82.75 222 LEU B O 1
#

Sequence (444 aa):
MATHPEVPGEPTQTGTALLETATAAIQGFGPLNKIHQHLCAFHFYADDMTRQVEAHHFCAHQNEDMRQCLIYDGPDPDARLIGVEYIVTEEIFLTLPDEEKPLWHSHEYEVKGGFLFTPGVPGPIQRLELEKVAKTYGKTIHFWQVDKGDSLPVGLPQIMMALTREGQLQEDIATSVEKRFGVSFQKEKENRAYMAGLAHGIHPLANAAGKGLQTELREVGLMATHPEVPGEPTQTGTALLETATAAIQGFGPLNKIHQHLCAFHFYADDMTRQVEAHHFCAHQNEDMRQCLIYDGPDPDARLIGVEYIVTEEIFLTLPDEEKPLWHSHEYEVKGGFLFTPGVPGPIQRLELEKVAKTYGKTIHFWQVDKGDSLPVGLPQIMMALTREGQLQEDIATSVEKRFGVSFQKEKENRAYMAGLAHGIHPLANAAGKGLQTELREVGL